Protein AF-0000000084549220 (afdb_homodimer)

Structure (mmCIF, N/CA/C/O backbone):
data_AF-0000000084549220-model_v1
#
loop_
_entity.id
_entity.type
_entity.pdbx_description
1 polymer 'Carnitine transport ATP-binding protein OpuCA'
#
loop_
_atom_site.group_PDB
_atom_site.id
_atom_site.type_symbol
_atom_site.label_atom_id
_atom_site.label_alt_id
_atom_site.label_comp_id
_atom_site.label_asym_id
_atom_site.label_entity_id
_atom_site.label_seq_id
_atom_site.pdbx_PDB_ins_code
_atom_site.Cartn_x
_atom_site.Cartn_y
_atom_site.Cartn_z
_atom_site.occupancy
_atom_site.B_iso_or_equiv
_atom_site.auth_seq_id
_atom_site.auth_comp_id
_atom_site.auth_asym_id
_atom_site.auth_atom_id
_atom_site.pdbx_PDB_model_num
ATOM 1 N N . MET A 1 1 ? -9.406 -33.281 -23.266 1 44.34 1 MET A N 1
ATOM 2 C CA . MET A 1 1 ? -9.25 -32 -22.609 1 44.34 1 MET A CA 1
ATOM 3 C C . MET A 1 1 ? -8.281 -32.125 -21.438 1 44.34 1 MET A C 1
ATOM 5 O O . MET A 1 1 ? -8.453 -32.969 -20.562 1 44.34 1 MET A O 1
ATOM 9 N N . SER A 1 2 ? -7.016 -31.719 -21.547 1 60.41 2 SER A N 1
ATOM 10 C CA . SER A 1 2 ? -5.969 -32 -20.578 1 60.41 2 SER A CA 1
ATOM 11 C C . SER A 1 2 ? -6.352 -31.531 -19.188 1 60.41 2 SER A C 1
ATOM 13 O O . SER A 1 2 ? -6.965 -30.484 -19.031 1 60.41 2 SER A O 1
ATOM 15 N N . LEU A 1 3 ? -6.43 -32.344 -18.219 1 77.19 3 LEU A N 1
ATOM 16 C CA . LEU A 1 3 ? -6.812 -32.125 -16.828 1 77.19 3 LEU A CA 1
ATOM 17 C C . LEU A 1 3 ? -5.992 -31.016 -16.203 1 77.19 3 LEU A C 1
ATOM 19 O O . LEU A 1 3 ? -4.781 -30.938 -16.422 1 77.19 3 LEU A O 1
ATOM 23 N N . PRO A 1 4 ? -6.672 -30.031 -15.555 1 90.38 4 PRO A N 1
ATOM 24 C CA . PRO A 1 4 ? -5.93 -28.969 -14.875 1 90.38 4 PRO A CA 1
ATOM 25 C C . PRO A 1 4 ? -4.977 -29.516 -13.812 1 90.38 4 PRO A C 1
ATOM 27 O O . PRO A 1 4 ? -5.188 -30.609 -13.289 1 90.38 4 PRO A O 1
ATOM 30 N N . TYR A 1 5 ? -3.906 -28.938 -13.68 1 95.62 5 TYR A N 1
ATOM 31 C CA . TYR A 1 5 ? -2.916 -29.312 -12.68 1 95.62 5 TYR A CA 1
ATOM 32 C C . TYR A 1 5 ? -3.471 -29.141 -11.273 1 95.62 5 TYR A C 1
ATOM 34 O O . TYR A 1 5 ? -3.344 -30.047 -10.438 1 95.62 5 TYR A O 1
ATOM 42 N N . LEU A 1 6 ? -4.156 -28.031 -11 1 97.31 6 LEU A N 1
ATOM 43 C CA . LEU A 1 6 ? -4.941 -27.781 -9.797 1 97.31 6 LEU A CA 1
ATOM 44 C C . LEU A 1 6 ? -6.41 -27.562 -10.141 1 97.31 6 LEU A C 1
ATOM 46 O O . LEU A 1 6 ? -6.742 -26.812 -11.055 1 97.31 6 LEU A O 1
ATOM 50 N N . HIS A 1 7 ? -7.23 -28.297 -9.438 1 97.44 7 HIS A N 1
ATOM 51 C CA . HIS A 1 7 ? -8.672 -28.141 -9.633 1 97.44 7 HIS A CA 1
ATOM 52 C C . HIS A 1 7 ? -9.391 -27.938 -8.305 1 97.44 7 HIS A C 1
ATOM 54 O O . HIS A 1 7 ? -9.422 -28.844 -7.473 1 97.44 7 HIS A O 1
ATOM 60 N N . VAL A 1 8 ? -9.867 -26.75 -8.094 1 97.44 8 VAL A N 1
ATOM 61 C CA . VAL A 1 8 ? -10.703 -26.406 -6.945 1 97.44 8 VAL A CA 1
ATOM 62 C C . VAL A 1 8 ? -12.172 -26.391 -7.363 1 97.44 8 VAL A C 1
ATOM 64 O O . VAL A 1 8 ? -12.578 -25.547 -8.18 1 97.44 8 VAL A O 1
ATOM 67 N N . LYS A 1 9 ? -12.93 -27.266 -6.742 1 96.62 9 LYS A N 1
ATOM 68 C CA . LYS A 1 9 ? -14.289 -27.484 -7.238 1 96.62 9 LYS A CA 1
ATOM 69 C C . LYS A 1 9 ? -15.32 -27.25 -6.133 1 96.62 9 LYS A C 1
ATOM 71 O O . LYS A 1 9 ? -15.406 -28.031 -5.188 1 96.62 9 LYS A O 1
ATOM 76 N N . ASN A 1 10 ? -16.141 -26.219 -6.316 1 97.12 10 ASN A N 1
ATOM 77 C CA . ASN A 1 10 ? -17.312 -25.938 -5.496 1 97.12 10 ASN A CA 1
ATOM 78 C C . ASN A 1 10 ? -16.969 -25.938 -4.008 1 97.12 10 ASN A C 1
ATOM 80 O O . ASN A 1 10 ? -17.672 -26.547 -3.205 1 97.12 10 ASN A O 1
ATOM 84 N N . VAL A 1 11 ? -15.922 -25.359 -3.689 1 97 11 VAL A N 1
ATOM 85 C CA . VAL A 1 11 ? -15.523 -25.344 -2.287 1 97 11 VAL A CA 1
ATOM 86 C C . VAL A 1 11 ? -16.297 -24.25 -1.544 1 97 11 VAL A C 1
ATOM 88 O O . VAL A 1 11 ? -16.594 -23.203 -2.109 1 97 11 VAL A O 1
ATOM 91 N N . SER A 1 12 ? -16.625 -24.531 -0.295 1 96.69 12 SER A N 1
ATOM 92 C CA . SER A 1 12 ? -17.328 -23.609 0.582 1 96.69 12 SER A CA 1
ATOM 93 C C . SER A 1 12 ? -16.734 -23.609 1.988 1 96.69 12 SER A C 1
ATOM 95 O O . SER A 1 12 ? -16.109 -24.594 2.393 1 96.69 12 SER A O 1
ATOM 97 N N . LYS A 1 13 ? -16.797 -22.531 2.639 1 95.62 13 LYS A N 1
ATOM 98 C CA . LYS A 1 13 ? -16.375 -22.406 4.031 1 95.62 13 LYS A CA 1
ATOM 99 C C . LYS A 1 13 ? -17.344 -21.531 4.824 1 95.62 13 LYS A C 1
ATOM 101 O O . LYS A 1 13 ? -17.688 -20.422 4.395 1 95.62 13 LYS A O 1
ATOM 106 N N . ALA A 1 14 ? -17.797 -22.047 5.906 1 92.44 14 ALA A N 1
ATOM 107 C CA . ALA A 1 14 ? -18.656 -21.312 6.836 1 92.44 14 ALA A CA 1
ATOM 108 C C . ALA A 1 14 ? -18.109 -21.391 8.258 1 92.44 14 ALA A C 1
ATOM 110 O O . ALA A 1 14 ? -17.453 -22.375 8.633 1 92.44 14 ALA A O 1
ATOM 111 N N . PHE A 1 15 ? -18.188 -20.281 8.945 1 86.38 15 PHE A N 1
ATOM 112 C CA . PHE A 1 15 ? -17.953 -20.266 10.383 1 86.38 15 PHE A CA 1
ATOM 113 C C . PHE A 1 15 ? -19.25 -20.109 11.148 1 86.38 15 PHE A C 1
ATOM 115 O O . PHE A 1 15 ? -19.844 -19.016 11.172 1 86.38 15 PHE A O 1
ATOM 122 N N . GLY A 1 16 ? -19.625 -21.031 11.797 1 82 16 GLY A N 1
ATOM 123 C CA . GLY A 1 16 ? -20.938 -20.984 12.398 1 82 16 GLY A CA 1
ATOM 124 C C . GLY A 1 16 ? -22.047 -20.734 11.391 1 82 16 GLY A C 1
ATOM 125 O O . GLY A 1 16 ? -22.219 -21.5 10.445 1 82 16 GLY A O 1
ATOM 126 N N . THR A 1 17 ? -22.688 -19.562 11.57 1 78.94 17 THR A N 1
ATOM 127 C CA . THR A 1 17 ? -23.797 -19.25 10.688 1 78.94 17 THR A CA 1
ATOM 128 C C . THR A 1 17 ? -23.359 -18.266 9.602 1 78.94 17 THR A C 1
ATOM 130 O O . THR A 1 17 ? -24.156 -17.922 8.719 1 78.94 17 THR A O 1
ATOM 133 N N . SER A 1 18 ? -22.141 -17.938 9.562 1 83.94 18 SER A N 1
ATOM 134 C CA . SER A 1 18 ? -21.672 -16.938 8.609 1 83.94 18 SER A CA 1
ATOM 135 C C . SER A 1 18 ? -20.828 -17.578 7.508 1 83.94 18 SER A C 1
ATOM 137 O O . SER A 1 18 ? -19.812 -18.203 7.789 1 83.94 18 SER A O 1
ATOM 139 N N . ASP A 1 19 ? -21.328 -17.438 6.289 1 88.44 19 ASP A N 1
ATOM 140 C CA . ASP A 1 19 ? -20.578 -17.938 5.148 1 88.44 19 ASP A CA 1
ATOM 141 C C . ASP A 1 19 ? -19.406 -17 4.801 1 88.44 19 ASP A C 1
ATOM 143 O O . ASP A 1 19 ? -19.609 -15.797 4.613 1 88.44 19 ASP A O 1
ATOM 147 N N . ILE A 1 20 ? -18.281 -17.594 4.762 1 90.56 20 ILE A N 1
ATOM 148 C CA . ILE A 1 20 ? -17.109 -16.828 4.301 1 90.56 20 ILE A CA 1
ATOM 149 C C . ILE A 1 20 ? -17.078 -16.812 2.775 1 90.56 20 ILE A C 1
ATOM 151 O O . ILE A 1 20 ? -17.031 -15.75 2.158 1 90.56 20 ILE A O 1
ATOM 155 N N . PHE A 1 21 ? -17.078 -17.984 2.135 1 94 21 PHE A N 1
ATOM 156 C CA . PHE A 1 21 ? -17.266 -18.125 0.693 1 94 21 PHE A CA 1
ATOM 157 C C . PHE A 1 21 ? -18.062 -19.375 0.362 1 94 21 PHE A C 1
ATOM 159 O O . PHE A 1 21 ? -18.094 -20.312 1.148 1 94 21 PHE A O 1
ATOM 166 N N . LYS A 1 22 ? -18.703 -19.266 -0.797 1 92.69 22 LYS A N 1
ATOM 167 C CA . LYS A 1 22 ? -19.641 -20.312 -1.204 1 92.69 22 LYS A CA 1
ATOM 168 C C . LYS A 1 22 ? -19.422 -20.703 -2.664 1 92.69 22 LYS A C 1
ATOM 170 O O . LYS A 1 22 ? -19.328 -19.828 -3.537 1 92.69 22 LYS A O 1
ATOM 175 N N . ASP A 1 23 ? -19.234 -22.031 -2.891 1 94.56 23 ASP A N 1
ATOM 176 C CA . ASP A 1 23 ? -19.25 -22.625 -4.223 1 94.56 23 ASP A CA 1
ATOM 177 C C . ASP A 1 23 ? -18.203 -22 -5.121 1 94.56 23 ASP A C 1
ATOM 179 O O . ASP A 1 23 ? -18.5 -21.562 -6.238 1 94.56 23 ASP A O 1
ATOM 183 N N . LEU A 1 24 ? -17.016 -21.938 -4.629 1 96.38 24 LEU A N 1
ATOM 184 C CA . LEU A 1 24 ? -15.891 -21.391 -5.395 1 96.38 24 LEU A CA 1
ATOM 185 C C . LEU A 1 24 ? -15.242 -22.469 -6.25 1 96.38 24 LEU A C 1
ATOM 187 O O . LEU A 1 24 ? -15.023 -23.594 -5.781 1 96.38 24 LEU A O 1
ATOM 191 N N . SER A 1 25 ? -15.016 -22.109 -7.516 1 97.44 25 SER A N 1
ATOM 192 C CA . SER A 1 25 ? -14.344 -23.047 -8.414 1 97.44 25 SER A CA 1
ATOM 193 C C . SER A 1 25 ? -13.32 -22.328 -9.289 1 97.44 25 SER A C 1
ATOM 195 O O . SER A 1 25 ? -13.578 -21.219 -9.758 1 97.44 25 SER A O 1
ATOM 197 N N . PHE A 1 26 ? -12.18 -22.922 -9.461 1 97.5 26 PHE A N 1
ATOM 198 C CA . PHE A 1 26 ? -11.172 -22.453 -10.414 1 97.5 26 PHE A CA 1
ATOM 199 C C . PHE A 1 26 ? -10.117 -23.531 -10.656 1 97.5 26 PHE A C 1
ATOM 201 O O . PHE A 1 26 ? -10.078 -24.531 -9.953 1 97.5 26 PHE A O 1
ATOM 208 N N . SER A 1 27 ? -9.352 -23.359 -11.695 1 97.75 27 SER A N 1
ATOM 209 C CA . SER A 1 27 ? -8.297 -24.312 -12.031 1 97.75 27 SER A CA 1
ATOM 210 C C . SER A 1 27 ? -7.023 -23.594 -12.461 1 97.75 27 SER A C 1
ATOM 212 O O . SER A 1 27 ? -7.07 -22.422 -12.852 1 97.75 27 SER A O 1
ATOM 214 N N . LEU A 1 28 ? -5.938 -24.297 -12.297 1 97.88 28 LEU A N 1
ATOM 215 C CA . LEU A 1 28 ? -4.641 -23.812 -12.75 1 97.88 28 LEU A CA 1
ATOM 216 C C . LEU A 1 28 ? -3.926 -24.859 -13.594 1 97.88 28 LEU A C 1
ATOM 218 O O . LEU A 1 28 ? -4 -26.047 -13.297 1 97.88 28 LEU A O 1
ATOM 222 N N . LYS A 1 29 ? -3.225 -24.328 -14.586 1 97.06 29 LYS A N 1
ATOM 223 C CA . LYS A 1 29 ? -2.271 -25.156 -15.305 1 97.06 29 LYS A CA 1
ATOM 224 C C . LYS A 1 29 ? -0.942 -25.25 -14.562 1 97.06 29 LYS A C 1
ATOM 226 O O . LYS A 1 29 ? -0.652 -24.406 -13.703 1 97.06 29 LYS A O 1
ATOM 231 N N . LYS A 1 30 ? -0.229 -26.312 -14.891 1 96.62 30 LYS A N 1
ATOM 232 C CA . LYS A 1 30 ? 1.101 -26.422 -14.297 1 96.62 30 LYS A CA 1
ATOM 233 C C . LYS A 1 30 ? 1.957 -25.203 -14.625 1 96.62 30 LYS A C 1
ATOM 235 O O . LYS A 1 30 ? 2.012 -24.781 -15.781 1 96.62 30 LYS A O 1
ATOM 240 N N . GLY A 1 31 ? 2.539 -24.641 -13.609 1 96.5 31 GLY A N 1
ATOM 241 C CA . GLY A 1 31 ? 3.42 -23.5 -13.805 1 96.5 31 GLY A CA 1
ATOM 242 C C . GLY A 1 31 ? 2.68 -22.172 -13.891 1 96.5 31 GLY A C 1
ATOM 243 O O . GLY A 1 31 ? 3.297 -21.109 -14.047 1 96.5 31 GLY A O 1
ATOM 244 N N . GLU A 1 32 ? 1.374 -22.219 -13.727 1 97.31 32 GLU A N 1
ATOM 245 C CA . GLU A 1 32 ? 0.564 -21 -13.82 1 97.31 32 GLU A CA 1
ATOM 246 C C . GLU A 1 32 ? 0.531 -20.266 -12.484 1 97.31 32 GLU A C 1
ATOM 248 O O . GLU A 1 32 ? 0.452 -20.891 -11.422 1 97.31 32 GLU A O 1
ATOM 253 N N . ILE A 1 33 ? 0.605 -18.969 -12.586 1 97.56 33 ILE A N 1
ATOM 254 C CA . ILE A 1 33 ? 0.471 -18.109 -11.414 1 97.56 33 ILE A CA 1
ATOM 255 C C . ILE A 1 33 ? -0.884 -17.406 -11.438 1 97.56 33 ILE A C 1
ATOM 257 O O . ILE A 1 33 ? -1.194 -16.672 -12.383 1 97.56 33 ILE A O 1
ATOM 261 N N . LEU A 1 34 ? -1.65 -17.641 -10.398 1 98.31 34 LEU A N 1
ATOM 262 C CA . LEU A 1 34 ? -2.943 -16.984 -10.258 1 98.31 34 LEU A CA 1
ATOM 263 C C . LEU A 1 34 ? -2.904 -15.93 -9.148 1 98.31 34 LEU A C 1
ATOM 265 O O . LEU A 1 34 ? -2.588 -16.25 -7.996 1 98.31 34 LEU A O 1
ATOM 269 N N . SER A 1 35 ? -3.215 -14.719 -9.508 1 97.56 35 SER A N 1
ATOM 270 C CA . SER A 1 35 ? -3.42 -13.695 -8.5 1 97.56 35 SER A CA 1
ATOM 271 C C . SER A 1 35 ? -4.875 -13.641 -8.039 1 97.56 35 SER A C 1
ATOM 273 O O . SER A 1 35 ? -5.785 -13.578 -8.867 1 97.56 35 SER A O 1
ATOM 275 N N . LEU A 1 36 ? -5.043 -13.781 -6.824 1 97.12 36 LEU A N 1
ATOM 276 C CA . LEU A 1 36 ? -6.359 -13.633 -6.215 1 97.12 36 LEU A CA 1
ATOM 277 C C . LEU A 1 36 ? -6.492 -12.266 -5.547 1 97.12 36 LEU A C 1
ATOM 279 O O . LEU A 1 36 ? -5.898 -12.023 -4.492 1 97.12 36 LEU A O 1
ATOM 283 N N . ALA A 1 37 ? -7.324 -11.414 -6.191 1 94.75 37 ALA A N 1
ATOM 284 C CA . ALA A 1 37 ? -7.492 -10.047 -5.719 1 94.75 37 ALA A CA 1
ATOM 285 C C . ALA A 1 37 ? -8.875 -9.844 -5.094 1 94.75 37 ALA A C 1
ATOM 287 O O . ALA A 1 37 ? -9.836 -10.508 -5.48 1 94.75 37 ALA A O 1
ATOM 288 N N . GLY A 1 38 ? -8.977 -8.938 -4.137 1 90.81 38 GLY A N 1
ATOM 289 C CA . GLY A 1 38 ? -10.227 -8.617 -3.469 1 90.81 38 GLY A CA 1
ATOM 290 C C . GLY A 1 38 ? -10.039 -7.832 -2.184 1 90.81 38 GLY A C 1
ATOM 291 O O . GLY A 1 38 ? -8.914 -7.703 -1.69 1 90.81 38 GLY A O 1
ATOM 292 N N . PRO A 1 39 ? -11.156 -7.32 -1.733 1 86 39 PRO A N 1
ATOM 293 C CA . PRO A 1 39 ? -11.078 -6.535 -0.5 1 86 39 PRO A CA 1
ATOM 294 C C . PRO A 1 39 ? -10.734 -7.387 0.721 1 86 39 PRO A C 1
ATOM 296 O O . PRO A 1 39 ? -10.773 -8.617 0.65 1 86 39 PRO A O 1
ATOM 299 N N . SER A 1 40 ? -10.352 -6.688 1.715 1 80 40 SER A N 1
ATOM 300 C CA . SER A 1 40 ? -10.07 -7.387 2.965 1 80 40 SER A CA 1
ATOM 301 C C . SER A 1 40 ? -11.328 -8.062 3.508 1 80 40 SER A C 1
ATOM 303 O O . SER A 1 40 ? -12.43 -7.535 3.371 1 80 40 SER A O 1
ATOM 305 N N . GLY A 1 41 ? -11.172 -9.188 4.082 1 77.81 41 GLY A N 1
ATOM 306 C CA . GLY A 1 41 ? -12.266 -9.859 4.762 1 77.81 41 GLY A CA 1
ATOM 307 C C . GLY A 1 41 ? -13.141 -10.68 3.83 1 77.81 41 GLY A C 1
ATOM 308 O O . GLY A 1 41 ? -14.242 -11.094 4.203 1 77.81 41 GLY A O 1
ATOM 309 N N . THR A 1 42 ? -12.688 -10.867 2.648 1 84.19 42 THR A N 1
ATOM 310 C CA . THR A 1 42 ? -13.531 -11.578 1.69 1 84.19 42 THR A CA 1
ATOM 311 C C . THR A 1 42 ? -13.227 -13.07 1.705 1 84.19 42 THR A C 1
ATOM 313 O O . THR A 1 42 ? -13.836 -13.836 0.956 1 84.19 42 THR A O 1
ATOM 316 N N . GLY A 1 43 ? -12.172 -13.477 2.439 1 90.19 43 GLY A N 1
ATOM 317 C CA . GLY A 1 43 ? -11.922 -14.898 2.605 1 90.19 43 GLY A CA 1
ATOM 318 C C . GLY A 1 43 ? -10.719 -15.383 1.823 1 90.19 43 GLY A C 1
ATOM 319 O O . GLY A 1 43 ? -10.469 -16.594 1.749 1 90.19 43 GLY A O 1
ATOM 320 N N . LYS A 1 44 ? -10 -14.531 1.178 1 93.88 44 LYS A N 1
ATOM 321 C CA . LYS A 1 44 ? -8.852 -14.922 0.364 1 93.88 44 LYS A CA 1
ATOM 322 C C . LYS A 1 44 ? -7.836 -15.711 1.186 1 93.88 44 LYS A C 1
ATOM 324 O O . LYS A 1 44 ? -7.41 -16.797 0.782 1 93.88 44 LYS A O 1
ATOM 329 N N . SER A 1 45 ? -7.539 -15.188 2.389 1 91.88 45 SER A N 1
ATOM 330 C CA . SER A 1 45 ? -6.59 -15.852 3.268 1 91.88 45 SER A CA 1
ATOM 331 C C . SER A 1 45 ? -7.145 -17.188 3.775 1 91.88 45 SER A C 1
ATOM 333 O O . SER A 1 45 ? -6.414 -18.172 3.879 1 91.88 45 SER A O 1
ATOM 335 N N . THR A 1 46 ? -8.398 -17.219 4.078 1 93.69 46 THR A N 1
ATOM 336 C CA . THR A 1 46 ? -9.047 -18.453 4.516 1 93.69 46 THR A CA 1
ATOM 337 C C . THR A 1 46 ? -8.984 -19.516 3.426 1 93.69 46 THR A C 1
ATOM 339 O O . THR A 1 46 ? -8.719 -20.688 3.709 1 93.69 46 THR A O 1
ATOM 342 N N . LEU A 1 47 ? -9.203 -19.062 2.227 1 96.25 47 LEU A N 1
ATOM 343 C CA . LEU A 1 47 ? -9.109 -19.984 1.097 1 96.25 47 LEU A CA 1
ATOM 344 C C . LEU A 1 47 ? -7.727 -20.609 1.018 1 96.25 47 LEU A C 1
ATOM 346 O O . LEU A 1 47 ? -7.598 -21.828 0.889 1 96.25 47 LEU A O 1
ATOM 350 N N . LEU A 1 48 ? -6.652 -19.781 1.129 1 96.75 48 LEU A N 1
ATOM 351 C CA . LEU A 1 48 ? -5.285 -20.297 1.074 1 96.75 48 LEU A CA 1
ATOM 352 C C . LEU A 1 48 ? -5.016 -21.266 2.221 1 96.75 48 LEU A C 1
ATOM 354 O O . LEU A 1 48 ? -4.406 -22.312 2.021 1 96.75 48 LEU A O 1
ATOM 358 N N . ARG A 1 49 ? -5.527 -20.969 3.377 1 95.62 49 ARG A N 1
ATOM 359 C CA . ARG A 1 49 ? -5.312 -21.797 4.551 1 95.62 49 ARG A CA 1
ATOM 360 C C . ARG A 1 49 ? -6.012 -23.141 4.398 1 95.62 49 ARG A C 1
ATOM 362 O O . ARG A 1 49 ? -5.488 -24.172 4.828 1 95.62 49 ARG A O 1
ATOM 369 N N . CYS A 1 50 ? -7.152 -23.094 3.844 1 96.44 50 CYS A N 1
ATOM 370 C CA . CYS A 1 50 ? -7.871 -24.328 3.602 1 96.44 50 CYS A CA 1
ATOM 371 C C . CYS A 1 50 ? -7.113 -25.219 2.619 1 96.44 50 CYS A C 1
ATOM 373 O O . CYS A 1 50 ? -6.98 -26.422 2.836 1 96.44 50 CYS A O 1
ATOM 375 N N . ILE A 1 51 ? -6.586 -24.625 1.569 1 96.69 51 ILE A N 1
ATOM 376 C CA . ILE A 1 51 ? -5.824 -25.375 0.577 1 96.69 51 ILE A CA 1
ATOM 377 C C . ILE A 1 51 ? -4.57 -25.953 1.222 1 96.69 51 ILE A C 1
ATOM 379 O O . ILE A 1 51 ? -4.211 -27.109 0.972 1 96.69 51 ILE A O 1
ATOM 383 N N . ALA A 1 52 ? -3.982 -25.219 2.092 1 95.31 52 ALA A N 1
ATOM 384 C CA . ALA A 1 52 ? -2.748 -25.625 2.756 1 95.31 52 ALA A CA 1
ATOM 385 C C . ALA A 1 52 ? -3.027 -26.656 3.844 1 95.31 52 ALA A C 1
ATOM 387 O O . ALA A 1 52 ? -2.107 -27.312 4.344 1 95.31 52 ALA A O 1
ATOM 388 N N . GLY A 1 53 ? -4.227 -26.766 4.301 1 94.62 53 GLY A N 1
ATOM 389 C CA . GLY A 1 53 ? -4.598 -27.703 5.344 1 94.62 53 GLY A CA 1
ATOM 390 C C . GLY A 1 53 ? -4.559 -27.094 6.734 1 94.62 53 GLY A C 1
ATOM 391 O O . GLY A 1 53 ? -4.695 -27.812 7.73 1 94.62 53 GLY A O 1
ATOM 392 N N . LEU A 1 54 ? -4.391 -25.828 6.832 1 93.5 54 LEU A N 1
ATOM 393 C CA . LEU A 1 54 ? -4.355 -25.125 8.109 1 93.5 54 LEU A CA 1
ATOM 394 C C . LEU A 1 54 ? -5.77 -24.797 8.586 1 93.5 54 LEU A C 1
ATOM 396 O O . LEU A 1 54 ? -5.965 -24.391 9.734 1 93.5 54 LEU A O 1
ATOM 400 N N . ASP A 1 55 ? -6.688 -24.891 7.727 1 93.12 55 ASP A N 1
ATOM 401 C CA . ASP A 1 55 ? -8.125 -24.828 7.965 1 93.12 55 ASP A CA 1
ATOM 402 C C . ASP A 1 55 ? -8.883 -25.812 7.074 1 93.12 55 ASP A C 1
ATOM 404 O O . ASP A 1 55 ? -8.273 -26.5 6.262 1 93.12 55 ASP A O 1
ATOM 408 N N . TYR A 1 56 ? -10.195 -25.969 7.312 1 93.31 56 TYR A N 1
ATOM 409 C CA . TYR A 1 56 ? -10.93 -26.984 6.562 1 93.31 56 TYR A CA 1
ATOM 410 C C . TYR A 1 56 ? -12.047 -26.344 5.738 1 93.31 56 TYR A C 1
ATOM 412 O O . TYR A 1 56 ? -12.641 -25.344 6.156 1 93.31 56 TYR A O 1
ATOM 420 N N . PHE A 1 57 ? -12.281 -26.984 4.625 1 95.5 57 PHE A N 1
ATOM 421 C CA . PHE A 1 57 ? -13.453 -26.625 3.828 1 95.5 57 PHE A CA 1
ATOM 422 C C . PHE A 1 57 ? -14.711 -27.25 4.41 1 95.5 57 PHE A C 1
ATOM 424 O O . PHE A 1 57 ? -14.664 -28.328 5.004 1 95.5 57 PHE A O 1
ATOM 431 N N . SER A 1 58 ? -15.82 -26.5 4.242 1 94.31 58 SER A N 1
ATOM 432 C CA . SER A 1 58 ? -17.109 -27.078 4.621 1 94.31 58 SER A CA 1
ATOM 433 C C . SER A 1 58 ? -17.609 -28.047 3.561 1 94.31 58 SER A C 1
ATOM 435 O O . SER A 1 58 ? -18.328 -29 3.875 1 94.31 58 SER A O 1
ATOM 437 N N . ASP A 1 59 ? -17.25 -27.781 2.354 1 94.56 59 ASP A N 1
ATOM 438 C CA . ASP A 1 59 ? -17.656 -28.609 1.215 1 94.56 59 ASP A CA 1
ATOM 439 C C . ASP A 1 59 ? -16.719 -28.375 0.023 1 94.56 59 ASP A C 1
ATOM 441 O O . ASP A 1 59 ? -15.906 -27.453 0.029 1 94.56 59 ASP A O 1
ATOM 445 N N . GLY A 1 60 ? -16.797 -29.375 -0.901 1 96.31 60 GLY A N 1
ATOM 446 C CA . GLY A 1 60 ? -16.062 -29.234 -2.148 1 96.31 60 GLY A CA 1
ATOM 447 C C . GLY A 1 60 ? -14.883 -30.172 -2.258 1 96.31 60 GLY A C 1
ATOM 448 O O . GLY A 1 60 ? -14.742 -31.109 -1.464 1 96.31 60 GLY A O 1
ATOM 449 N N . GLU A 1 61 ? -14.172 -29.969 -3.398 1 96.62 61 GLU A N 1
ATOM 450 C CA . GLU A 1 61 ? -13.031 -30.828 -3.688 1 96.62 61 GLU A CA 1
ATOM 451 C C . GLU A 1 61 ? -11.852 -30.016 -4.223 1 96.62 61 GLU A C 1
ATOM 453 O O . GLU A 1 61 ? -12.047 -28.984 -4.879 1 96.62 61 GLU A O 1
ATOM 458 N N . VAL A 1 62 ? -10.719 -30.5 -3.877 1 97.12 62 VAL A N 1
ATOM 459 C CA . VAL A 1 62 ? -9.492 -29.922 -4.418 1 97.12 62 VAL A CA 1
ATOM 460 C C . VAL A 1 62 ? -8.562 -31.047 -4.902 1 97.12 62 VAL A C 1
ATOM 462 O O . VAL A 1 62 ? -8.219 -31.953 -4.141 1 97.12 62 VAL A O 1
ATOM 465 N N . MET A 1 63 ? -8.234 -30.922 -6.176 1 96.75 63 MET A N 1
ATOM 466 C CA . MET A 1 63 ? -7.332 -31.906 -6.777 1 96.75 63 MET A CA 1
ATOM 467 C C . MET A 1 63 ? -6.047 -31.25 -7.258 1 96.75 63 MET A C 1
ATOM 469 O O . MET A 1 63 ? -6.082 -30.141 -7.793 1 96.75 63 MET A O 1
ATOM 473 N N . ILE A 1 64 ? -4.98 -31.922 -7.047 1 96.19 64 ILE A N 1
ATOM 474 C CA . ILE A 1 64 ? -3.697 -31.453 -7.555 1 96.19 64 ILE A CA 1
ATOM 475 C C . ILE A 1 64 ? -2.953 -32.625 -8.211 1 96.19 64 ILE A C 1
ATOM 477 O O . ILE A 1 64 ? -2.773 -33.656 -7.605 1 96.19 64 ILE A O 1
ATOM 481 N N . ASP A 1 65 ? -2.584 -32.406 -9.406 1 94.75 65 ASP A N 1
ATOM 482 C CA . ASP A 1 65 ? -1.877 -33.438 -10.164 1 94.75 65 ASP A CA 1
ATOM 483 C C . ASP A 1 65 ? -2.615 -34.781 -10.094 1 94.75 65 ASP A C 1
ATOM 485 O O . ASP A 1 65 ? -2.004 -35.812 -9.844 1 94.75 65 ASP A O 1
ATOM 489 N N . GLY A 1 66 ? -3.881 -34.688 -10.094 1 91.94 66 GLY A N 1
ATOM 490 C CA . GLY A 1 66 ? -4.723 -35.844 -10.18 1 91.94 66 GLY A CA 1
ATOM 491 C C . GLY A 1 66 ? -5.035 -36.469 -8.82 1 91.94 66 GLY A C 1
ATOM 492 O O . GLY A 1 66 ? -5.832 -37.406 -8.727 1 91.94 66 GLY A O 1
ATOM 493 N N . ALA A 1 67 ? -4.516 -36 -7.785 1 93.5 67 ALA A N 1
ATOM 494 C CA . ALA A 1 67 ? -4.719 -36.562 -6.453 1 93.5 67 ALA A CA 1
ATOM 495 C C . ALA A 1 67 ? -5.59 -35.625 -5.602 1 93.5 67 ALA A C 1
ATOM 497 O O . ALA A 1 67 ? -5.496 -34.406 -5.695 1 93.5 67 ALA A O 1
ATOM 498 N N . ASP A 1 68 ? -6.305 -36.25 -4.75 1 94.88 68 ASP A N 1
ATOM 499 C CA . ASP A 1 68 ? -7.16 -35.5 -3.838 1 94.88 68 ASP A CA 1
ATOM 500 C C . ASP A 1 68 ? -6.34 -34.875 -2.717 1 94.88 68 ASP A C 1
ATOM 502 O O . ASP A 1 68 ? -5.77 -35.594 -1.882 1 94.88 68 ASP A O 1
ATOM 506 N N . LEU A 1 69 ? -6.375 -33.594 -2.666 1 94.69 69 LEU A N 1
ATOM 507 C CA . LEU A 1 69 ? -5.555 -32.844 -1.711 1 94.69 69 LEU A CA 1
ATOM 508 C C . LEU A 1 69 ? -6.176 -32.906 -0.318 1 94.69 69 LEU A C 1
ATOM 510 O O . LEU A 1 69 ? -5.461 -32.906 0.686 1 94.69 69 LEU A O 1
ATOM 514 N N . LEU A 1 70 ? -7.492 -32.938 -0.248 1 93.31 70 LEU A N 1
ATOM 515 C CA . LEU A 1 70 ? -8.188 -32.75 1.021 1 93.31 70 LEU A CA 1
ATOM 516 C C . LEU A 1 70 ? -8.078 -33.969 1.892 1 93.31 70 LEU A C 1
ATOM 518 O O . LEU A 1 70 ? -8.297 -33.938 3.104 1 93.31 70 LEU A O 1
ATOM 522 N N . THR A 1 71 ? -7.711 -35.094 1.339 1 89.81 71 THR A N 1
ATOM 523 C CA . THR A 1 71 ? -7.578 -36.344 2.084 1 89.81 71 THR A CA 1
ATOM 524 C C . THR A 1 71 ? -6.18 -36.469 2.68 1 89.81 71 THR A C 1
ATOM 526 O O . THR A 1 71 ? -5.941 -37.312 3.543 1 89.81 71 THR A O 1
ATOM 529 N N . GLN A 1 72 ? -5.332 -35.625 2.189 1 91 72 GLN A N 1
ATOM 530 C CA . GLN A 1 72 ? -3.951 -35.719 2.658 1 91 72 GLN A CA 1
ATOM 531 C C . GLN A 1 72 ? -3.771 -34.938 3.965 1 91 72 GLN A C 1
ATOM 533 O O . GLN A 1 72 ? -4.305 -33.844 4.125 1 91 72 GLN A O 1
ATOM 538 N N . PRO A 1 73 ? -3.018 -35.562 4.875 1 89.56 73 PRO A N 1
ATOM 539 C CA . PRO A 1 73 ? -2.66 -34.812 6.066 1 89.56 73 PRO A CA 1
ATOM 540 C C . PRO A 1 73 ? -1.825 -33.562 5.738 1 89.56 73 PRO A C 1
ATOM 542 O O . PRO A 1 73 ? -1.114 -33.531 4.73 1 89.56 73 PRO A O 1
ATOM 545 N N . VAL A 1 74 ? -1.913 -32.562 6.582 1 86.5 74 VAL A N 1
ATOM 546 C CA . VAL A 1 74 ? -1.258 -31.281 6.379 1 86.5 74 VAL A CA 1
ATOM 547 C C . VAL A 1 74 ? 0.232 -31.5 6.117 1 86.5 74 VAL A C 1
ATOM 549 O O . VAL A 1 74 ? 0.787 -30.953 5.164 1 86.5 74 VAL A O 1
ATOM 552 N N . LYS A 1 75 ? 0.882 -32.375 6.82 1 83.62 75 LYS A N 1
ATOM 553 C CA . LYS A 1 75 ? 2.326 -32.594 6.758 1 83.62 75 LYS A CA 1
ATOM 554 C C . LYS A 1 75 ? 2.73 -33.219 5.434 1 83.62 75 LYS A C 1
ATOM 556 O O . LYS A 1 75 ? 3.893 -33.156 5.027 1 83.62 75 LYS A O 1
ATOM 561 N N . GLN A 1 76 ? 1.749 -33.812 4.805 1 87 76 GLN A N 1
ATOM 562 C CA . GLN A 1 76 ? 2.064 -34.562 3.584 1 87 76 GLN A CA 1
ATOM 563 C C . GLN A 1 76 ? 1.588 -33.812 2.348 1 87 76 GLN A C 1
ATOM 565 O O . GLN A 1 76 ? 1.817 -34.25 1.22 1 87 76 GLN A O 1
ATOM 570 N N . ARG A 1 77 ? 0.917 -32.688 2.568 1 91.19 77 ARG A N 1
ATOM 571 C CA . ARG A 1 77 ? 0.445 -31.922 1.424 1 91.19 77 ARG A CA 1
ATOM 572 C C . ARG A 1 77 ? 1.609 -31.281 0.681 1 91.19 77 ARG A C 1
ATOM 574 O O . ARG A 1 77 ? 2.502 -30.688 1.301 1 91.19 77 ARG A O 1
ATOM 581 N N . PRO A 1 78 ? 1.631 -31.5 -0.572 1 93.88 78 PRO A N 1
ATOM 582 C CA . PRO A 1 78 ? 2.703 -30.891 -1.363 1 93.88 78 PRO A CA 1
ATOM 583 C C . PRO A 1 78 ? 2.471 -29.406 -1.625 1 93.88 78 PRO A C 1
ATOM 585 O O . PRO A 1 78 ? 2.535 -28.969 -2.773 1 93.88 78 PRO A O 1
ATOM 588 N N . VAL A 1 79 ? 2.168 -28.703 -0.568 1 95.69 79 VAL A N 1
ATOM 589 C CA . VAL A 1 79 ? 1.83 -27.281 -0.659 1 95.69 79 VAL A CA 1
ATOM 590 C C . VAL A 1 79 ? 2.746 -26.469 0.257 1 95.69 79 VAL A C 1
ATOM 592 O O . VAL A 1 79 ? 2.967 -26.844 1.411 1 95.69 79 VAL A O 1
ATOM 595 N N . GLY A 1 80 ? 3.383 -25.5 -0.338 1 94.81 80 GLY A N 1
ATOM 596 C CA . GLY A 1 80 ? 4.113 -24.516 0.449 1 94.81 80 GLY A CA 1
ATOM 597 C C . GLY A 1 80 ? 3.348 -23.234 0.65 1 94.81 80 GLY A C 1
ATOM 598 O O . GLY A 1 80 ? 2.547 -22.828 -0.201 1 94.81 80 GLY A O 1
ATOM 599 N N . MET A 1 81 ? 3.633 -22.594 1.767 1 94.06 81 MET A N 1
ATOM 600 C CA . MET A 1 81 ? 2.924 -21.359 2.043 1 94.06 81 MET A CA 1
ATOM 601 C C . MET A 1 81 ? 3.881 -20.297 2.566 1 94.06 81 MET A C 1
ATOM 603 O O . MET A 1 81 ? 4.773 -20.594 3.365 1 94.06 81 MET A O 1
ATOM 607 N N . VAL A 1 82 ? 3.713 -19.141 1.977 1 93.31 82 VAL A N 1
ATOM 608 C CA . VAL A 1 82 ? 4.406 -17.953 2.447 1 93.31 82 VAL A CA 1
ATOM 609 C C . VAL A 1 82 ? 3.396 -16.953 3.004 1 93.31 82 VAL A C 1
ATOM 611 O O . VAL A 1 82 ? 2.461 -16.547 2.309 1 93.31 82 VAL A O 1
ATOM 614 N N . PHE A 1 83 ? 3.662 -16.547 4.281 1 90.12 83 PHE A N 1
ATOM 615 C CA . PHE A 1 83 ? 2.734 -15.68 4.988 1 90.12 83 PHE A CA 1
ATOM 616 C C . PHE A 1 83 ? 3.139 -14.219 4.832 1 90.12 83 PHE A C 1
ATOM 618 O O . PHE A 1 83 ? 4.223 -13.922 4.324 1 90.12 83 PHE A O 1
ATOM 625 N N . GLN A 1 84 ? 2.186 -13.391 5.227 1 83.12 84 GLN A N 1
ATOM 626 C CA . GLN A 1 84 ? 2.455 -11.953 5.238 1 83.12 84 GLN A CA 1
ATOM 627 C C . GLN A 1 84 ? 3.688 -11.633 6.074 1 83.12 84 GLN A C 1
ATOM 629 O O . GLN A 1 84 ? 4.543 -10.852 5.656 1 83.12 84 GLN A O 1
ATOM 634 N N . GLN A 1 85 ? 3.676 -12.195 7.176 1 85.19 85 GLN A N 1
ATOM 635 C CA . GLN A 1 85 ? 4.906 -12.164 7.961 1 85.19 85 GLN A CA 1
ATOM 636 C C . GLN A 1 85 ? 5.836 -13.312 7.57 1 85.19 85 GLN A C 1
ATOM 638 O O . GLN A 1 85 ? 5.379 -14.438 7.332 1 85.19 85 GLN A O 1
ATOM 643 N N . ALA A 1 86 ? 7.09 -13.023 7.492 1 87.38 86 ALA A N 1
ATOM 644 C CA . ALA A 1 86 ? 8.031 -14.039 7.02 1 87.38 86 ALA A CA 1
ATOM 645 C C . ALA A 1 86 ? 8.031 -15.25 7.941 1 87.38 86 ALA A C 1
ATOM 647 O O . ALA A 1 86 ? 8.289 -16.375 7.5 1 87.38 86 ALA A O 1
ATOM 648 N N . LEU A 1 87 ? 7.785 -15.07 9.219 1 89.88 87 LEU A N 1
ATOM 649 C CA . LEU A 1 87 ? 7.695 -16.109 10.242 1 89.88 87 LEU A CA 1
ATOM 650 C C . LEU A 1 87 ? 8.961 -16.953 10.273 1 89.88 87 LEU A C 1
ATOM 652 O O . LEU A 1 87 ? 8.898 -18.188 10.281 1 89.88 87 LEU A O 1
ATOM 656 N N . LEU A 1 88 ? 10.117 -16.297 10.102 1 94 88 LEU A N 1
ATOM 657 C CA . LEU A 1 88 ? 11.391 -16.984 10.25 1 94 88 LEU A CA 1
ATOM 658 C C . LEU A 1 88 ? 11.656 -17.312 11.719 1 94 88 LEU A C 1
ATOM 660 O O . LEU A 1 88 ? 11.25 -16.578 12.609 1 94 88 LEU A O 1
ATOM 664 N N . PHE A 1 89 ? 12.359 -18.438 11.922 1 94.69 89 PHE A N 1
ATOM 665 C CA . PHE A 1 89 ? 12.742 -18.797 13.281 1 94.69 89 PHE A CA 1
ATOM 666 C C . PHE A 1 89 ? 13.805 -17.844 13.812 1 94.69 89 PHE A C 1
ATOM 668 O O . PHE A 1 89 ? 14.93 -17.812 13.305 1 94.69 89 PHE A O 1
ATOM 675 N N . PRO A 1 90 ? 13.469 -17.141 14.852 1 94.12 90 PRO A N 1
ATOM 676 C CA . PRO A 1 90 ? 14.367 -16.094 15.312 1 94.12 90 PRO A CA 1
ATOM 677 C C . PRO A 1 90 ? 15.695 -16.625 15.844 1 94.12 90 PRO A C 1
ATOM 679 O O . PRO A 1 90 ? 16.703 -15.906 15.867 1 94.12 90 PRO A O 1
ATOM 682 N N . HIS A 1 91 ? 15.719 -17.891 16.234 1 95.06 91 HIS A N 1
ATOM 683 C CA . HIS A 1 91 ? 16.891 -18.453 16.891 1 95.06 91 HIS A CA 1
ATOM 684 C C . HIS A 1 91 ? 17.734 -19.25 15.898 1 95.06 91 HIS A C 1
ATOM 686 O O . HIS A 1 91 ? 18.656 -19.953 16.297 1 95.06 91 HIS A O 1
ATOM 692 N N . MET A 1 92 ? 17.422 -19.188 14.633 1 96.56 92 MET A N 1
ATOM 693 C CA . MET A 1 92 ? 18.172 -19.891 13.594 1 96.56 92 MET A CA 1
ATOM 694 C C . MET A 1 92 ? 18.781 -18.906 12.609 1 96.56 92 MET A C 1
ATOM 696 O O . MET A 1 92 ? 18.219 -17.844 12.344 1 96.56 92 MET A O 1
ATOM 700 N N . THR A 1 93 ? 19.891 -19.328 12.18 1 97 93 THR A N 1
ATOM 701 C CA . THR A 1 93 ? 20.484 -18.547 11.102 1 97 93 THR A CA 1
ATOM 702 C C . THR A 1 93 ? 19.656 -18.641 9.828 1 97 93 THR A C 1
ATOM 704 O O . THR A 1 93 ? 18.766 -19.484 9.734 1 97 93 THR A O 1
ATOM 707 N N . LEU A 1 94 ? 19.984 -17.766 8.93 1 97.38 94 LEU A N 1
ATOM 708 C CA . LEU A 1 94 ? 19.281 -17.797 7.648 1 97.38 94 LEU A CA 1
ATOM 709 C C . LEU A 1 94 ? 19.406 -19.156 6.98 1 97.38 94 LEU A C 1
ATOM 711 O O . LEU A 1 94 ? 18.406 -19.703 6.508 1 97.38 94 LEU A O 1
ATOM 715 N N . LEU A 1 95 ? 20.594 -19.672 6.973 1 96.81 95 LEU A N 1
ATOM 716 C CA . LEU A 1 95 ? 20.828 -20.969 6.363 1 96.81 95 LEU A CA 1
ATOM 717 C C . LEU A 1 95 ? 20.016 -22.047 7.066 1 96.81 95 LEU A C 1
ATOM 719 O O . LEU A 1 95 ? 19.406 -22.891 6.41 1 96.81 95 LEU A O 1
ATOM 723 N N . GLU A 1 96 ? 19.969 -22.016 8.336 1 96 96 GLU A N 1
ATOM 724 C CA . GLU A 1 96 ? 19.219 -23 9.117 1 96 96 GLU A CA 1
ATOM 725 C C . GLU A 1 96 ? 17.719 -22.875 8.859 1 96 96 GLU A C 1
ATOM 727 O O . GLU A 1 96 ? 17.016 -23.875 8.781 1 96 96 GLU A O 1
ATOM 732 N N . ASN A 1 97 ? 17.297 -21.641 8.812 1 96.94 97 ASN A N 1
ATOM 733 C CA . ASN A 1 97 ? 15.883 -21.375 8.547 1 96.94 97 ASN A CA 1
ATOM 734 C C . ASN A 1 97 ? 15.43 -22.016 7.234 1 96.94 97 ASN A C 1
ATOM 736 O O . ASN A 1 97 ? 14.43 -22.734 7.199 1 96.94 97 ASN A O 1
ATOM 740 N N . VAL A 1 98 ? 16.219 -21.75 6.223 1 96 98 VAL A N 1
ATOM 741 C CA . VAL A 1 98 ? 15.852 -22.141 4.863 1 96 98 VAL A CA 1
ATOM 742 C C . VAL A 1 98 ? 15.969 -23.656 4.711 1 96 98 VAL A C 1
ATOM 744 O O . VAL A 1 98 ? 15.156 -24.281 4.035 1 96 98 VAL A O 1
ATOM 747 N N . ALA A 1 99 ? 16.906 -24.234 5.418 1 95.94 99 ALA A N 1
ATOM 748 C CA . ALA A 1 99 ? 17.188 -25.656 5.254 1 95.94 99 ALA A CA 1
ATOM 749 C C . ALA A 1 99 ? 16.328 -26.5 6.203 1 95.94 99 ALA A C 1
ATOM 751 O O . ALA A 1 99 ? 16.328 -27.719 6.133 1 95.94 99 ALA A O 1
ATOM 752 N N . TYR A 1 100 ? 15.617 -25.891 7.02 1 93.44 100 TYR A N 1
ATOM 753 C CA . TYR A 1 100 ? 14.969 -26.547 8.148 1 93.44 100 TYR A CA 1
ATOM 754 C C . TYR A 1 100 ? 14.117 -27.734 7.676 1 93.44 100 TYR A C 1
ATOM 756 O O . TYR A 1 100 ? 14.312 -28.859 8.125 1 93.44 100 TYR A O 1
ATOM 764 N N . GLY A 1 101 ? 13.25 -27.531 6.754 1 89.25 101 GLY A N 1
ATOM 765 C CA . GLY A 1 101 ? 12.359 -28.578 6.277 1 89.25 101 GLY A CA 1
ATOM 766 C C . GLY A 1 101 ? 13.078 -29.672 5.504 1 89.25 101 GLY A C 1
ATOM 767 O O . GLY A 1 101 ? 12.797 -30.859 5.688 1 89.25 101 GLY A O 1
ATOM 768 N N . LYS A 1 102 ? 13.945 -29.25 4.691 1 90.62 102 LYS A N 1
ATOM 769 C CA . LYS A 1 102 ? 14.648 -30.188 3.826 1 90.62 102 LYS A CA 1
ATOM 770 C C . LYS A 1 102 ? 15.586 -31.078 4.633 1 90.62 102 LYS A C 1
ATOM 772 O O . LYS A 1 102 ? 15.844 -32.219 4.25 1 90.62 102 LYS A O 1
ATOM 777 N N . LYS A 1 103 ? 16.047 -30.547 5.746 1 91.25 103 LYS A N 1
ATOM 778 C CA . LYS A 1 103 ? 16.922 -31.328 6.617 1 91.25 103 LYS A CA 1
ATOM 779 C C . LYS A 1 103 ? 16.203 -32.562 7.121 1 91.25 103 LYS A C 1
ATOM 781 O O . LYS A 1 103 ? 16.828 -33.625 7.25 1 91.25 103 LYS A O 1
ATOM 786 N N . ILE A 1 104 ? 15 -32.469 7.355 1 86.44 104 ILE A N 1
ATOM 787 C CA . ILE A 1 104 ? 14.188 -33.531 7.895 1 86.44 104 ILE A CA 1
ATOM 788 C C . ILE A 1 104 ? 13.977 -34.594 6.824 1 86.44 104 ILE A C 1
ATOM 790 O O . ILE A 1 104 ? 14.008 -35.812 7.121 1 86.44 104 ILE A O 1
ATOM 794 N N . THR A 1 105 ? 13.922 -34.219 5.613 1 84.25 105 THR A N 1
ATOM 795 C CA . THR A 1 105 ? 13.57 -35.156 4.547 1 84.25 105 THR A CA 1
ATOM 796 C C . THR A 1 105 ? 14.828 -35.719 3.887 1 84.25 105 THR A C 1
ATOM 798 O O . THR A 1 105 ? 14.859 -36.875 3.494 1 84.25 105 THR A O 1
ATOM 801 N N . ASP A 1 106 ? 15.883 -34.906 3.744 1 88.88 106 ASP A N 1
ATOM 802 C CA . ASP A 1 106 ? 17 -35.312 2.893 1 88.88 106 ASP A CA 1
ATOM 803 C C . ASP A 1 106 ? 18.312 -35.281 3.676 1 88.88 106 ASP A C 1
ATOM 805 O O . ASP A 1 106 ? 19.344 -35.75 3.168 1 88.88 106 ASP A O 1
ATOM 809 N N . GLY A 1 107 ? 18.312 -34.844 4.875 1 89.88 107 GLY A N 1
ATOM 810 C CA . GLY A 1 107 ? 19.531 -34.75 5.66 1 89.88 107 GLY A CA 1
ATOM 811 C C . GLY A 1 107 ? 20.188 -33.375 5.602 1 89.88 107 GLY A C 1
ATOM 812 O O . GLY A 1 107 ? 19.922 -32.625 4.684 1 89.88 107 GLY A O 1
ATOM 813 N N . LYS A 1 108 ? 21.094 -33.188 6.473 1 91.75 108 LYS A N 1
ATOM 814 C CA . LYS A 1 108 ? 21.672 -31.859 6.703 1 91.75 108 LYS A CA 1
ATOM 815 C C . LYS A 1 108 ? 22.547 -31.438 5.527 1 91.75 108 LYS A C 1
ATOM 817 O O . LYS A 1 108 ? 22.422 -30.312 5.027 1 91.75 108 LYS A O 1
ATOM 822 N N . LYS A 1 109 ? 23.406 -32.25 5.066 1 93.25 109 LYS A N 1
ATOM 823 C CA . LYS A 1 109 ? 24.375 -31.891 4.027 1 93.25 109 LYS A CA 1
ATOM 824 C C . LYS A 1 109 ? 23.672 -31.469 2.74 1 93.25 109 LYS A C 1
ATOM 826 O O . LYS A 1 109 ? 23.922 -30.391 2.209 1 93.25 109 LYS A O 1
ATOM 831 N N . LYS A 1 110 ? 22.766 -32.312 2.32 1 93.31 110 LYS A N 1
ATOM 832 C CA . LYS A 1 110 ? 22.031 -32 1.092 1 93.31 110 LYS A CA 1
ATOM 833 C C . LYS A 1 110 ? 21.172 -30.766 1.248 1 93.31 110 LYS A C 1
ATOM 835 O O . LYS A 1 110 ? 21.094 -29.938 0.339 1 93.31 110 LYS A O 1
ATOM 840 N N . ALA A 1 111 ? 20.547 -30.625 2.383 1 94.75 111 ALA A N 1
ATOM 841 C CA . ALA A 1 111 ? 19.688 -29.469 2.662 1 94.75 111 ALA A CA 1
ATOM 842 C C . ALA A 1 111 ? 20.469 -28.172 2.609 1 94.75 111 ALA A C 1
ATOM 844 O O . ALA A 1 111 ? 20.031 -27.188 1.997 1 94.75 111 ALA A O 1
ATOM 845 N N . TYR A 1 112 ? 21.641 -28.203 3.176 1 95.56 112 TYR A N 1
ATOM 846 C CA . TYR A 1 112 ? 22.469 -27 3.219 1 95.56 112 TYR A CA 1
ATOM 847 C C . TYR A 1 112 ? 22.984 -26.656 1.832 1 95.56 112 TYR A C 1
ATOM 849 O O . TYR A 1 112 ? 23.016 -25.469 1.457 1 95.56 112 TYR A O 1
ATOM 857 N N . GLU A 1 113 ? 23.328 -27.641 1.115 1 94.75 113 GLU A N 1
ATOM 858 C CA . GLU A 1 113 ? 23.812 -27.406 -0.243 1 94.75 113 GLU A CA 1
ATOM 859 C C . GLU A 1 113 ? 22.734 -26.766 -1.11 1 94.75 113 GLU A C 1
ATOM 861 O O . GLU A 1 113 ? 22.984 -25.781 -1.805 1 94.75 113 GLU A O 1
ATOM 866 N N . MET A 1 114 ? 21.609 -27.344 -1.034 1 93.5 114 MET A N 1
ATOM 867 C CA . MET A 1 114 ? 20.5 -26.797 -1.811 1 93.5 114 MET A CA 1
ATOM 868 C C . MET A 1 114 ? 20.125 -25.406 -1.339 1 93.5 114 MET A C 1
ATOM 870 O O . MET A 1 114 ? 19.875 -24.516 -2.156 1 93.5 114 MET A O 1
ATOM 874 N N . ALA A 1 115 ? 20.094 -25.25 -0.061 1 95.62 115 ALA A N 1
ATOM 875 C CA . ALA A 1 115 ? 19.75 -23.953 0.526 1 95.62 115 ALA A CA 1
ATOM 876 C C . ALA A 1 115 ? 20.734 -22.875 0.064 1 95.62 115 ALA A C 1
ATOM 878 O O . ALA A 1 115 ? 20.312 -21.781 -0.319 1 95.62 115 ALA A O 1
ATOM 879 N N . LEU A 1 116 ? 21.984 -23.203 0.091 1 95.19 116 LEU A N 1
ATOM 880 C CA . LEU A 1 116 ? 23.016 -22.266 -0.323 1 95.19 116 LEU A CA 1
ATOM 881 C C . LEU A 1 116 ? 22.844 -21.875 -1.786 1 95.19 116 LEU A C 1
ATOM 883 O O . LEU A 1 116 ? 23.016 -20.703 -2.145 1 95.19 116 LEU A O 1
ATOM 887 N N . SER A 1 117 ? 22.5 -22.797 -2.562 1 92.56 117 SER A N 1
ATOM 888 C CA . SER A 1 117 ? 22.281 -22.547 -3.98 1 92.56 117 SER A CA 1
ATOM 889 C C . SER A 1 117 ? 21.125 -21.578 -4.188 1 92.56 117 SER A C 1
ATOM 891 O O . SER A 1 117 ? 21.25 -20.609 -4.934 1 92.56 117 SER A O 1
ATOM 893 N N . TYR A 1 118 ? 20.016 -21.844 -3.508 1 90.75 118 TYR A N 1
ATOM 894 C CA . TYR A 1 118 ? 18.844 -20.984 -3.637 1 90.75 118 TYR A CA 1
ATOM 895 C C . TYR A 1 118 ? 19.109 -19.594 -3.076 1 90.75 118 TYR A C 1
ATOM 897 O O . TYR A 1 118 ? 18.703 -18.578 -3.666 1 90.75 118 TYR A O 1
ATOM 905 N N . LEU A 1 119 ? 19.812 -19.578 -1.96 1 93.69 119 LEU A N 1
ATOM 906 C CA . LEU A 1 119 ? 20.125 -18.281 -1.34 1 93.69 119 LEU A CA 1
ATOM 907 C C . LEU A 1 119 ? 21.016 -17.438 -2.25 1 93.69 119 LEU A C 1
ATOM 909 O O . LEU A 1 119 ? 20.844 -16.219 -2.324 1 93.69 119 LEU A O 1
ATOM 913 N N . LYS A 1 120 ? 21.906 -18.094 -2.92 1 90.75 120 LYS A N 1
ATOM 914 C CA . LYS A 1 120 ? 22.734 -17.391 -3.891 1 90.75 120 LYS A CA 1
ATOM 915 C C . LYS A 1 120 ? 21.906 -16.812 -5.027 1 90.75 120 LYS A C 1
ATOM 917 O O . LYS A 1 120 ? 22.125 -15.672 -5.449 1 90.75 120 LYS A O 1
ATOM 922 N N . GLU A 1 121 ? 20.969 -17.547 -5.449 1 84.5 121 GLU A N 1
ATOM 923 C CA . GLU A 1 121 ? 20.094 -17.125 -6.551 1 84.5 121 GLU A CA 1
ATOM 924 C C . GLU A 1 121 ? 19.281 -15.891 -6.18 1 84.5 121 GLU A C 1
ATOM 926 O O . GLU A 1 121 ? 18.969 -15.062 -7.039 1 84.5 121 GLU A O 1
ATOM 931 N N . VAL A 1 122 ? 19 -15.789 -4.895 1 84.94 122 VAL A N 1
ATOM 932 C CA . VAL A 1 122 ? 18.141 -14.68 -4.492 1 84.94 122 VAL A CA 1
ATOM 933 C C . VAL A 1 122 ? 18.984 -13.57 -3.883 1 84.94 122 VAL A C 1
ATOM 935 O O . VAL A 1 122 ? 18.453 -12.641 -3.264 1 84.94 122 VAL A O 1
ATOM 938 N N . GLY A 1 123 ? 20.234 -13.664 -3.902 1 86 123 GLY A N 1
ATOM 939 C CA . GLY A 1 123 ? 21.156 -12.617 -3.479 1 86 123 GLY A CA 1
ATOM 940 C C . GLY A 1 123 ? 21.344 -12.562 -1.976 1 86 123 GLY A C 1
ATOM 941 O O . GLY A 1 123 ? 21.484 -11.484 -1.4 1 86 123 GLY A O 1
ATOM 942 N N . LEU A 1 124 ? 21.25 -13.688 -1.347 1 92.56 124 LEU A N 1
ATOM 943 C CA . LEU A 1 124 ? 21.375 -13.727 0.105 1 92.56 124 LEU A CA 1
ATOM 944 C C . LEU A 1 124 ? 22.531 -14.633 0.526 1 92.56 124 LEU A C 1
ATOM 946 O O . LEU A 1 124 ? 22.531 -15.172 1.637 1 92.56 124 LEU A O 1
ATOM 950 N N . ASP A 1 125 ? 23.469 -14.836 -0.381 1 92.25 125 ASP A N 1
ATOM 951 C CA . ASP A 1 125 ? 24.578 -15.742 -0.115 1 92.25 125 ASP A CA 1
ATOM 952 C C . ASP A 1 125 ? 25.5 -15.172 0.96 1 92.25 125 ASP A C 1
ATOM 954 O O . ASP A 1 125 ? 26.172 -15.93 1.668 1 92.25 125 ASP A O 1
ATOM 958 N N . GLN A 1 126 ? 25.469 -13.875 1.143 1 92.81 126 GLN A N 1
ATOM 959 C CA . GLN A 1 126 ? 26.344 -13.242 2.125 1 92.81 126 GLN A CA 1
ATOM 960 C C . GLN A 1 126 ? 25.672 -13.172 3.492 1 92.81 126 GLN A C 1
ATOM 962 O O . GLN A 1 126 ? 26.328 -12.836 4.488 1 92.81 126 GLN A O 1
ATOM 967 N N . GLN A 1 127 ? 24.438 -13.5 3.578 1 95.06 127 GLN A N 1
ATOM 968 C CA . GLN A 1 127 ? 23.672 -13.344 4.816 1 95.06 127 GLN A CA 1
ATOM 969 C C . GLN A 1 127 ? 23.391 -14.695 5.461 1 95.06 127 GLN A C 1
ATOM 971 O O . GLN A 1 127 ? 22.625 -14.781 6.418 1 95.06 127 GLN A O 1
ATOM 976 N N . VAL A 1 128 ? 24.047 -15.742 5.039 1 96 128 VAL A N 1
ATOM 977 C CA . VAL A 1 128 ? 23.672 -17.109 5.379 1 96 128 VAL A CA 1
ATOM 978 C C . VAL A 1 128 ? 23.812 -17.328 6.883 1 96 128 VAL A C 1
ATOM 980 O O . VAL A 1 128 ? 23.109 -18.141 7.473 1 96 128 VAL A O 1
ATOM 983 N N . ASN A 1 129 ? 24.703 -16.578 7.551 1 96.38 129 ASN A N 1
ATOM 984 C CA . ASN A 1 129 ? 24.969 -16.781 8.969 1 96.38 129 ASN A CA 1
ATOM 985 C C . ASN A 1 129 ? 24.25 -15.75 9.828 1 96.38 129 ASN A C 1
ATOM 987 O O . ASN A 1 129 ? 24.375 -15.75 11.055 1 96.38 129 ASN A O 1
ATOM 991 N N . GLN A 1 130 ? 23.5 -14.961 9.211 1 96.31 130 GLN A N 1
ATOM 992 C CA . GLN A 1 130 ? 22.781 -13.922 9.938 1 96.31 130 GLN A CA 1
ATOM 993 C C . GLN A 1 130 ? 21.453 -14.453 10.477 1 96.31 130 GLN A C 1
ATOM 995 O O . GLN A 1 130 ? 20.891 -15.414 9.945 1 96.31 130 GLN A O 1
ATOM 1000 N N . TYR A 1 131 ? 21.078 -13.805 11.539 1 95.38 131 TYR A N 1
ATOM 1001 C CA . TYR A 1 131 ? 19.781 -14.102 12.125 1 95.38 131 TYR A CA 1
ATOM 1002 C C . TYR A 1 131 ? 18.703 -13.18 11.562 1 95.38 131 TYR A C 1
ATOM 1004 O O . TYR A 1 131 ? 19 -12.109 11.039 1 95.38 131 TYR A O 1
ATOM 1012 N N . PRO A 1 132 ? 17.406 -13.562 11.656 1 93.75 132 PRO A N 1
ATOM 1013 C CA . PRO A 1 132 ? 16.312 -12.797 11.07 1 93.75 132 PRO A CA 1
ATOM 1014 C C . PRO A 1 132 ? 16.297 -11.336 11.523 1 93.75 132 PRO A C 1
ATOM 1016 O O . PRO A 1 132 ? 16.031 -10.445 10.711 1 93.75 132 PRO A O 1
ATOM 1019 N N . HIS A 1 133 ? 16.688 -11.086 12.734 1 87.94 133 HIS A N 1
ATOM 1020 C CA . HIS A 1 133 ? 16.656 -9.719 13.242 1 87.94 133 HIS A CA 1
ATOM 1021 C C . HIS A 1 133 ? 17.719 -8.852 12.578 1 87.94 133 HIS A C 1
ATOM 1023 O O . HIS A 1 133 ? 17.672 -7.625 12.656 1 87.94 133 HIS A O 1
ATOM 1029 N N . GLU A 1 134 ? 18.641 -9.477 11.914 1 90.06 134 GLU A N 1
ATOM 1030 C CA . GLU A 1 134 ? 19.734 -8.758 11.258 1 90.06 134 GLU A CA 1
ATOM 1031 C C . GLU A 1 134 ? 19.406 -8.508 9.781 1 90.06 134 GLU A C 1
ATOM 1033 O O . GLU A 1 134 ? 20.203 -7.879 9.07 1 90.06 134 GLU A O 1
ATOM 1038 N N . LEU A 1 135 ? 18.281 -9 9.32 1 89.81 135 LEU A N 1
ATOM 1039 C CA . LEU A 1 135 ? 17.906 -8.93 7.918 1 89.81 135 LEU A CA 1
ATOM 1040 C C . LEU A 1 135 ? 16.828 -7.859 7.695 1 89.81 135 LEU A C 1
ATOM 1042 O O . LEU A 1 135 ? 16.016 -7.602 8.578 1 89.81 135 LEU A O 1
ATOM 1046 N N . SER A 1 136 ? 16.891 -7.242 6.488 1 80.38 136 SER A N 1
ATOM 1047 C CA . SER A 1 136 ? 15.805 -6.344 6.109 1 80.38 136 SER A CA 1
ATOM 1048 C C . SER A 1 136 ? 14.516 -7.117 5.852 1 80.38 136 SER A C 1
ATOM 1050 O O . SER A 1 136 ? 14.539 -8.336 5.676 1 80.38 136 SER A O 1
ATOM 1052 N N . GLY A 1 137 ? 13.383 -6.418 5.844 1 80.38 137 GLY A N 1
ATOM 1053 C CA . GLY A 1 137 ? 12.102 -7.039 5.547 1 80.38 137 GLY A CA 1
ATOM 1054 C C . GLY A 1 137 ? 12.094 -7.777 4.223 1 80.38 137 GLY A C 1
ATOM 1055 O O . GLY A 1 137 ? 11.578 -8.898 4.137 1 80.38 137 GLY A O 1
ATOM 1056 N N . GLY A 1 138 ? 12.68 -7.133 3.24 1 83.19 138 GLY A N 1
ATOM 1057 C CA . GLY A 1 138 ? 12.758 -7.77 1.936 1 83.19 138 GLY A CA 1
ATOM 1058 C C . GLY A 1 138 ? 13.602 -9.031 1.938 1 83.19 138 GLY A C 1
ATOM 1059 O O . GLY A 1 138 ? 13.25 -10.016 1.286 1 83.19 138 GLY A O 1
ATOM 1060 N N . GLN A 1 139 ? 14.656 -8.961 2.693 1 88.06 139 GLN A N 1
ATOM 1061 C CA . GLN A 1 139 ? 15.516 -10.133 2.812 1 88.06 139 GLN A CA 1
ATOM 1062 C C . GLN A 1 139 ? 14.789 -11.273 3.525 1 88.06 139 GLN A C 1
ATOM 1064 O O . GLN A 1 139 ? 14.891 -12.43 3.113 1 88.06 139 GLN A O 1
ATOM 1069 N N . GLN A 1 140 ? 14.039 -10.922 4.5 1 91.44 140 GLN A N 1
ATOM 1070 C CA . GLN A 1 140 ? 13.273 -11.93 5.234 1 91.44 140 GLN A CA 1
ATOM 1071 C C . GLN A 1 140 ? 12.227 -12.586 4.336 1 91.44 140 GLN A C 1
ATOM 1073 O O . GLN A 1 140 ? 12.039 -13.805 4.387 1 91.44 140 GLN A O 1
ATOM 1078 N N . GLN A 1 141 ? 11.609 -11.789 3.562 1 88.31 141 GLN A N 1
ATOM 1079 C CA . GLN A 1 141 ? 10.578 -12.32 2.676 1 88.31 141 GLN A CA 1
ATOM 1080 C C . GLN A 1 141 ? 11.18 -13.242 1.619 1 88.31 141 GLN A C 1
ATOM 1082 O O . GLN A 1 141 ? 10.602 -14.281 1.295 1 88.31 141 GLN A O 1
ATOM 1087 N N . ARG A 1 142 ? 12.305 -12.828 1.082 1 88.62 142 ARG A N 1
ATOM 1088 C CA . ARG A 1 142 ? 12.992 -13.695 0.125 1 88.62 142 ARG A CA 1
ATOM 1089 C C . ARG A 1 142 ? 13.391 -15.016 0.77 1 88.62 142 ARG A C 1
ATOM 1091 O O . ARG A 1 142 ? 13.258 -16.078 0.156 1 88.62 142 ARG A O 1
ATOM 1098 N N . ALA A 1 143 ? 13.82 -14.891 1.966 1 93.5 143 ALA A N 1
ATOM 1099 C CA . ALA A 1 143 ? 14.195 -16.094 2.703 1 93.5 143 ALA A CA 1
ATOM 1100 C C . ALA A 1 143 ? 13 -17.016 2.902 1 93.5 143 ALA A C 1
ATOM 1102 O O . ALA A 1 143 ? 13.109 -18.234 2.732 1 93.5 143 ALA A O 1
ATOM 1103 N N . ALA A 1 144 ? 11.898 -16.422 3.252 1 93.5 144 ALA A N 1
ATOM 1104 C CA . ALA A 1 144 ? 10.68 -17.203 3.449 1 93.5 144 ALA A CA 1
ATOM 1105 C C . ALA A 1 144 ? 10.273 -17.906 2.164 1 93.5 144 ALA A C 1
ATOM 1107 O O . ALA A 1 144 ? 9.844 -19.062 2.195 1 93.5 144 ALA A O 1
ATOM 1108 N N . LEU A 1 145 ? 10.398 -17.266 1.086 1 92.44 145 LEU A N 1
ATOM 1109 C CA . LEU A 1 145 ? 10.07 -17.844 -0.213 1 92.44 145 LEU A CA 1
ATOM 1110 C C . LEU A 1 145 ? 10.977 -19.031 -0.525 1 92.44 145 LEU A C 1
ATOM 1112 O O . LEU A 1 145 ? 10.492 -20.109 -0.915 1 92.44 145 LEU A O 1
ATOM 1116 N N . VAL A 1 146 ? 12.25 -18.844 -0.292 1 92.75 146 VAL A N 1
ATOM 1117 C CA . VAL A 1 146 ? 13.227 -19.891 -0.573 1 92.75 146 VAL A CA 1
ATOM 1118 C C . VAL A 1 146 ? 12.977 -21.078 0.344 1 92.75 146 VAL A C 1
ATOM 1120 O O . VAL A 1 146 ? 13.047 -22.234 -0.093 1 92.75 146 VAL A O 1
ATOM 1123 N N . ARG A 1 147 ? 12.703 -20.797 1.536 1 94.5 147 ARG A N 1
ATOM 1124 C CA . ARG A 1 147 ? 12.398 -21.859 2.482 1 94.5 147 ARG A CA 1
ATOM 1125 C C . ARG A 1 147 ? 11.25 -22.719 1.978 1 94.5 147 ARG A C 1
ATOM 1127 O O . ARG A 1 147 ? 11.32 -23.953 2.025 1 94.5 147 ARG A O 1
ATOM 1134 N N . ALA A 1 148 ? 10.25 -22.094 1.498 1 93.38 148 ALA A N 1
ATOM 1135 C CA . ALA A 1 148 ? 9.094 -22.812 0.981 1 93.38 148 ALA A CA 1
ATOM 1136 C C . ALA A 1 148 ? 9.445 -23.578 -0.291 1 93.38 148 ALA A C 1
ATOM 1138 O O . ALA A 1 148 ? 9.008 -24.719 -0.481 1 93.38 148 ALA A O 1
ATOM 1139 N N . MET A 1 149 ? 10.297 -23.078 -1.122 1 92.25 149 MET A N 1
ATOM 1140 C CA . MET A 1 149 ? 10.625 -23.641 -2.428 1 92.25 149 MET A CA 1
ATOM 1141 C C . MET A 1 149 ? 11.57 -24.844 -2.287 1 92.25 149 MET A C 1
ATOM 1143 O O . MET A 1 149 ? 11.586 -25.734 -3.137 1 92.25 149 MET A O 1
ATOM 1147 N N . LEU A 1 150 ? 12.328 -24.781 -1.239 1 91.75 150 LEU A N 1
ATOM 1148 C CA . LEU A 1 150 ? 13.32 -25.828 -1.026 1 91.75 150 LEU A CA 1
ATOM 1149 C C . LEU A 1 150 ? 12.656 -27.188 -0.925 1 91.75 150 LEU A C 1
ATOM 1151 O O . LEU A 1 150 ? 13.258 -28.203 -1.272 1 91.75 150 LEU A O 1
ATOM 1155 N N . LEU A 1 151 ? 11.469 -27.203 -0.526 1 90.38 151 LEU A N 1
ATOM 1156 C CA . LEU A 1 151 ? 10.742 -28.453 -0.343 1 90.38 151 LEU A CA 1
ATOM 1157 C C . LEU A 1 151 ? 10.148 -28.938 -1.662 1 90.38 151 LEU A C 1
ATOM 1159 O O . LEU A 1 151 ? 9.562 -30.016 -1.724 1 90.38 151 LEU A O 1
ATOM 1163 N N . LYS A 1 152 ? 10.258 -28.109 -2.664 1 89.25 152 LYS A N 1
ATOM 1164 C CA . LYS A 1 152 ? 9.781 -28.422 -4.008 1 89.25 152 LYS A CA 1
ATOM 1165 C C . LYS A 1 152 ? 8.289 -28.75 -4.004 1 89.25 152 LYS A C 1
ATOM 1167 O O . LYS A 1 152 ? 7.875 -29.812 -4.469 1 89.25 152 LYS A O 1
ATOM 1172 N N . PRO A 1 153 ? 7.531 -27.891 -3.52 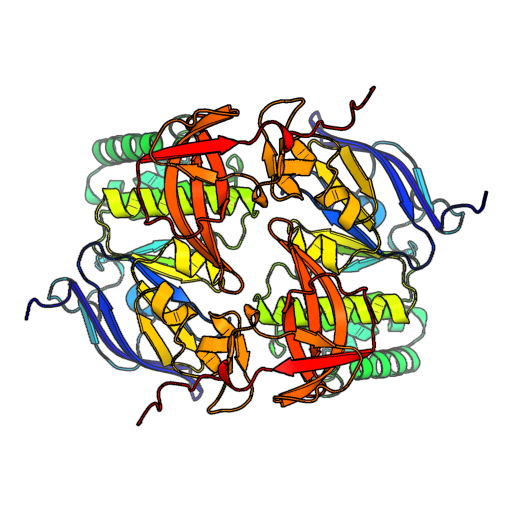1 95.19 153 PRO A N 1
ATOM 1173 C CA . PRO A 1 153 ? 6.082 -28.109 -3.498 1 95.19 153 PRO A CA 1
ATOM 1174 C C . PRO A 1 153 ? 5.469 -28.141 -4.898 1 95.19 153 PRO A C 1
ATOM 1176 O O . PRO A 1 153 ? 6.094 -27.688 -5.859 1 95.19 153 PRO A O 1
ATOM 1179 N N . LYS A 1 154 ? 4.277 -28.797 -4.965 1 96.62 154 LYS A N 1
ATOM 1180 C CA . LYS A 1 154 ? 3.525 -28.766 -6.215 1 96.62 154 LYS A CA 1
ATOM 1181 C C . LYS A 1 154 ? 2.76 -27.469 -6.371 1 96.62 154 LYS A C 1
ATOM 1183 O O . LYS A 1 154 ? 2.436 -27.062 -7.488 1 96.62 154 LYS A O 1
ATOM 1188 N N . LEU A 1 155 ? 2.486 -26.875 -5.23 1 97.88 155 LEU A N 1
ATOM 1189 C CA . LEU A 1 155 ? 1.743 -25.625 -5.195 1 97.88 155 LEU A CA 1
ATOM 1190 C C . LEU A 1 155 ? 2.311 -24.672 -4.137 1 97.88 155 LEU A C 1
ATOM 1192 O O . LEU A 1 155 ? 2.584 -25.094 -3.01 1 97.88 155 LEU A O 1
ATOM 1196 N N . LEU A 1 156 ? 2.523 -23.453 -4.562 1 97.62 156 LEU A N 1
ATOM 1197 C CA . LEU A 1 156 ? 2.992 -22.438 -3.629 1 97.62 156 LEU A CA 1
ATOM 1198 C C . LEU A 1 156 ? 1.923 -21.375 -3.402 1 97.62 156 LEU A C 1
ATOM 1200 O O . LEU A 1 156 ? 1.371 -20.828 -4.359 1 97.62 156 LEU A O 1
ATOM 1204 N N . LEU A 1 157 ? 1.606 -21.141 -2.117 1 98 157 LEU A N 1
ATOM 1205 C CA . LEU A 1 157 ? 0.619 -20.141 -1.712 1 98 157 LEU A CA 1
ATOM 1206 C C . LEU A 1 157 ? 1.294 -18.953 -1.057 1 98 157 LEU A C 1
ATOM 1208 O O . LEU A 1 157 ? 2.094 -19.109 -0.131 1 98 157 LEU A O 1
ATOM 1212 N N . LEU A 1 158 ? 0.961 -17.781 -1.579 1 96.62 158 LEU A N 1
ATOM 1213 C CA . LEU A 1 158 ? 1.519 -16.547 -1.027 1 96.62 158 LEU A CA 1
ATOM 1214 C C . LEU A 1 158 ? 0.413 -15.625 -0.52 1 96.62 158 LEU A C 1
ATOM 1216 O O . LEU A 1 158 ? -0.408 -15.148 -1.304 1 96.62 158 LEU A O 1
ATOM 1220 N N . ASP A 1 159 ? 0.421 -15.43 0.729 1 94.5 159 ASP A N 1
ATOM 1221 C CA . ASP A 1 159 ? -0.617 -14.625 1.367 1 94.5 159 ASP A CA 1
ATOM 1222 C C . ASP A 1 159 ? -0.117 -13.211 1.654 1 94.5 159 ASP A C 1
ATOM 1224 O O . ASP A 1 159 ? 0.432 -12.945 2.727 1 94.5 159 ASP A O 1
ATOM 1228 N N . GLU A 1 160 ? -0.328 -12.281 0.75 1 90 160 GLU A N 1
ATOM 1229 C CA . GLU A 1 160 ? 0.048 -10.875 0.818 1 90 160 GLU A CA 1
ATOM 1230 C C . GLU A 1 160 ? 1.51 -10.711 1.225 1 90 160 GLU A C 1
ATOM 1232 O O . GLU A 1 160 ? 1.822 -9.953 2.146 1 90 160 GLU A O 1
ATOM 1237 N N . PRO A 1 161 ? 2.396 -11.25 0.455 1 88.31 161 PRO A N 1
ATOM 1238 C CA . PRO A 1 161 ? 3.791 -11.336 0.895 1 88.31 161 PRO A CA 1
ATOM 1239 C C . PRO A 1 161 ? 4.504 -9.984 0.865 1 88.31 161 PRO A C 1
ATOM 1241 O O . PRO A 1 161 ? 5.57 -9.836 1.471 1 88.31 161 PRO A O 1
ATOM 1244 N N . PHE A 1 162 ? 3.881 -8.992 0.212 1 86.5 162 PHE A N 1
ATOM 1245 C CA . PHE A 1 162 ? 4.613 -7.746 0.029 1 86.5 162 PHE A CA 1
ATOM 1246 C C . PHE A 1 162 ? 3.93 -6.605 0.771 1 86.5 162 PHE A C 1
ATOM 1248 O O . PHE A 1 162 ? 4.352 -5.449 0.672 1 86.5 162 PHE A O 1
ATOM 1255 N N . SER A 1 163 ? 2.975 -6.855 1.549 1 78 163 SER A N 1
ATOM 1256 C CA . SER A 1 163 ? 2.104 -5.828 2.107 1 78 163 SER A CA 1
ATOM 1257 C C . SER A 1 163 ? 2.832 -4.992 3.152 1 78 163 SER A C 1
ATOM 1259 O O . SER A 1 163 ? 2.479 -3.834 3.389 1 78 163 SER A O 1
ATOM 1261 N N . SER A 1 164 ? 3.795 -5.512 3.781 1 71.12 164 SER A N 1
ATOM 1262 C CA . SER A 1 164 ? 4.453 -4.812 4.883 1 71.12 164 SER A CA 1
ATOM 1263 C C . SER A 1 164 ? 5.695 -4.07 4.402 1 71.12 164 SER A C 1
ATOM 1265 O O . SER A 1 164 ? 6.363 -3.395 5.188 1 71.12 164 SER A O 1
ATOM 1267 N N . LEU A 1 165 ? 5.961 -4.152 3.111 1 76 165 LEU A N 1
ATOM 1268 C CA . LEU A 1 165 ? 7.191 -3.586 2.576 1 76 165 LEU A CA 1
ATOM 1269 C C . LEU A 1 165 ? 6.938 -2.223 1.945 1 76 165 LEU A C 1
ATOM 1271 O O . LEU A 1 165 ? 5.805 -1.909 1.57 1 76 165 LEU A O 1
ATOM 1275 N N . ASP A 1 166 ? 7.945 -1.371 1.867 1 75.19 166 ASP A N 1
ATOM 1276 C CA . ASP A 1 166 ? 7.82 -0.082 1.193 1 75.19 166 ASP A CA 1
ATOM 1277 C C . ASP A 1 166 ? 7.66 -0.265 -0.315 1 75.19 166 ASP A C 1
ATOM 1279 O O . ASP A 1 166 ? 8.031 -1.306 -0.862 1 75.19 166 ASP A O 1
ATOM 1283 N N . PRO A 1 167 ? 7.164 0.762 -0.96 1 73.94 167 PRO A N 1
ATOM 1284 C CA . PRO A 1 167 ? 6.801 0.646 -2.375 1 73.94 167 PRO A CA 1
ATOM 1285 C C . PRO A 1 167 ? 7.992 0.284 -3.262 1 73.94 167 PRO A C 1
ATOM 1287 O O . PRO A 1 167 ? 7.863 -0.547 -4.164 1 73.94 167 PRO A O 1
ATOM 1290 N N . ASN A 1 168 ? 9.094 0.824 -3.02 1 71.94 168 ASN A N 1
ATOM 1291 C CA . ASN A 1 168 ? 10.242 0.543 -3.873 1 71.94 168 ASN A CA 1
ATOM 1292 C C . ASN A 1 168 ? 10.734 -0.891 -3.697 1 71.94 168 ASN A C 1
ATOM 1294 O O . ASN A 1 168 ? 11 -1.585 -4.68 1 71.94 168 ASN A O 1
ATOM 1298 N N . LEU A 1 169 ? 10.789 -1.279 -2.494 1 75.25 169 LEU A N 1
ATOM 1299 C CA . LEU A 1 169 ? 11.203 -2.65 -2.213 1 75.25 169 LEU A CA 1
ATOM 1300 C C . LEU A 1 169 ? 10.172 -3.646 -2.729 1 75.25 169 LEU A C 1
ATOM 1302 O O . LEU A 1 169 ? 10.531 -4.703 -3.254 1 75.25 169 LEU A O 1
ATOM 1306 N N . ARG A 1 170 ? 8.953 -3.254 -2.645 1 82.81 170 ARG A N 1
ATOM 1307 C CA . ARG A 1 170 ? 7.875 -4.109 -3.131 1 82.81 170 ARG A CA 1
ATOM 1308 C C . ARG A 1 170 ? 8.023 -4.383 -4.625 1 82.81 170 ARG A C 1
ATOM 1310 O O . ARG A 1 170 ? 7.891 -5.523 -5.066 1 82.81 170 ARG A O 1
ATOM 1317 N N . LYS A 1 171 ? 8.266 -3.316 -5.316 1 79 171 LYS A N 1
ATOM 1318 C CA . LYS A 1 171 ? 8.398 -3.451 -6.766 1 79 171 LYS A CA 1
ATOM 1319 C C . LYS A 1 171 ? 9.523 -4.414 -7.129 1 79 171 LYS A C 1
ATOM 1321 O O . LYS A 1 171 ? 9.336 -5.305 -7.961 1 79 171 LYS A O 1
ATOM 1326 N N . ASP A 1 172 ? 10.602 -4.258 -6.461 1 77.25 172 ASP A N 1
ATOM 1327 C CA . ASP A 1 172 ? 11.766 -5.098 -6.73 1 77.25 172 ASP A CA 1
ATOM 1328 C C . ASP A 1 172 ? 11.477 -6.559 -6.383 1 77.25 172 ASP A C 1
ATOM 1330 O O . ASP A 1 172 ? 11.781 -7.457 -7.168 1 77.25 172 ASP A O 1
ATOM 1334 N N . LEU A 1 173 ? 10.922 -6.711 -5.316 1 83.19 173 LEU A N 1
ATOM 1335 C CA . LEU A 1 173 ? 10.68 -8.07 -4.84 1 83.19 173 LEU A CA 1
ATOM 1336 C C . LEU A 1 173 ? 9.617 -8.766 -5.684 1 83.19 173 LEU A C 1
ATOM 1338 O O . LEU A 1 173 ? 9.742 -9.953 -5.984 1 83.19 173 LEU A O 1
ATOM 1342 N N . ARG A 1 174 ? 8.648 -8.031 -6.062 1 86.12 174 ARG A N 1
ATOM 1343 C CA . ARG A 1 174 ? 7.59 -8.602 -6.891 1 86.12 174 ARG A CA 1
ATOM 1344 C C . ARG A 1 174 ? 8.148 -9.141 -8.203 1 86.12 174 ARG A C 1
ATOM 1346 O O . ARG A 1 174 ? 7.812 -10.25 -8.617 1 86.12 174 ARG A O 1
ATOM 1353 N N . GLU A 1 175 ? 8.922 -8.391 -8.773 1 83.88 175 GLU A N 1
ATOM 1354 C CA . GLU A 1 175 ? 9.523 -8.805 -10.039 1 83.88 175 GLU A CA 1
ATOM 1355 C C . GLU A 1 175 ? 10.406 -10.031 -9.852 1 83.88 175 GLU A C 1
ATOM 1357 O O . GLU A 1 175 ? 10.375 -10.961 -10.656 1 83.88 175 GLU A O 1
ATOM 1362 N N . TRP A 1 176 ? 11.109 -9.891 -8.891 1 83.06 176 TRP A N 1
ATOM 1363 C CA . TRP A 1 176 ? 12.008 -11.008 -8.617 1 83.06 176 TRP A CA 1
ATOM 1364 C C . TRP A 1 176 ? 11.219 -12.289 -8.359 1 83.06 176 TRP A C 1
ATOM 1366 O O . TRP A 1 176 ? 11.539 -13.344 -8.906 1 83.06 176 TRP A O 1
ATOM 1376 N N . VAL A 1 177 ? 10.273 -12.227 -7.543 1 87.94 177 VAL A N 1
ATOM 1377 C CA . VAL A 1 177 ? 9.477 -13.391 -7.18 1 87.94 177 VAL A CA 1
ATOM 1378 C C . VAL A 1 177 ? 8.828 -13.992 -8.43 1 87.94 177 VAL A C 1
ATOM 1380 O O . VAL A 1 177 ? 8.883 -15.203 -8.648 1 87.94 177 VAL A O 1
ATOM 1383 N N . ARG A 1 178 ? 8.25 -13.18 -9.211 1 90.25 178 ARG A N 1
ATOM 1384 C CA . ARG A 1 178 ? 7.617 -13.68 -10.43 1 90.25 178 ARG A CA 1
ATOM 1385 C C . ARG A 1 178 ? 8.633 -14.367 -11.328 1 90.25 178 ARG A C 1
ATOM 1387 O O . ARG A 1 178 ? 8.375 -15.461 -11.836 1 90.25 178 ARG A O 1
ATOM 1394 N N . ALA A 1 179 ? 9.727 -13.711 -11.531 1 86.88 179 ALA A N 1
ATOM 1395 C CA . ALA A 1 179 ? 10.766 -14.289 -12.383 1 86.88 179 ALA A CA 1
ATOM 1396 C C . ALA A 1 179 ? 11.227 -15.641 -11.844 1 86.88 179 ALA A C 1
ATOM 1398 O O . ALA A 1 179 ? 11.422 -16.578 -12.609 1 86.88 179 ALA A O 1
ATOM 1399 N N . PHE A 1 180 ? 11.359 -15.648 -10.609 1 87.62 180 PHE A N 1
ATOM 1400 C CA . PHE A 1 180 ? 11.812 -16.875 -9.953 1 87.62 180 PHE A CA 1
ATOM 1401 C C . PHE A 1 180 ? 10.781 -17.984 -10.117 1 87.62 180 PHE A C 1
ATOM 1403 O O . PHE A 1 180 ? 11.125 -19.109 -10.477 1 87.62 180 PHE A O 1
ATOM 1410 N N . LEU A 1 181 ? 9.555 -17.719 -9.867 1 92.88 181 LEU A N 1
ATOM 1411 C CA . LEU A 1 181 ? 8.484 -18.703 -9.961 1 92.88 181 LEU A CA 1
ATOM 1412 C C . LEU A 1 181 ? 8.328 -19.203 -11.391 1 92.88 181 LEU A C 1
ATOM 1414 O O . LEU A 1 181 ? 8.094 -20.391 -11.617 1 92.88 181 LEU A O 1
ATOM 1418 N N . LYS A 1 182 ? 8.453 -18.344 -12.336 1 92.62 182 LYS A N 1
ATOM 1419 C CA . LYS A 1 182 ? 8.344 -18.719 -13.742 1 92.62 182 LYS A CA 1
ATOM 1420 C C . LYS A 1 182 ? 9.523 -19.609 -14.164 1 92.62 182 LYS A C 1
ATOM 1422 O O . LYS A 1 182 ? 9.336 -20.609 -14.859 1 92.62 182 LYS A O 1
ATOM 1427 N N . LYS A 1 183 ? 10.688 -19.188 -13.695 1 89.62 183 LYS A N 1
ATOM 1428 C CA . LYS A 1 183 ? 11.883 -19.969 -14 1 89.62 183 LYS A CA 1
ATOM 1429 C C . LYS A 1 183 ? 11.75 -21.406 -13.477 1 89.62 183 LYS A C 1
ATOM 1431 O O . LYS A 1 183 ? 12.102 -22.359 -14.164 1 89.62 183 LYS A O 1
ATOM 1436 N N . GLU A 1 184 ? 11.195 -21.516 -12.305 1 91.25 184 GLU A N 1
ATOM 1437 C CA . GLU A 1 184 ? 11.047 -22.812 -11.656 1 91.25 184 GLU A CA 1
ATOM 1438 C C . GLU A 1 184 ? 9.773 -23.516 -12.125 1 91.25 184 GLU A C 1
ATOM 1440 O O . GLU A 1 184 ? 9.477 -24.625 -11.68 1 91.25 184 GLU A O 1
ATOM 1445 N N . GLU A 1 185 ? 8.953 -22.859 -12.938 1 94.88 185 GLU A N 1
ATOM 1446 C CA . GLU A 1 185 ? 7.664 -23.391 -13.383 1 94.88 185 GLU A CA 1
ATOM 1447 C C . GLU A 1 185 ? 6.781 -23.766 -12.203 1 94.88 185 GLU A C 1
ATOM 1449 O O . GLU A 1 185 ? 6.172 -24.844 -12.195 1 94.88 185 GLU A O 1
ATOM 1454 N N . MET A 1 186 ? 6.816 -22.969 -11.258 1 95.88 186 MET A N 1
ATOM 1455 C CA . MET A 1 186 ? 6.086 -23.219 -10.016 1 95.88 186 MET A CA 1
ATOM 1456 C C . MET A 1 186 ? 4.633 -22.766 -10.141 1 95.88 186 MET A C 1
ATOM 1458 O O . MET A 1 186 ? 4.367 -21.625 -10.484 1 95.88 186 MET A O 1
ATOM 1462 N N . THR A 1 187 ? 3.74 -23.688 -9.906 1 97.94 187 THR A N 1
ATOM 1463 C CA . THR A 1 187 ? 2.332 -23.328 -9.812 1 97.94 187 THR A CA 1
ATOM 1464 C C . THR A 1 187 ? 2.057 -22.578 -8.516 1 97.94 187 THR A C 1
ATOM 1466 O O . THR A 1 187 ? 2.455 -23.016 -7.434 1 97.94 187 THR A O 1
ATOM 1469 N N . SER A 1 188 ? 1.379 -21.375 -8.641 1 98.06 188 SER A N 1
ATOM 1470 C CA . SER A 1 188 ? 1.28 -20.547 -7.453 1 98.06 188 SER A CA 1
ATOM 1471 C C . SER A 1 188 ? -0.041 -19.781 -7.418 1 98.06 188 SER A C 1
ATOM 1473 O O . SER A 1 188 ? -0.627 -19.5 -8.461 1 98.06 188 SER A O 1
ATOM 1475 N N . ILE A 1 189 ? -0.5 -19.547 -6.223 1 98.25 189 ILE A N 1
ATOM 1476 C CA . ILE A 1 189 ? -1.601 -18.625 -5.957 1 98.25 189 ILE A CA 1
ATOM 1477 C C . ILE A 1 189 ? -1.117 -17.484 -5.062 1 98.25 189 ILE A C 1
ATOM 1479 O O . ILE A 1 189 ? -0.545 -17.734 -3.998 1 98.25 189 ILE A O 1
ATOM 1483 N N . PHE A 1 190 ? -1.407 -16.375 -5.621 1 96.12 190 PHE A N 1
ATOM 1484 C CA . PHE A 1 190 ? -0.981 -15.148 -4.949 1 96.12 190 PHE A CA 1
ATOM 1485 C C . PHE A 1 190 ? -2.184 -14.32 -4.52 1 96.12 190 PHE A C 1
ATOM 1487 O O . PHE A 1 190 ? -3.031 -13.969 -5.344 1 96.12 190 PHE A O 1
ATOM 1494 N N . VAL A 1 191 ? -2.217 -14.047 -3.17 1 95.81 191 VAL A N 1
ATOM 1495 C CA . VAL A 1 191 ? -3.312 -13.227 -2.66 1 95.81 191 VAL A CA 1
ATOM 1496 C C . VAL A 1 191 ? -2.828 -11.797 -2.439 1 95.81 191 VAL A C 1
ATOM 1498 O O . VAL A 1 191 ? -1.741 -11.578 -1.9 1 95.81 191 VAL A O 1
ATOM 1501 N N . THR A 1 192 ? -3.658 -10.852 -2.842 1 91.5 192 THR A N 1
ATOM 1502 C CA . THR A 1 192 ? -3.336 -9.445 -2.641 1 91.5 192 THR A CA 1
ATOM 1503 C C . THR A 1 192 ? -4.602 -8.594 -2.656 1 91.5 192 THR A C 1
ATOM 1505 O O . THR A 1 192 ? -5.617 -8.992 -3.23 1 91.5 192 THR A O 1
ATOM 1508 N N . HIS A 1 193 ? -4.52 -7.531 -1.993 1 87.88 193 HIS A N 1
ATOM 1509 C CA . HIS A 1 193 ? -5.59 -6.547 -2.107 1 87.88 193 HIS A CA 1
ATOM 1510 C C . HIS A 1 193 ? -5.203 -5.422 -3.059 1 87.88 193 HIS A C 1
ATOM 1512 O O . HIS A 1 193 ? -6.008 -4.527 -3.332 1 87.88 193 HIS A O 1
ATOM 1518 N N . ASP A 1 194 ? -4.047 -5.523 -3.664 1 87.25 194 ASP A N 1
ATOM 1519 C CA . ASP A 1 194 ? -3.527 -4.5 -4.566 1 87.25 194 ASP A CA 1
ATOM 1520 C C . ASP A 1 194 ? -3.707 -4.91 -6.027 1 87.25 194 ASP A C 1
ATOM 1522 O O . ASP A 1 194 ? -3.148 -5.918 -6.465 1 87.25 194 ASP A O 1
ATOM 1526 N N . ARG A 1 195 ? -4.371 -4.078 -6.766 1 89.62 195 ARG A N 1
ATOM 1527 C CA . ARG A 1 195 ? -4.684 -4.426 -8.148 1 89.62 195 ARG A CA 1
ATOM 1528 C C . ARG A 1 195 ? -3.422 -4.461 -9.008 1 89.62 195 ARG A C 1
ATOM 1530 O O . ARG A 1 195 ? -3.281 -5.316 -9.875 1 89.62 195 ARG A O 1
ATOM 1537 N N . GLU A 1 196 ? -2.586 -3.449 -8.805 1 89.12 196 GLU A N 1
ATOM 1538 C CA . GLU A 1 196 ? -1.364 -3.41 -9.602 1 89.12 196 GLU A CA 1
ATOM 1539 C C . GLU A 1 196 ? -0.512 -4.656 -9.367 1 89.12 196 GLU A C 1
ATOM 1541 O O . GLU A 1 196 ? 0.02 -5.234 -10.312 1 89.12 196 GLU A O 1
ATOM 1546 N N . GLU A 1 197 ? -0.415 -5.012 -8.156 1 91.12 197 GLU A N 1
ATOM 1547 C CA . GLU A 1 197 ? 0.316 -6.227 -7.816 1 91.12 197 GLU A CA 1
ATOM 1548 C C . GLU A 1 197 ? -0.304 -7.449 -8.484 1 91.12 197 GLU A C 1
ATOM 1550 O O . GLU A 1 197 ? 0.41 -8.305 -9.008 1 91.12 197 GLU A O 1
ATOM 1555 N N . ALA A 1 198 ? -1.604 -7.457 -8.414 1 94 198 ALA A N 1
ATOM 1556 C CA . ALA A 1 198 ? -2.314 -8.578 -9.031 1 94 198 ALA A CA 1
ATOM 1557 C C . ALA A 1 198 ? -2.023 -8.648 -10.531 1 94 198 ALA A C 1
ATOM 1559 O O . ALA A 1 198 ? -1.793 -9.734 -11.07 1 94 198 ALA A O 1
ATOM 1560 N N . MET A 1 199 ? -1.943 -7.527 -11.164 1 92.94 199 MET A N 1
ATOM 1561 C CA . MET A 1 199 ? -1.717 -7.457 -12.602 1 92.94 199 MET A CA 1
ATOM 1562 C C . MET A 1 199 ? -0.304 -7.914 -12.953 1 92.94 199 MET A C 1
ATOM 1564 O O . MET A 1 199 ? -0.096 -8.578 -13.977 1 92.94 199 MET A O 1
ATOM 1568 N N . LEU A 1 200 ? 0.594 -7.605 -12.109 1 91.5 200 LEU A N 1
ATOM 1569 C CA . LEU A 1 200 ? 2.004 -7.797 -12.43 1 91.5 200 LEU A CA 1
ATOM 1570 C C . LEU A 1 200 ? 2.443 -9.227 -12.125 1 91.5 200 LEU A C 1
ATOM 1572 O O . LEU A 1 200 ? 3.338 -9.758 -12.781 1 91.5 200 LEU A O 1
ATOM 1576 N N . LEU A 1 201 ? 1.811 -9.859 -11.203 1 93.44 201 LEU A N 1
ATOM 1577 C CA . LEU A 1 201 ? 2.324 -11.148 -10.734 1 93.44 201 LEU A CA 1
ATOM 1578 C C . LEU A 1 201 ? 1.636 -12.305 -11.453 1 93.44 201 LEU A C 1
ATOM 1580 O O . LEU A 1 201 ? 2.281 -13.289 -11.805 1 93.44 201 LEU A O 1
ATOM 1584 N N . GLY A 1 202 ? 0.406 -12.141 -11.672 1 94.69 202 GLY A N 1
ATOM 1585 C CA . GLY A 1 202 ? -0.37 -13.281 -12.141 1 94.69 202 GLY A CA 1
ATOM 1586 C C . GLY A 1 202 ? -0.376 -13.414 -13.656 1 94.69 202 GLY A C 1
ATOM 1587 O O . GLY A 1 202 ? -0.378 -12.414 -14.367 1 94.69 202 GLY A O 1
ATOM 1588 N N . ASP A 1 203 ? -0.396 -14.727 -14.078 1 95.94 203 ASP A N 1
ATOM 1589 C CA . ASP A 1 203 ? -0.792 -14.992 -15.461 1 95.94 203 ASP A CA 1
ATOM 1590 C C . ASP A 1 203 ? -2.275 -14.703 -15.672 1 95.94 203 ASP A C 1
ATOM 1592 O O . ASP A 1 203 ? -2.666 -14.148 -16.703 1 95.94 203 ASP A O 1
ATOM 1596 N N . ARG A 1 204 ? -2.953 -15.109 -14.727 1 97.38 204 ARG A N 1
ATOM 1597 C CA . ARG A 1 204 ? -4.371 -14.781 -14.609 1 97.38 204 ARG A CA 1
ATOM 1598 C C . ARG A 1 204 ? -4.68 -14.164 -13.258 1 97.38 204 ARG A C 1
ATOM 1600 O O . ARG A 1 204 ? -3.896 -14.289 -12.312 1 97.38 204 ARG A O 1
ATOM 1607 N N . THR A 1 205 ? -5.824 -13.438 -13.305 1 97.44 205 THR A N 1
ATOM 1608 C CA . THR A 1 205 ? -6.293 -12.812 -12.07 1 97.44 205 THR A CA 1
ATOM 1609 C C . THR A 1 205 ? -7.738 -13.211 -11.781 1 97.44 205 THR A C 1
ATOM 1611 O O . THR A 1 205 ? -8.57 -13.258 -12.688 1 97.44 205 THR A O 1
ATOM 1614 N N . ALA A 1 206 ? -7.961 -13.531 -10.523 1 97.88 206 ALA A N 1
ATOM 1615 C CA . ALA A 1 206 ? -9.32 -13.727 -10.016 1 97.88 206 ALA A CA 1
ATOM 1616 C C . ALA A 1 206 ? -9.695 -12.633 -9.016 1 97.88 206 ALA A C 1
ATOM 1618 O O . ALA A 1 206 ? -8.922 -12.32 -8.109 1 97.88 206 ALA A O 1
ATOM 1619 N N . VAL A 1 207 ? -10.852 -12.055 -9.234 1 96.75 207 VAL A N 1
ATOM 1620 C CA . VAL A 1 207 ? -11.375 -11.07 -8.289 1 96.75 207 VAL A CA 1
ATOM 1621 C C . VAL A 1 207 ? -12.438 -11.719 -7.398 1 96.75 207 VAL A C 1
ATOM 1623 O O . VAL A 1 207 ? -13.445 -12.227 -7.895 1 96.75 207 VAL A O 1
ATOM 1626 N N . MET A 1 208 ? -12.125 -11.719 -6.129 1 95.31 208 MET A N 1
ATOM 1627 C CA . MET A 1 208 ? -13.031 -12.305 -5.145 1 95.31 208 MET A CA 1
ATOM 1628 C C . MET A 1 208 ? -13.727 -11.219 -4.332 1 95.31 208 MET A C 1
ATOM 1630 O O . MET A 1 208 ? -13.078 -10.305 -3.828 1 95.31 208 MET A O 1
ATOM 1634 N N . ALA A 1 209 ? -15.047 -11.297 -4.309 1 92.12 209 ALA A N 1
ATOM 1635 C CA . ALA A 1 209 ? -15.875 -10.391 -3.52 1 92.12 209 ALA A CA 1
ATOM 1636 C C . ALA A 1 209 ? -17.188 -11.062 -3.119 1 92.12 209 ALA A C 1
ATOM 1638 O O . ALA A 1 209 ? -17.75 -11.852 -3.883 1 92.12 209 ALA A O 1
ATOM 1639 N N . GLU A 1 210 ? -17.609 -10.711 -1.922 1 90.75 210 GLU A N 1
ATOM 1640 C CA . GLU A 1 210 ? -18.875 -11.227 -1.399 1 90.75 210 GLU A CA 1
ATOM 1641 C C . GLU A 1 210 ? -18.891 -12.75 -1.377 1 90.75 210 GLU A C 1
ATOM 1643 O O . GLU A 1 210 ? -19.891 -13.375 -1.748 1 90.75 210 GLU A O 1
ATOM 1648 N N . GLY A 1 211 ? -17.766 -13.297 -1.153 1 91.62 211 GLY A N 1
ATOM 1649 C CA . GLY A 1 211 ? -17.656 -14.727 -0.923 1 91.62 211 GLY A CA 1
ATOM 1650 C C . GLY A 1 211 ? -17.641 -15.539 -2.203 1 91.62 211 GLY A C 1
ATOM 1651 O O . GLY A 1 211 ? -17.875 -16.75 -2.178 1 91.62 211 GLY A O 1
ATOM 1652 N N . ARG A 1 212 ? -17.484 -14.859 -3.303 1 94.38 212 ARG A N 1
ATOM 1653 C CA . ARG A 1 212 ? -17.453 -15.531 -4.594 1 94.38 212 ARG A CA 1
ATOM 1654 C C . ARG A 1 212 ? -16.359 -14.969 -5.488 1 94.38 212 ARG A C 1
ATOM 1656 O O . ARG A 1 212 ? -15.875 -13.852 -5.262 1 94.38 212 ARG A O 1
ATOM 1663 N N . ILE A 1 213 ? -15.977 -15.805 -6.418 1 96.12 213 ILE A N 1
ATOM 1664 C CA . ILE A 1 213 ? -15.148 -15.273 -7.496 1 96.12 213 ILE A CA 1
ATOM 1665 C C . ILE A 1 213 ? -16.031 -14.547 -8.508 1 96.12 213 ILE A C 1
ATOM 1667 O O . ILE A 1 213 ? -16.859 -15.172 -9.172 1 96.12 213 ILE A O 1
ATOM 1671 N N . GLN A 1 214 ? -15.844 -13.281 -8.672 1 95.88 214 GLN A N 1
ATOM 1672 C CA . GLN A 1 214 ? -16.688 -12.445 -9.523 1 95.88 214 GLN A CA 1
ATOM 1673 C C . GLN A 1 214 ? -16.25 -12.539 -10.984 1 95.88 214 GLN A C 1
ATOM 1675 O O . GLN A 1 214 ? -17.062 -12.406 -11.891 1 95.88 214 GLN A O 1
ATOM 1680 N N . GLN A 1 215 ? -15.016 -12.672 -11.18 1 96.88 215 GLN A N 1
ATOM 1681 C CA . GLN A 1 215 ? -14.422 -12.758 -12.516 1 96.88 215 GLN A CA 1
ATOM 1682 C C . GLN A 1 215 ? -13.008 -13.32 -12.461 1 96.88 215 GLN A C 1
ATOM 1684 O O . GLN A 1 215 ? -12.258 -13.031 -11.531 1 96.88 215 GLN A O 1
ATOM 1689 N N . ILE A 1 216 ? -12.68 -14.172 -13.367 1 97.62 216 ILE A N 1
ATOM 1690 C CA . ILE A 1 216 ? -11.336 -14.727 -13.508 1 97.62 216 ILE A CA 1
ATOM 1691 C C . ILE A 1 216 ? -10.914 -14.695 -14.977 1 97.62 216 ILE A C 1
ATOM 1693 O O . ILE A 1 216 ? -11.703 -15.016 -15.867 1 97.62 216 ILE A O 1
ATOM 1697 N N . GLY A 1 217 ? -9.734 -14.195 -15.258 1 96.94 217 GLY A N 1
ATOM 1698 C CA . GLY A 1 217 ? -9.219 -14.086 -16.609 1 96.94 217 GLY A CA 1
ATOM 1699 C C . GLY A 1 217 ? -7.891 -13.352 -16.688 1 96.94 217 GLY A C 1
ATOM 1700 O O . GLY A 1 217 ? -7.184 -13.234 -15.68 1 96.94 217 GLY A O 1
ATOM 1701 N N . GLN A 1 218 ? -7.535 -13.039 -17.844 1 96.06 218 GLN A N 1
ATOM 1702 C CA . GLN A 1 218 ? -6.312 -12.266 -18.031 1 96.06 218 GLN A CA 1
ATOM 1703 C C . GLN A 1 218 ? -6.445 -10.875 -17.422 1 96.06 218 GLN A C 1
ATOM 1705 O O . GLN A 1 218 ? -7.508 -10.258 -17.484 1 96.06 218 GLN A O 1
ATOM 1710 N N . PRO A 1 219 ? -5.359 -10.383 -16.844 1 94.5 219 PRO A N 1
ATOM 1711 C CA . PRO A 1 219 ? -5.402 -9.07 -16.203 1 94.5 219 PRO A CA 1
ATOM 1712 C C . PRO A 1 219 ? -5.965 -7.984 -17.125 1 94.5 219 PRO A C 1
ATOM 1714 O O . PRO A 1 219 ? -6.812 -7.191 -16.688 1 94.5 219 PRO A O 1
ATOM 1717 N N . GLU A 1 220 ? -5.582 -7.984 -18.344 1 92.75 220 GLU A N 1
ATOM 1718 C CA . GLU A 1 220 ? -6.031 -6.977 -19.297 1 92.75 220 GLU A CA 1
ATOM 1719 C C . GLU A 1 220 ? -7.535 -7.062 -19.531 1 92.75 220 GLU A C 1
ATOM 1721 O O . GLU A 1 220 ? -8.219 -6.039 -19.609 1 92.75 220 GLU A O 1
ATOM 1726 N N . GLU A 1 221 ? -7.949 -8.234 -19.562 1 94.25 221 GLU A N 1
ATOM 1727 C CA . GLU A 1 221 ? -9.375 -8.461 -19.797 1 94.25 221 GLU A CA 1
ATOM 1728 C C . GLU A 1 221 ? -10.211 -7.945 -18.641 1 94.25 221 GLU A C 1
ATOM 1730 O O . GLU A 1 221 ? -11.211 -7.254 -18.844 1 94.25 221 GLU A O 1
ATOM 1735 N N . LEU A 1 222 ? -9.805 -8.305 -17.438 1 95.25 222 LEU A N 1
ATOM 1736 C CA . LEU A 1 222 ? -10.539 -7.855 -16.266 1 95.25 222 LEU A CA 1
ATOM 1737 C C . LEU A 1 222 ? -10.531 -6.336 -16.172 1 95.25 222 LEU A C 1
ATOM 1739 O O . LEU A 1 222 ? -11.523 -5.73 -15.758 1 95.25 222 LEU A O 1
ATOM 1743 N N . TYR A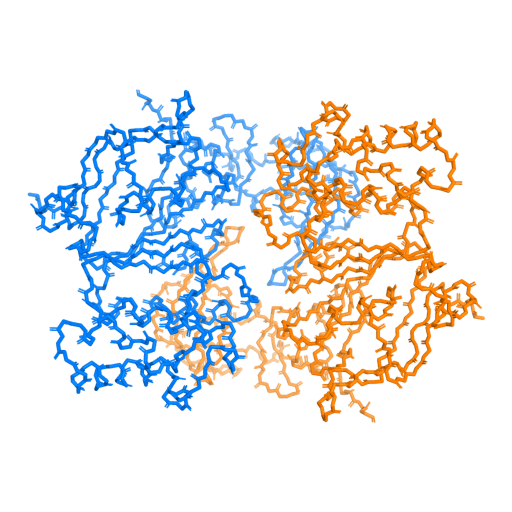 1 223 ? -9.492 -5.711 -16.531 1 94.94 223 TYR A N 1
ATOM 1744 C CA . TYR A 1 223 ? -9.336 -4.266 -16.406 1 94.94 223 TYR A CA 1
ATOM 1745 C C . TYR A 1 223 ? -10.25 -3.537 -17.391 1 94.94 223 TYR A C 1
ATOM 1747 O O . TYR A 1 223 ? -10.922 -2.57 -17.016 1 94.94 223 TYR A O 1
ATOM 1755 N N . HIS A 1 224 ? -10.344 -4.055 -18.594 1 93.5 224 HIS A N 1
ATOM 1756 C CA . HIS A 1 224 ? -11.055 -3.338 -19.656 1 93.5 224 HIS A CA 1
ATOM 1757 C C . HIS A 1 224 ? -12.508 -3.791 -19.75 1 93.5 224 HIS A C 1
ATOM 1759 O O . HIS A 1 224 ? -13.359 -3.055 -20.25 1 93.5 224 HIS A O 1
ATOM 1765 N N . SER A 1 225 ? -12.688 -5.043 -19.297 1 94.38 225 SER A N 1
ATOM 1766 C CA . SER A 1 225 ? -14.023 -5.621 -19.453 1 94.38 225 SER A CA 1
ATOM 1767 C C . SER A 1 225 ? -14.484 -6.285 -18.156 1 94.38 225 SER A C 1
ATOM 1769 O O . SER A 1 225 ? -14.719 -7.496 -18.125 1 94.38 225 SER A O 1
ATOM 1771 N N . PRO A 1 226 ? -14.695 -5.449 -17.172 1 96.31 226 PRO A N 1
ATOM 1772 C CA . PRO A 1 226 ? -15.211 -6.023 -15.93 1 96.31 226 PRO A CA 1
ATOM 1773 C C . PRO A 1 226 ? -16.609 -6.613 -16.094 1 96.31 226 PRO A C 1
ATOM 1775 O O . PRO A 1 226 ? -17.453 -6.039 -16.781 1 96.31 226 PRO A O 1
ATOM 1778 N N . HIS A 1 227 ? -16.828 -7.727 -15.422 1 96.31 227 HIS A N 1
ATOM 1779 C CA . HIS A 1 227 ? -18.078 -8.453 -15.578 1 96.31 227 HIS A CA 1
ATOM 1780 C C . HIS A 1 227 ? -19.219 -7.758 -14.828 1 96.31 227 HIS A C 1
ATOM 1782 O O . HIS A 1 227 ? -20.391 -7.914 -15.18 1 96.31 227 HIS A O 1
ATOM 1788 N N . ASN A 1 228 ? -18.891 -7.031 -13.758 1 95.12 228 ASN A N 1
ATOM 1789 C CA . ASN A 1 228 ? -19.891 -6.355 -12.922 1 95.12 228 ASN A CA 1
ATOM 1790 C C . ASN A 1 228 ? -19.281 -5.176 -12.172 1 95.12 228 ASN A C 1
ATOM 1792 O O . ASN A 1 228 ? -18.078 -4.902 -12.297 1 95.12 228 ASN A O 1
ATOM 1796 N N . ALA A 1 229 ? -20.141 -4.488 -11.406 1 92.62 229 ALA A N 1
ATOM 1797 C CA . ALA A 1 229 ? -19.734 -3.266 -10.719 1 92.62 229 ALA A CA 1
ATOM 1798 C C . ALA A 1 229 ? -18.672 -3.557 -9.656 1 92.62 229 ALA A C 1
ATOM 1800 O O . ALA A 1 229 ? -17.781 -2.734 -9.422 1 92.62 229 ALA A O 1
ATOM 1801 N N . LEU A 1 230 ? -18.734 -4.68 -9.109 1 91.25 230 LEU A N 1
ATOM 1802 C CA . LEU A 1 230 ? -17.766 -5.047 -8.078 1 91.25 230 LEU A CA 1
ATOM 1803 C C . LEU A 1 230 ? -16.375 -5.203 -8.664 1 91.25 230 LEU A C 1
ATOM 1805 O O . LEU A 1 230 ? -15.406 -4.633 -8.148 1 91.25 230 LEU A O 1
ATOM 1809 N N . VAL A 1 231 ? -16.266 -5.91 -9.766 1 94.88 231 VAL A N 1
ATOM 1810 C CA . VAL A 1 231 ? -14.977 -6.09 -10.43 1 94.88 231 VAL A CA 1
ATOM 1811 C C . VAL A 1 231 ? -14.453 -4.742 -10.922 1 94.88 231 VAL A C 1
ATOM 1813 O O . VAL A 1 231 ? -13.273 -4.434 -10.75 1 94.88 231 VAL A O 1
ATOM 1816 N N . ALA A 1 232 ? -15.375 -3.982 -11.43 1 93.5 232 ALA A N 1
ATOM 1817 C CA . ALA A 1 232 ? -15 -2.672 -11.945 1 93.5 232 ALA A CA 1
ATOM 1818 C C . ALA A 1 232 ? -14.406 -1.795 -10.844 1 93.5 232 ALA A C 1
ATOM 1820 O O . ALA A 1 232 ? -13.375 -1.156 -11.039 1 93.5 232 ALA A O 1
ATOM 1821 N N . SER A 1 233 ? -14.984 -1.816 -9.719 1 88.94 233 SER A N 1
ATOM 1822 C CA . SER A 1 233 ? -14.562 -0.968 -8.609 1 88.94 233 SER A CA 1
ATOM 1823 C C . SER A 1 233 ? -13.242 -1.447 -8.016 1 88.94 233 SER A C 1
ATOM 1825 O O . SER A 1 233 ? -12.445 -0.642 -7.531 1 88.94 233 SER A O 1
ATOM 1827 N N . LEU A 1 234 ? -12.953 -2.688 -8.164 1 89.62 234 LEU A N 1
ATOM 1828 C CA . LEU A 1 234 ? -11.789 -3.266 -7.5 1 89.62 234 LEU A CA 1
ATOM 1829 C C . LEU A 1 234 ? -10.602 -3.344 -8.453 1 89.62 234 LEU A C 1
ATOM 1831 O O . LEU A 1 234 ? -9.453 -3.277 -8.023 1 89.62 234 LEU A O 1
ATOM 1835 N N . TYR A 1 235 ? -10.875 -3.391 -9.742 1 93 235 TYR A N 1
ATOM 1836 C CA . TYR A 1 235 ? -9.797 -3.811 -10.633 1 93 235 TYR A CA 1
ATOM 1837 C C . TYR A 1 235 ? -9.703 -2.893 -11.844 1 93 235 TYR A C 1
ATOM 1839 O O . TYR A 1 235 ? -8.766 -2.996 -12.641 1 93 235 TYR A O 1
ATOM 1847 N N . SER A 1 236 ? -10.633 -1.975 -12.039 1 93.12 236 SER A N 1
ATOM 1848 C CA . SER A 1 236 ? -10.656 -1.131 -13.227 1 93.12 236 SER A CA 1
ATOM 1849 C C . SER A 1 236 ? -10.625 0.348 -12.859 1 93.12 236 SER A C 1
ATOM 1851 O O . SER A 1 236 ? -10.797 0.705 -11.688 1 93.12 236 SER A O 1
ATOM 1853 N N . ASP A 1 237 ? -10.25 1.15 -13.812 1 93.62 237 ASP A N 1
ATOM 1854 C CA . ASP A 1 237 ? -10.398 2.6 -13.703 1 93.62 237 ASP A CA 1
ATOM 1855 C C . ASP A 1 237 ? -11.609 3.088 -14.492 1 93.62 237 ASP A C 1
ATOM 1857 O O . ASP A 1 237 ? -11.484 3.551 -15.625 1 93.62 237 ASP A O 1
ATOM 1861 N N . VAL A 1 238 ? -12.75 2.938 -13.844 1 93.5 238 VAL A N 1
ATOM 1862 C CA . VAL A 1 238 ? -13.992 3.264 -14.539 1 93.5 238 VAL A CA 1
ATOM 1863 C C . VAL A 1 238 ? -14.922 4.035 -13.609 1 93.5 238 VAL A C 1
ATOM 1865 O O . VAL A 1 238 ? -14.695 4.086 -12.391 1 93.5 238 VAL A O 1
ATOM 1868 N N . ILE A 1 239 ? -15.852 4.668 -14.203 1 93 239 ILE A N 1
ATOM 1869 C CA . ILE A 1 239 ? -16.984 5.254 -13.492 1 93 239 ILE A CA 1
ATOM 1870 C C . ILE A 1 239 ? -18.203 4.352 -13.625 1 93 239 ILE A C 1
ATOM 1872 O O . ILE A 1 239 ? -18.734 4.168 -14.727 1 93 239 ILE A O 1
ATOM 1876 N N . VAL A 1 240 ? -18.578 3.795 -12.477 1 93.12 240 VAL A N 1
ATOM 1877 C CA . VAL A 1 240 ? -19.781 2.982 -12.484 1 93.12 240 VAL A CA 1
ATOM 1878 C C . VAL A 1 240 ? -21.016 3.889 -12.477 1 93.12 240 VAL A C 1
ATOM 1880 O O . VAL A 1 240 ? -21.219 4.652 -11.531 1 93.12 240 VAL A O 1
ATOM 1883 N N . LEU A 1 241 ? -21.75 3.83 -13.492 1 91.75 241 LEU A N 1
ATOM 1884 C CA . LEU A 1 241 ? -22.906 4.699 -13.641 1 91.75 241 LEU A CA 1
ATOM 1885 C C . LEU A 1 241 ? -24.141 4.09 -12.977 1 91.75 241 LEU A C 1
ATOM 1887 O O . LEU A 1 241 ? -24.938 4.801 -12.359 1 91.75 241 LEU A O 1
ATOM 1891 N N . ASP A 1 242 ? -24.297 2.869 -13.125 1 90.56 242 ASP A N 1
ATOM 1892 C CA . ASP A 1 242 ? -25.328 2.061 -12.484 1 90.56 242 ASP A CA 1
ATOM 1893 C C . ASP A 1 242 ? -24.984 0.574 -12.57 1 90.56 242 ASP A C 1
ATOM 1895 O O . ASP A 1 242 ? -23.844 0.205 -12.836 1 90.56 242 ASP A O 1
ATOM 1899 N N . GLU A 1 243 ? -25.984 -0.249 -12.312 1 90.19 243 GLU A N 1
ATOM 1900 C CA . GLU A 1 243 ? -25.734 -1.685 -12.219 1 90.19 243 GLU A CA 1
ATOM 1901 C C . GLU A 1 243 ? -25.375 -2.268 -13.586 1 90.19 243 GLU A C 1
ATOM 1903 O O . GLU A 1 243 ? -24.734 -3.322 -13.664 1 90.19 243 GLU A O 1
ATOM 1908 N N . ALA A 1 244 ? -25.75 -1.542 -14.609 1 93.25 244 ALA A N 1
ATOM 1909 C CA . ALA A 1 244 ? -25.578 -2.111 -15.945 1 93.25 244 ALA A CA 1
ATOM 1910 C C . ALA A 1 244 ? -24.5 -1.373 -16.719 1 93.25 244 ALA A C 1
ATOM 1912 O O . ALA A 1 244 ? -23.953 -1.901 -17.688 1 93.25 244 ALA A O 1
ATOM 1913 N N . ARG A 1 245 ? -24.281 -0.166 -16.328 1 94.5 245 ARG A N 1
ATOM 1914 C CA . ARG A 1 245 ? -23.469 0.685 -17.203 1 94.5 245 ARG A CA 1
ATOM 1915 C C . ARG A 1 245 ? -22.25 1.22 -16.469 1 94.5 245 ARG A C 1
ATOM 1917 O O . ARG A 1 245 ? -22.312 1.531 -15.273 1 94.5 245 ARG A O 1
ATOM 1924 N N . TYR A 1 246 ? -21.125 1.369 -17.172 1 95.75 246 TYR A N 1
ATOM 1925 C CA . TYR A 1 246 ? -19.922 2.035 -16.688 1 95.75 246 TYR A CA 1
ATOM 1926 C C . TYR A 1 246 ? -19.234 2.803 -17.812 1 95.75 246 TYR A C 1
ATOM 1928 O O . TYR A 1 246 ? -19.578 2.635 -18.984 1 95.75 246 TYR A O 1
ATOM 1936 N N . CYS A 1 247 ? -18.422 3.707 -17.484 1 95.69 247 CYS A N 1
ATOM 1937 C CA . CYS A 1 247 ? -17.625 4.477 -18.438 1 95.69 247 CYS A CA 1
ATOM 1938 C C . CYS A 1 247 ? -16.156 4.5 -18.016 1 95.69 247 CYS A C 1
ATOM 1940 O O . CYS A 1 247 ? -15.844 4.805 -16.859 1 95.69 247 CYS A O 1
ATOM 1942 N N . PRO A 1 248 ? -15.242 4.078 -18.969 1 95.44 248 PRO A N 1
ATOM 1943 C CA . PRO A 1 248 ? -13.828 4.266 -18.641 1 95.44 248 PRO A CA 1
ATOM 1944 C C . PRO A 1 248 ? -13.508 5.691 -18.203 1 95.44 248 PRO A C 1
ATOM 1946 O O . PRO A 1 248 ? -13.914 6.652 -18.859 1 95.44 248 PRO A O 1
ATOM 1949 N N . ALA A 1 249 ? -12.781 5.789 -17.062 1 93.88 249 ALA A N 1
ATOM 1950 C CA . ALA A 1 249 ? -12.547 7.09 -16.422 1 93.88 249 ALA A CA 1
ATOM 1951 C C . ALA A 1 249 ? -11.758 8.008 -17.359 1 93.88 249 ALA A C 1
ATOM 1953 O O . ALA A 1 249 ? -11.906 9.234 -17.297 1 93.88 249 ALA A O 1
ATOM 1954 N N . GLU A 1 250 ? -11 7.414 -18.25 1 92.94 250 GLU A N 1
ATOM 1955 C CA . GLU A 1 250 ? -10.156 8.195 -19.156 1 92.94 250 GLU A CA 1
ATOM 1956 C C . GLU A 1 250 ? -11.008 9.023 -20.125 1 92.94 250 GLU A C 1
ATOM 1958 O O . GLU A 1 250 ? -10.523 10 -20.703 1 92.94 250 GLU A O 1
ATOM 1963 N N . HIS A 1 251 ? -12.227 8.656 -20.297 1 93.62 251 HIS A N 1
ATOM 1964 C CA . HIS A 1 251 ? -13.07 9.328 -21.281 1 93.62 251 HIS A CA 1
ATOM 1965 C C . HIS A 1 251 ? -13.992 10.344 -20.609 1 93.62 251 HIS A C 1
ATOM 1967 O O . HIS A 1 251 ? -14.688 11.102 -21.297 1 93.62 251 HIS A O 1
ATOM 1973 N N . ALA A 1 252 ? -13.977 10.344 -19.266 1 93.06 252 ALA A N 1
ATOM 1974 C CA . ALA A 1 252 ? -14.766 11.336 -18.547 1 93.06 252 ALA A CA 1
ATOM 1975 C C . ALA A 1 252 ? -14.047 12.688 -18.5 1 93.06 252 ALA A C 1
ATOM 1977 O O . ALA A 1 252 ? -12.812 12.734 -18.531 1 93.06 252 ALA A O 1
ATOM 1978 N N . GLU A 1 253 ? -14.906 13.742 -18.438 1 91.62 253 GLU A N 1
ATOM 1979 C CA . GLU A 1 253 ? -14.328 15.086 -18.438 1 91.62 253 GLU A CA 1
ATOM 1980 C C . GLU A 1 253 ? -14.914 15.938 -17.328 1 91.62 253 GLU A C 1
ATOM 1982 O O . GLU A 1 253 ? -16.078 15.789 -16.969 1 91.62 253 GLU A O 1
ATOM 1987 N N . TRP A 1 254 ? -14.008 16.781 -16.781 1 93.06 254 TRP A N 1
ATOM 1988 C CA . TRP A 1 254 ? -14.469 17.781 -15.812 1 93.06 254 TRP A CA 1
ATOM 1989 C C . TRP A 1 254 ? -14.984 19.031 -16.516 1 93.06 254 TRP A C 1
ATOM 1991 O O . TRP A 1 254 ? -14.406 19.469 -17.516 1 93.06 254 TRP A O 1
ATOM 2001 N N . SER A 1 255 ? -16.109 19.594 -16 1 91.75 255 SER A N 1
ATOM 2002 C CA . SER A 1 255 ? -16.656 20.828 -16.562 1 91.75 255 SER A CA 1
ATOM 2003 C C . SER A 1 255 ? -17.328 21.688 -15.492 1 91.75 255 SER A C 1
ATOM 2005 O O . SER A 1 255 ? -17.906 21.156 -14.539 1 91.75 255 SER A O 1
ATOM 2007 N N . ILE A 1 256 ? -17.188 22.953 -15.641 1 90.38 256 ILE A N 1
ATOM 2008 C CA . ILE A 1 256 ? -17.844 23.859 -14.719 1 90.38 256 ILE A CA 1
ATOM 2009 C C . ILE A 1 256 ? -19.266 24.156 -15.211 1 90.38 256 ILE A C 1
ATOM 2011 O O . ILE A 1 256 ? -20.078 24.734 -14.484 1 90.38 256 ILE A O 1
ATOM 2015 N N . GLU A 1 257 ? -19.469 23.766 -16.422 1 87.25 257 GLU A N 1
ATOM 2016 C CA . GLU A 1 257 ? -20.797 23.953 -17.016 1 87.25 257 GLU A CA 1
ATOM 2017 C C . GLU A 1 257 ? -21.438 22.609 -17.344 1 87.25 257 GLU A C 1
ATOM 2019 O O . GLU A 1 257 ? -20.75 21.625 -17.609 1 87.25 257 GLU A O 1
ATOM 2024 N N . LYS A 1 258 ? -22.766 22.641 -17.141 1 82.25 258 LYS A N 1
ATOM 2025 C CA . LYS A 1 258 ? -23.5 21.438 -17.531 1 82.25 258 LYS A CA 1
ATOM 2026 C C . LYS A 1 258 ? -23.312 21.125 -19.016 1 82.25 258 LYS A C 1
ATOM 2028 O O . LYS A 1 258 ? -23.281 22.047 -19.844 1 82.25 258 LYS A O 1
ATOM 2033 N N . GLY A 1 259 ? -22.812 20 -19.328 1 67.69 259 GLY A N 1
ATOM 2034 C CA . GLY A 1 259 ? -22.594 19.625 -20.719 1 67.69 259 GLY A CA 1
ATOM 2035 C C . GLY A 1 259 ? -23.875 19.594 -21.531 1 67.69 259 GLY A C 1
ATOM 2036 O O . GLY A 1 259 ? -24.969 19.625 -20.969 1 67.69 259 GLY A O 1
ATOM 2037 N N . THR A 1 260 ? -23.656 19.828 -22.844 1 68.12 260 THR A N 1
ATOM 2038 C CA . THR A 1 260 ? -24.781 19.781 -23.766 1 68.12 260 THR A CA 1
ATOM 2039 C C . THR A 1 260 ? -25.047 18.359 -24.234 1 68.12 260 THR A C 1
ATOM 2041 O O . THR A 1 260 ? -26.125 18.047 -24.734 1 68.12 260 THR A O 1
ATOM 2044 N N . ALA A 1 261 ? -24.062 17.547 -24.109 1 73.25 261 ALA A N 1
ATOM 2045 C CA . ALA A 1 261 ? -24.188 16.188 -24.594 1 73.25 261 ALA A CA 1
ATOM 2046 C C . ALA A 1 261 ? -23.641 15.188 -23.578 1 73.25 261 ALA A C 1
ATOM 2048 O O . ALA A 1 261 ? -22.719 15.508 -22.828 1 73.25 261 ALA A O 1
ATOM 2049 N N . GLY A 1 262 ? -24.391 14.062 -23.438 1 81.62 262 GLY A N 1
ATOM 2050 C CA . GLY A 1 262 ? -23.984 12.984 -22.562 1 81.62 262 GLY A CA 1
ATOM 2051 C C . GLY A 1 262 ? -24.578 13.094 -21.172 1 81.62 262 GLY A C 1
ATOM 2052 O O . GLY A 1 262 ? -25.531 13.844 -20.953 1 81.62 262 GLY A O 1
ATOM 2053 N N . GLU A 1 263 ? -24.125 12.281 -20.359 1 90.12 263 GLU A N 1
ATOM 2054 C CA . GLU A 1 263 ? -24.562 12.32 -18.969 1 90.12 263 GLU A CA 1
ATOM 2055 C C . GLU A 1 263 ? -23.641 13.203 -18.125 1 90.12 263 GLU A C 1
ATOM 2057 O O . GLU A 1 263 ? -22.438 13.227 -18.328 1 90.12 263 GLU A O 1
ATOM 2062 N N . TRP A 1 264 ? -24.297 14.062 -17.391 1 91.56 264 TRP A N 1
ATOM 2063 C CA . TRP A 1 264 ? -23.516 14.906 -16.484 1 91.56 264 TRP A CA 1
ATOM 2064 C C . TRP A 1 264 ? -23.891 14.633 -15.039 1 91.56 264 TRP A C 1
ATOM 2066 O O . TRP A 1 264 ? -25.062 14.492 -14.703 1 91.56 264 TRP A O 1
ATOM 2076 N N . ILE A 1 265 ? -22.906 14.555 -14.219 1 92.5 265 ILE A N 1
ATOM 2077 C CA . ILE A 1 265 ? -23.078 14.266 -12.797 1 92.5 265 ILE A CA 1
ATOM 2078 C C . ILE A 1 265 ? -22.5 15.398 -11.961 1 92.5 265 ILE A C 1
ATOM 2080 O O . ILE A 1 265 ? -21.297 15.695 -12.055 1 92.5 265 ILE A O 1
ATOM 2084 N N . PRO A 1 266 ? -23.344 16.125 -11.203 1 93.88 266 PRO A N 1
ATOM 2085 C CA . PRO A 1 266 ? -22.766 17.125 -10.297 1 93.88 266 PRO A CA 1
ATOM 2086 C C . PRO A 1 266 ? -21.719 16.531 -9.352 1 93.88 266 PRO A C 1
ATOM 2088 O O . PRO A 1 266 ? -21.891 15.422 -8.852 1 93.88 266 PRO A O 1
ATOM 2091 N N . ALA A 1 267 ? -20.609 17.312 -9.227 1 94.12 267 ALA A N 1
ATOM 2092 C CA . ALA A 1 267 ? -19.5 16.75 -8.461 1 94.12 267 ALA A CA 1
ATOM 2093 C C . ALA A 1 267 ? -18.641 17.859 -7.855 1 94.12 267 ALA A C 1
ATOM 2095 O O . ALA A 1 267 ? -18.812 19.031 -8.18 1 94.12 267 ALA A O 1
ATOM 2096 N N . GLU A 1 268 ? -17.844 17.406 -6.887 1 92.75 268 GLU A N 1
ATOM 2097 C CA . GLU A 1 268 ? -16.875 18.281 -6.227 1 92.75 268 GLU A CA 1
ATOM 2098 C C . GLU A 1 268 ? -15.453 17.781 -6.441 1 92.75 268 GLU A C 1
ATOM 2100 O O . GLU A 1 268 ? -15.141 16.625 -6.168 1 92.75 268 GLU A O 1
ATOM 2105 N N . TRP A 1 269 ? -14.641 18.656 -7.027 1 92.38 269 TRP A N 1
ATOM 2106 C CA . TRP A 1 269 ? -13.211 18.375 -7.113 1 92.38 269 TRP A CA 1
ATOM 2107 C C . TRP A 1 269 ? -12.531 18.609 -5.77 1 92.38 269 TRP A C 1
ATOM 2109 O O . TRP A 1 269 ? -12.383 19.75 -5.328 1 92.38 269 TRP A O 1
ATOM 2119 N N . VAL A 1 270 ? -12.047 17.516 -5.207 1 87 270 VAL A N 1
ATOM 2120 C CA . VAL A 1 270 ? -11.594 17.547 -3.82 1 87 270 VAL A CA 1
ATOM 2121 C C . VAL A 1 270 ? -10.078 17.703 -3.777 1 87 270 VAL A C 1
ATOM 2123 O O . VAL A 1 270 ? -9.555 18.453 -2.941 1 87 270 VAL A O 1
ATOM 2126 N N . ASN A 1 271 ? -9.406 17.016 -4.602 1 87.94 271 ASN A N 1
ATOM 2127 C CA . ASN A 1 271 ? -7.945 16.984 -4.621 1 87.94 271 ASN A CA 1
ATOM 2128 C C . ASN A 1 271 ? -7.41 16.562 -5.984 1 87.94 271 ASN A C 1
ATOM 2130 O O . ASN A 1 271 ? -8.188 16.312 -6.91 1 87.94 271 ASN A O 1
ATOM 2134 N N . GLU A 1 272 ? -6.09 16.625 -6.027 1 89 272 GLU A N 1
ATOM 2135 C CA . GLU A 1 272 ? -5.477 16.203 -7.285 1 89 272 GLU A CA 1
ATOM 2136 C C . GLU A 1 272 ? -4.133 15.516 -7.039 1 89 272 GLU A C 1
ATOM 2138 O O . GLU A 1 272 ? -3.508 15.719 -6 1 89 272 GLU A O 1
ATOM 2143 N N . THR A 1 273 ? -3.799 14.68 -7.949 1 91 273 THR A N 1
ATOM 2144 C CA . THR A 1 273 ? -2.51 14 -7.961 1 91 273 THR A CA 1
ATOM 2145 C C . THR A 1 273 ? -1.894 14.031 -9.359 1 91 273 THR A C 1
ATOM 2147 O O . THR A 1 273 ? -2.488 14.578 -10.289 1 91 273 THR A O 1
ATOM 2150 N N . TYR A 1 274 ? -0.653 13.523 -9.375 1 90.38 274 TYR A N 1
ATOM 2151 C CA . TYR A 1 274 ? 0.077 13.477 -10.633 1 90.38 274 TYR A CA 1
ATOM 2152 C C . TYR A 1 274 ? 0.612 12.07 -10.898 1 90.38 274 TYR A C 1
ATOM 2154 O O . TYR A 1 274 ? 1.122 11.414 -9.984 1 90.38 274 TYR A O 1
ATOM 2162 N N . HIS A 1 275 ? 0.347 11.648 -12.141 1 89.88 275 HIS A N 1
ATOM 2163 C CA . HIS A 1 275 ? 0.874 10.367 -12.594 1 89.88 275 HIS A CA 1
ATOM 2164 C C . HIS A 1 275 ? 1.453 10.469 -14 1 89.88 275 HIS A C 1
ATOM 2166 O O . HIS A 1 275 ? 0.73 10.758 -14.953 1 89.88 275 HIS A O 1
ATOM 2172 N N . PHE A 1 276 ? 2.68 10.172 -14.102 1 90 276 PHE A N 1
ATOM 2173 C CA . PHE A 1 276 ? 3.408 10.211 -15.359 1 90 276 PHE A CA 1
ATOM 2174 C C . PHE A 1 276 ? 3.111 11.5 -16.125 1 90 276 PHE A C 1
ATOM 2176 O O . PHE A 1 276 ? 2.748 11.461 -17.297 1 90 276 PHE A O 1
ATOM 2183 N N . GLY A 1 277 ? 3.213 12.578 -15.414 1 87.06 277 GLY A N 1
ATOM 2184 C CA . GLY A 1 277 ? 3.107 13.906 -15.992 1 87.06 277 GLY A CA 1
ATOM 2185 C C . GLY A 1 277 ? 1.674 14.352 -16.203 1 87.06 277 GLY A C 1
ATOM 2186 O O . GLY A 1 277 ? 1.426 15.477 -16.641 1 87.06 277 GLY A O 1
ATOM 2187 N N . ARG A 1 278 ? 0.815 13.492 -15.914 1 89.12 278 ARG A N 1
ATOM 2188 C CA . ARG A 1 278 ? -0.596 13.828 -16.078 1 89.12 278 ARG A CA 1
ATOM 2189 C C . ARG A 1 278 ? -1.235 14.172 -14.734 1 89.12 278 ARG A C 1
ATOM 2191 O O . ARG A 1 278 ? -0.958 13.523 -13.727 1 89.12 278 ARG A O 1
ATOM 2198 N N . ARG A 1 279 ? -2.057 15.18 -14.828 1 93.06 279 ARG A N 1
ATOM 2199 C CA . ARG A 1 279 ? -2.801 15.633 -13.664 1 93.06 279 ARG A CA 1
ATOM 2200 C C . ARG A 1 279 ? -4.141 14.914 -13.555 1 93.06 279 ARG A C 1
ATOM 2202 O O . ARG A 1 279 ? -4.848 14.75 -14.547 1 93.06 279 ARG A O 1
ATOM 2209 N N . PHE A 1 280 ? -4.434 14.43 -12.32 1 93.12 280 PHE A N 1
ATOM 2210 C CA . PHE A 1 280 ? -5.676 13.703 -12.078 1 93.12 280 PHE A CA 1
ATOM 2211 C C . PHE A 1 280 ? -6.488 14.367 -10.977 1 93.12 280 PHE A C 1
ATOM 2213 O O . PHE A 1 280 ? -5.934 14.781 -9.953 1 93.12 280 PHE A O 1
ATOM 2220 N N . ALA A 1 281 ? -7.777 14.477 -11.25 1 93.25 281 ALA A N 1
ATOM 2221 C CA . ALA A 1 281 ? -8.695 15.078 -10.281 1 93.25 281 ALA A CA 1
ATOM 2222 C C . ALA A 1 281 ? -9.383 14 -9.438 1 93.25 281 ALA A C 1
ATOM 2224 O O . ALA A 1 281 ? -9.906 13.023 -9.977 1 93.25 281 ALA A O 1
ATOM 2225 N N . HIS A 1 282 ? -9.273 14.133 -8.195 1 90.94 282 HIS A N 1
ATOM 2226 C CA . HIS A 1 282 ? -10.086 13.344 -7.277 1 90.94 282 HIS A CA 1
ATOM 2227 C C . HIS A 1 282 ? -11.422 14.023 -7 1 90.94 282 HIS A C 1
ATOM 2229 O O . HIS A 1 282 ? -11.453 15.133 -6.453 1 90.94 282 HIS A O 1
ATOM 2235 N N . ILE A 1 283 ? -12.461 13.289 -7.398 1 91.69 283 ILE A N 1
ATOM 2236 C CA . ILE A 1 283 ? -13.773 13.93 -7.48 1 91.69 283 ILE A CA 1
ATOM 2237 C C . ILE A 1 283 ? -14.766 13.18 -6.598 1 91.69 283 ILE A C 1
ATOM 2239 O O . ILE A 1 283 ? -14.766 11.945 -6.566 1 91.69 283 ILE A O 1
ATOM 2243 N N . ARG A 1 284 ? -15.484 13.906 -5.887 1 90.31 284 ARG A N 1
ATOM 2244 C CA . ARG A 1 284 ? -16.625 13.359 -5.168 1 90.31 284 ARG A CA 1
ATOM 2245 C C . ARG A 1 284 ? -17.922 13.625 -5.926 1 90.31 284 ARG A C 1
ATOM 2247 O O . ARG A 1 284 ? -18.312 14.773 -6.125 1 90.31 284 ARG A O 1
ATOM 2254 N N . LEU A 1 285 ? -18.531 12.547 -6.305 1 90.75 285 LEU A N 1
ATOM 2255 C CA . LEU A 1 285 ? -19.812 12.68 -7.004 1 90.75 285 LEU A CA 1
ATOM 2256 C C . LEU A 1 285 ? -20.938 12.984 -6.023 1 90.75 285 LEU A C 1
ATOM 2258 O O . LEU A 1 285 ? -20.844 12.656 -4.84 1 90.75 285 LEU A O 1
ATOM 2262 N N . ASP A 1 286 ? -21.938 13.547 -6.512 1 87.12 286 ASP A N 1
ATOM 2263 C CA . ASP A 1 286 ? -23.094 13.836 -5.66 1 87.12 286 ASP A CA 1
ATOM 2264 C C . ASP A 1 286 ? -23.688 12.555 -5.094 1 87.12 286 ASP A C 1
ATOM 2266 O O . ASP A 1 286 ? -24.328 12.578 -4.043 1 87.12 286 ASP A O 1
ATOM 2270 N N . THR A 1 287 ? -23.453 11.461 -5.805 1 78.75 287 THR A N 1
ATOM 2271 C CA . THR A 1 287 ? -23.922 10.164 -5.328 1 78.75 287 THR A CA 1
ATOM 2272 C C . THR A 1 287 ? -23.109 9.695 -4.133 1 7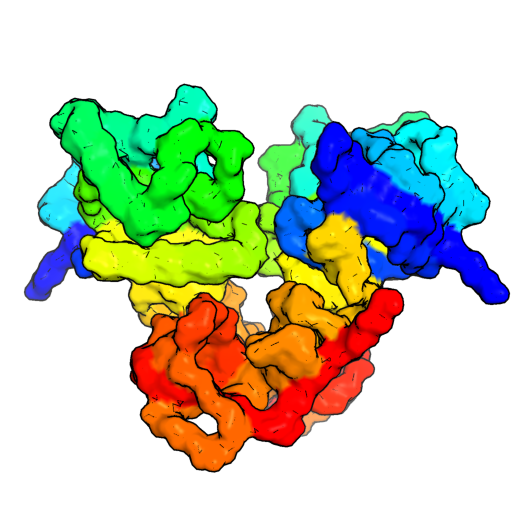8.75 287 THR A C 1
ATOM 2274 O O . THR A 1 287 ? -23.484 8.742 -3.447 1 78.75 287 THR A O 1
ATOM 2277 N N . GLY A 1 288 ? -22.047 10.375 -3.857 1 77.56 288 GLY A N 1
ATOM 2278 C CA . GLY A 1 288 ? -21.203 9.992 -2.742 1 77.56 288 GLY A CA 1
ATOM 2279 C C . GLY A 1 288 ? -19.984 9.188 -3.164 1 77.56 288 GLY A C 1
ATOM 2280 O O . GLY A 1 288 ? -19.016 9.07 -2.41 1 77.56 288 GLY A O 1
ATOM 2281 N N . ASN A 1 289 ? -20.031 8.742 -4.379 1 81.5 289 ASN A N 1
ATOM 2282 C CA . ASN A 1 289 ? -18.922 7.93 -4.871 1 81.5 289 ASN A CA 1
ATOM 2283 C C . ASN A 1 289 ? -17.719 8.797 -5.23 1 81.5 289 ASN A C 1
ATOM 2285 O O . ASN A 1 289 ? -17.875 9.922 -5.703 1 81.5 289 ASN A O 1
ATOM 2289 N N . ARG A 1 290 ? -16.625 8.242 -4.977 1 86.06 290 ARG A N 1
ATOM 2290 C CA . ARG A 1 290 ? -15.398 8.938 -5.332 1 86.06 290 ARG A CA 1
ATOM 2291 C C . ARG A 1 290 ? -14.766 8.336 -6.578 1 86.06 290 ARG A C 1
ATOM 2293 O O . ARG A 1 290 ? -14.727 7.109 -6.727 1 86.06 290 ARG A O 1
ATOM 2300 N N . ILE A 1 291 ? -14.43 9.273 -7.426 1 89.5 291 ILE A N 1
ATOM 2301 C CA . ILE A 1 291 ? -13.797 8.805 -8.656 1 89.5 291 ILE A CA 1
ATOM 2302 C C . ILE A 1 291 ? -12.562 9.656 -8.953 1 89.5 291 ILE A C 1
ATOM 2304 O O . ILE A 1 291 ? -12.375 10.719 -8.352 1 89.5 291 ILE A O 1
ATOM 2308 N N . THR A 1 292 ? -11.727 9.125 -9.727 1 91.94 292 THR A N 1
ATOM 2309 C CA . THR A 1 292 ? -10.555 9.836 -10.234 1 91.94 292 THR A CA 1
ATOM 2310 C C . THR A 1 292 ? -10.586 9.914 -11.758 1 91.94 292 THR A C 1
ATOM 2312 O O . THR A 1 292 ? -10.805 8.914 -12.438 1 91.94 292 THR A O 1
ATOM 2315 N N . ILE A 1 293 ? -10.477 11.156 -12.289 1 94 293 ILE A N 1
ATOM 2316 C CA . ILE A 1 293 ? -10.461 11.336 -13.742 1 94 293 ILE A CA 1
ATOM 2317 C C . ILE A 1 293 ? -9.297 12.242 -14.133 1 94 293 ILE A C 1
ATOM 2319 O O . ILE A 1 293 ? -8.758 12.977 -13.305 1 94 293 ILE A O 1
ATOM 2323 N N . PRO A 1 294 ? -8.922 12.141 -15.391 1 92.19 294 PRO A N 1
ATOM 2324 C CA . PRO A 1 294 ? -7.941 13.125 -15.852 1 92.19 294 PRO A CA 1
ATOM 2325 C C . PRO A 1 294 ? -8.453 14.562 -15.734 1 92.19 294 PRO A C 1
ATOM 2327 O O . PRO A 1 294 ? -9.586 14.852 -16.109 1 92.19 294 PRO A O 1
ATOM 2330 N N . ALA A 1 295 ? -7.617 15.375 -15.148 1 91.88 295 ALA A N 1
ATOM 2331 C CA . ALA A 1 295 ? -8 16.766 -14.914 1 91.88 295 ALA A CA 1
ATOM 2332 C C . ALA A 1 295 ? -7.816 17.594 -16.172 1 91.88 295 ALA A C 1
ATOM 2334 O O . ALA A 1 295 ? -8.414 18.672 -16.312 1 91.88 295 ALA A O 1
ATOM 2335 N N . GLY A 1 296 ? -7 17.125 -17.078 1 85.62 296 GLY A N 1
ATOM 2336 C CA . GLY A 1 296 ? -6.645 17.953 -18.203 1 85.62 296 GLY A CA 1
ATOM 2337 C C . GLY A 1 296 ? -6.059 19.297 -17.812 1 85.62 296 GLY A C 1
ATOM 2338 O O . GLY A 1 296 ? -5.281 19.391 -16.859 1 85.62 296 GLY A O 1
ATOM 2339 N N . ASP A 1 297 ? -6.41 20.344 -18.547 1 83.81 297 ASP A N 1
ATOM 2340 C CA . ASP A 1 297 ? -5.852 21.672 -18.281 1 83.81 297 ASP A CA 1
ATOM 2341 C C . ASP A 1 297 ? -6.793 22.516 -17.422 1 83.81 297 ASP A C 1
ATOM 2343 O O . ASP A 1 297 ? -6.586 23.719 -17.266 1 83.81 297 ASP A O 1
ATOM 2347 N N . HIS A 1 298 ? -7.719 21.875 -16.906 1 85.06 298 HIS A N 1
ATOM 2348 C CA . HIS A 1 298 ? -8.695 22.609 -16.109 1 85.06 298 HIS A CA 1
ATOM 2349 C C . HIS A 1 298 ? -8.094 23.031 -14.773 1 85.06 298 HIS A C 1
ATOM 2351 O O . HIS A 1 298 ? -7.453 22.234 -14.094 1 85.06 298 HIS A O 1
ATOM 2357 N N . PRO A 1 299 ? -8.328 24.25 -14.531 1 84.19 299 PRO A N 1
ATOM 2358 C CA . PRO A 1 299 ? -7.898 24.656 -13.188 1 84.19 299 PRO A CA 1
ATOM 2359 C C . PRO A 1 299 ? -8.734 24 -12.086 1 84.19 299 PRO A C 1
ATOM 2361 O O . PRO A 1 299 ? -9.875 23.609 -12.32 1 84.19 299 PRO A O 1
ATOM 2364 N N . PHE A 1 300 ? -8.133 23.906 -10.992 1 83.25 300 PHE A N 1
ATOM 2365 C CA . PHE A 1 300 ? -8.859 23.359 -9.859 1 83.25 300 PHE A CA 1
ATOM 2366 C C . PHE A 1 300 ? -10.062 24.219 -9.516 1 83.25 300 PHE A C 1
ATOM 2368 O O . PHE A 1 300 ? -9.93 25.422 -9.305 1 83.25 300 PHE A O 1
ATOM 2375 N N . THR A 1 301 ? -11.219 23.594 -9.656 1 81.38 301 THR A N 1
ATOM 2376 C CA . THR A 1 301 ? -12.469 24.203 -9.195 1 81.38 301 THR A CA 1
ATOM 2377 C C . THR A 1 301 ? -13.219 23.25 -8.273 1 81.38 301 THR A C 1
ATOM 2379 O O . THR A 1 301 ? -13.398 22.062 -8.602 1 81.38 301 THR A O 1
ATOM 2382 N N . SER A 1 302 ? -13.688 23.75 -7.242 1 82.19 302 SER A N 1
ATOM 2383 C CA . SER A 1 302 ? -14.289 22.875 -6.23 1 82.19 302 SER A CA 1
ATOM 2384 C C . SER A 1 302 ? -15.609 22.297 -6.715 1 82.19 302 SER A C 1
ATOM 2386 O O . SER A 1 302 ? -15.852 21.094 -6.559 1 82.19 302 SER A O 1
ATOM 2388 N N . GLU A 1 303 ? -16.422 23.188 -7.379 1 91.94 303 GLU A N 1
ATOM 2389 C CA . GLU A 1 303 ? -17.734 22.672 -7.793 1 91.94 303 GLU A CA 1
ATOM 2390 C C . GLU A 1 303 ? -17.844 22.625 -9.312 1 91.94 303 GLU A C 1
ATOM 2392 O O . GLU A 1 303 ? -17.391 23.547 -10.008 1 91.94 303 GLU A O 1
ATOM 2397 N N . GLY A 1 304 ? -18.422 21.484 -9.852 1 93.81 304 GLY A N 1
ATOM 2398 C CA . GLY A 1 304 ? -18.625 21.297 -11.273 1 93.81 304 GLY A CA 1
ATOM 2399 C C . GLY A 1 304 ? -19.375 20.016 -11.609 1 93.81 304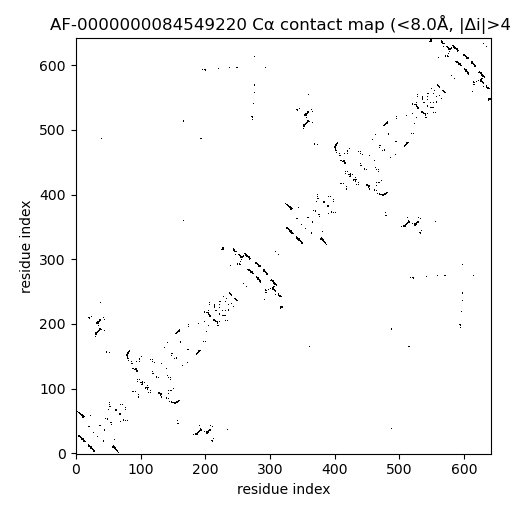 GLY A C 1
ATOM 2400 O O . GLY A 1 304 ? -20.281 19.609 -10.875 1 93.81 304 GLY A O 1
ATOM 2401 N N . TYR A 1 305 ? -19.078 19.594 -12.891 1 94 305 TYR A N 1
ATOM 2402 C CA . TYR A 1 305 ? -19.75 18.406 -13.406 1 94 305 TYR A CA 1
ATOM 2403 C C . TYR A 1 305 ? -18.75 17.438 -14.039 1 94 305 TYR A C 1
ATOM 2405 O O . TYR A 1 305 ? -17.734 17.875 -14.602 1 94 305 TYR A O 1
ATOM 2413 N N . VAL A 1 306 ? -19.047 16.203 -13.828 1 94.12 306 VAL A N 1
ATOM 2414 C CA . VAL A 1 306 ? -18.375 15.188 -14.617 1 94.12 306 VAL A CA 1
ATOM 2415 C C . VAL A 1 306 ? -19.203 14.844 -15.852 1 94.12 306 VAL A C 1
ATOM 2417 O O . VAL A 1 306 ? -20.375 14.461 -15.727 1 94.12 306 VAL A O 1
ATOM 2420 N N . ILE A 1 307 ? -18.609 15.023 -16.984 1 93.44 307 ILE A N 1
ATOM 2421 C CA . ILE A 1 307 ? -19.297 14.75 -18.234 1 93.44 307 ILE A CA 1
ATOM 2422 C C . ILE A 1 307 ? -18.922 13.367 -18.75 1 93.44 307 ILE A C 1
ATOM 2424 O O . ILE A 1 307 ? -17.734 13.039 -18.844 1 93.44 307 ILE A O 1
ATOM 2428 N N . ILE A 1 308 ? -19.953 12.609 -19.031 1 94.31 308 ILE A N 1
ATOM 2429 C CA . ILE A 1 308 ? -19.766 11.273 -19.578 1 94.31 308 ILE A CA 1
ATOM 2430 C C . ILE A 1 308 ? -20.266 11.242 -21.016 1 94.31 308 ILE A C 1
ATOM 2432 O O . ILE A 1 308 ? -21.484 11.273 -21.266 1 94.31 308 ILE A O 1
ATOM 2436 N N . PRO A 1 309 ? -19.344 11.078 -21.938 1 93.12 309 PRO A N 1
ATOM 2437 C CA . PRO A 1 309 ? -19.812 10.977 -23.328 1 93.12 309 PRO A CA 1
ATOM 2438 C C . PRO A 1 309 ? -20.609 9.703 -23.578 1 93.12 309 PRO A C 1
ATOM 2440 O O . PRO A 1 309 ? -20.172 8.609 -23.219 1 93.12 309 PRO A O 1
ATOM 2443 N N . GLU A 1 310 ? -21.688 9.797 -24.297 1 92.75 310 GLU A N 1
ATOM 2444 C CA . GLU A 1 310 ? -22.594 8.68 -24.547 1 92.75 310 GLU A CA 1
ATOM 2445 C C . GLU A 1 310 ? -21.906 7.555 -25.297 1 92.75 310 GLU A C 1
ATOM 2447 O O . GLU A 1 310 ? -22.125 6.375 -25.016 1 92.75 310 GLU A O 1
ATOM 2452 N N . LYS A 1 311 ? -21.031 7.895 -26.125 1 94.12 311 LYS A N 1
ATOM 2453 C CA . LYS A 1 311 ? -20.375 6.918 -26.984 1 94.12 311 LYS A CA 1
ATOM 2454 C C . LYS A 1 311 ? -19.391 6.059 -26.203 1 94.12 311 LYS A C 1
ATOM 2456 O O . LYS A 1 311 ? -18.953 5.008 -26.672 1 94.12 311 LYS A O 1
ATOM 2461 N N . GLU A 1 312 ? -19.109 6.57 -25 1 94.44 312 GLU A N 1
ATOM 2462 C CA . GLU A 1 312 ? -18.094 5.879 -24.219 1 94.44 312 GLU A CA 1
ATOM 2463 C C . GLU A 1 312 ? -18.719 5.02 -23.125 1 94.44 312 GLU A C 1
ATOM 2465 O O . GLU A 1 312 ? -18 4.379 -22.344 1 94.44 312 GLU A O 1
ATOM 2470 N N . ILE A 1 313 ? -20.016 5.004 -23.109 1 94.69 313 ILE A N 1
ATOM 2471 C CA . ILE A 1 313 ? -20.703 4.195 -22.109 1 94.69 313 ILE A CA 1
ATOM 2472 C C . ILE A 1 313 ? -20.672 2.725 -22.516 1 94.69 313 ILE A C 1
ATOM 2474 O O . ILE A 1 313 ? -20.922 2.391 -23.688 1 94.69 313 ILE A O 1
ATOM 2478 N N . ARG A 1 314 ? -20.25 1.87 -21.609 1 95.56 314 ARG A N 1
ATOM 2479 C CA . ARG A 1 314 ? -20.172 0.427 -21.812 1 95.56 314 ARG A CA 1
ATOM 2480 C C . ARG A 1 314 ? -21.109 -0.312 -20.859 1 95.56 314 ARG A C 1
ATOM 2482 O O . ARG A 1 314 ? -21.625 0.278 -19.906 1 95.56 314 ARG A O 1
ATOM 2489 N N . TYR A 1 315 ? -21.297 -1.639 -21.156 1 95.31 315 TYR A N 1
ATOM 2490 C CA . TYR A 1 315 ? -22.234 -2.432 -20.375 1 95.31 315 TYR A CA 1
ATOM 2491 C C . TYR A 1 315 ? -21.547 -3.652 -19.766 1 95.31 315 TYR A C 1
ATOM 2493 O O . TYR A 1 315 ? -20.719 -4.289 -20.422 1 95.31 315 TYR A O 1
ATOM 2501 N N . PHE A 1 316 ? -21.891 -3.865 -18.484 1 94.81 316 PHE A N 1
ATOM 2502 C CA . PHE A 1 316 ? -21.359 -5.062 -17.844 1 94.81 316 PHE A CA 1
ATOM 2503 C C . PHE A 1 316 ? -21.906 -6.32 -18.5 1 94.81 316 PHE A C 1
ATOM 2505 O O . PHE A 1 316 ? -23.016 -6.312 -19.047 1 94.81 316 PHE A O 1
ATOM 2512 N N . LYS A 1 317 ? -20.969 -7.367 -18.625 1 82.94 317 LYS A N 1
ATOM 2513 C CA . LYS A 1 317 ? -21.422 -8.641 -19.188 1 82.94 317 LYS A CA 1
ATOM 2514 C C . LYS A 1 317 ? -22.516 -9.258 -18.328 1 82.94 317 LYS A C 1
ATOM 2516 O O . LYS A 1 317 ? -22.484 -9.172 -17.094 1 82.94 317 LYS A O 1
ATOM 2521 N N . GLN A 1 318 ? -23.859 -9.227 -18.641 1 61.5 318 GLN A N 1
ATOM 2522 C CA . GLN A 1 318 ? -25.016 -9.773 -17.953 1 61.5 318 GLN A CA 1
ATOM 2523 C C . GLN A 1 318 ? -24.703 -11.133 -17.344 1 61.5 318 GLN A C 1
ATOM 2525 O O . GLN A 1 318 ? -24.109 -12 -18 1 61.5 318 GLN A O 1
ATOM 2530 N N . HIS A 1 319 ? -24.188 -11.211 -16.172 1 49.09 319 HIS A N 1
ATOM 2531 C CA . HIS A 1 319 ? -24.172 -12.508 -15.508 1 49.09 319 HIS A CA 1
ATOM 2532 C C . HIS A 1 319 ? -25.531 -13.18 -15.578 1 49.09 319 HIS A C 1
ATOM 2534 O O . HIS A 1 319 ? -26.547 -12.602 -15.172 1 49.09 319 HIS A O 1
ATOM 2540 N N . HIS A 1 320 ? -25.906 -13.688 -16.672 1 37.22 320 HIS A N 1
ATOM 2541 C CA . HIS A 1 320 ? -26.953 -14.68 -16.406 1 37.22 320 HIS A CA 1
ATOM 2542 C C . HIS A 1 320 ? -26.531 -15.633 -15.297 1 37.22 320 HIS A C 1
ATOM 2544 O O . HIS A 1 320 ? -25.453 -16.234 -15.344 1 37.22 320 HIS A O 1
ATOM 2550 N N . ALA A 1 321 ? -26.984 -15.266 -14.125 1 31.75 321 ALA A N 1
ATOM 2551 C CA . ALA A 1 321 ? -27.078 -16.406 -13.211 1 31.75 321 ALA A CA 1
ATOM 2552 C C . ALA A 1 321 ? -27.656 -17.625 -13.922 1 31.75 321 ALA A C 1
ATOM 2554 O O . ALA A 1 321 ? -28.594 -17.516 -14.711 1 31.75 321 ALA A O 1
ATOM 2555 N N . MET B 1 1 ? 8.336 39.219 10.742 1 44.84 1 MET B N 1
ATOM 2556 C CA . MET B 1 1 ? 8.172 37.906 10.117 1 44.84 1 MET B CA 1
ATOM 2557 C C . MET B 1 1 ? 7.426 36.938 11.047 1 44.84 1 MET B C 1
ATOM 2559 O O . MET B 1 1 ? 7.805 36.781 12.203 1 44.84 1 MET B O 1
ATOM 2563 N N . SER B 1 2 ? 6.133 36.688 10.859 1 60.62 2 SER B N 1
ATOM 2564 C CA . SER B 1 2 ? 5.289 36 11.836 1 60.62 2 SER B CA 1
ATOM 2565 C C . SER B 1 2 ? 5.859 34.656 12.211 1 60.62 2 SER B C 1
ATOM 2567 O O . SER B 1 2 ? 6.395 33.938 11.359 1 60.62 2 SER B O 1
ATOM 2569 N N . LEU B 1 3 ? 6.164 34.375 13.398 1 77.38 3 LEU B N 1
ATOM 2570 C CA . LEU B 1 3 ? 6.754 33.156 13.984 1 77.38 3 LEU B CA 1
ATOM 2571 C C . LEU B 1 3 ? 5.945 31.938 13.609 1 77.38 3 LEU B C 1
ATOM 2573 O O . LEU B 1 3 ? 4.715 31.969 13.602 1 77.38 3 LEU B O 1
ATOM 2577 N N . PRO B 1 4 ? 6.637 30.891 13.109 1 90.44 4 PRO B N 1
ATOM 2578 C CA . PRO B 1 4 ? 5.918 29.641 12.789 1 90.44 4 PRO B CA 1
ATOM 2579 C C . PRO B 1 4 ? 5.203 29.047 14 1 90.44 4 PRO B C 1
ATOM 2581 O O . PRO B 1 4 ? 5.59 29.328 15.141 1 90.44 4 PRO B O 1
ATOM 2584 N N . TYR B 1 5 ? 4.141 28.516 13.812 1 95.62 5 TYR B N 1
ATOM 2585 C CA . TYR B 1 5 ? 3.363 27.875 14.867 1 95.62 5 TYR B CA 1
ATOM 2586 C C . TYR B 1 5 ? 4.133 26.703 15.477 1 95.62 5 TYR B C 1
ATOM 2588 O O . TYR B 1 5 ? 4.223 26.578 16.703 1 95.62 5 TYR B O 1
ATOM 2596 N N . LEU B 1 6 ? 4.746 25.859 14.633 1 97.31 6 LEU B N 1
ATOM 2597 C CA . LEU B 1 6 ? 5.695 24.828 15.016 1 97.31 6 LEU B CA 1
ATOM 2598 C C . LEU B 1 6 ? 7.066 25.094 14.406 1 97.31 6 LEU B C 1
ATOM 2600 O O . LEU B 1 6 ? 7.172 25.375 13.211 1 97.31 6 LEU B O 1
ATOM 2604 N N . HIS B 1 7 ? 8.055 25.047 15.25 1 97.44 7 HIS B N 1
ATOM 2605 C CA . HIS B 1 7 ? 9.422 25.234 14.773 1 97.44 7 HIS B CA 1
ATOM 2606 C C . HIS B 1 7 ? 10.328 24.125 15.281 1 97.44 7 HIS B C 1
ATOM 2608 O O . HIS B 1 7 ? 10.594 24.031 16.484 1 97.44 7 HIS B O 1
ATOM 2614 N N . VAL B 1 8 ? 10.742 23.266 14.383 1 97.38 8 VAL B N 1
ATOM 2615 C CA . VAL B 1 8 ? 11.727 22.219 14.656 1 97.38 8 VAL B CA 1
ATOM 2616 C C . VAL B 1 8 ? 13.094 22.656 14.133 1 97.38 8 VAL B C 1
ATOM 2618 O O . VAL B 1 8 ? 13.281 22.812 12.93 1 97.38 8 VAL B O 1
ATOM 2621 N N . LYS B 1 9 ? 14.016 22.766 15.078 1 96.62 9 LYS B N 1
ATOM 2622 C CA . LYS B 1 9 ? 15.281 23.406 14.711 1 96.62 9 LYS B CA 1
ATOM 2623 C C . LYS B 1 9 ? 16.453 22.469 15.008 1 96.62 9 LYS B C 1
ATOM 2625 O O . LYS B 1 9 ? 16.766 22.203 16.172 1 96.62 9 LYS B O 1
ATOM 2630 N N . ASN B 1 10 ? 17.156 22.062 13.945 1 97.06 10 ASN B N 1
ATOM 2631 C CA . ASN B 1 10 ? 18.422 21.328 14.008 1 97.06 10 ASN B CA 1
ATOM 2632 C C . ASN B 1 10 ? 18.328 20.141 14.953 1 97.06 10 ASN B C 1
ATOM 2634 O O . ASN B 1 10 ? 19.219 19.938 15.781 1 97.06 10 ASN B O 1
ATOM 2638 N N . VAL B 1 11 ? 17.312 19.453 14.867 1 97 11 VAL B N 1
ATOM 2639 C CA . VAL B 1 11 ? 17.156 18.297 15.758 1 97 11 VAL B CA 1
ATOM 2640 C C . VAL B 1 11 ? 17.953 17.109 15.203 1 97 11 VAL B C 1
ATOM 2642 O O . VAL B 1 11 ? 18.047 16.938 13.992 1 97 11 VAL B O 1
ATOM 2645 N N . SER B 1 12 ? 18.516 16.344 16.109 1 96.56 12 SER B N 1
ATOM 2646 C CA . SER B 1 12 ? 19.266 15.133 15.781 1 96.56 12 SER B CA 1
ATOM 2647 C C . SER B 1 12 ? 18.938 13.984 16.734 1 96.56 12 SER B C 1
ATOM 2649 O O . SER B 1 12 ? 18.469 14.211 17.844 1 96.56 12 SER B O 1
ATOM 2651 N N . LYS B 1 13 ? 19.016 12.805 16.234 1 95.44 13 LYS B N 1
ATOM 2652 C CA . LYS B 1 13 ? 18.828 11.602 17.031 1 95.44 13 LYS B CA 1
ATOM 2653 C C . LYS B 1 13 ? 19.844 10.523 16.656 1 95.44 13 LYS B C 1
ATOM 2655 O O . LYS B 1 13 ? 20 10.219 15.469 1 95.44 13 LYS B O 1
ATOM 2660 N N . ALA B 1 14 ? 20.516 10.031 17.625 1 92.31 14 ALA B N 1
ATOM 2661 C CA . ALA B 1 14 ? 21.453 8.93 17.453 1 92.31 14 ALA B CA 1
ATOM 2662 C C . ALA B 1 14 ? 21.156 7.805 18.453 1 92.31 14 ALA B C 1
ATOM 2664 O O . ALA B 1 14 ? 20.656 8.047 19.547 1 92.31 14 ALA B O 1
ATOM 2665 N N . PHE B 1 15 ? 21.281 6.582 17.969 1 85.75 15 PHE B N 1
ATOM 2666 C CA . PHE B 1 15 ? 21.281 5.422 18.844 1 85.75 15 PHE B CA 1
ATOM 2667 C C . PHE B 1 15 ? 22.688 4.832 18.953 1 85.75 15 PHE B C 1
ATOM 2669 O O . PHE B 1 15 ? 23.188 4.207 18 1 85.75 15 PHE B O 1
ATOM 2676 N N . GLY B 1 16 ? 23.219 4.922 20 1 81.75 16 GLY B N 1
ATOM 2677 C CA . GLY B 1 16 ? 24.609 4.527 20.094 1 81.75 16 GLY B CA 1
ATOM 2678 C C . GLY B 1 16 ? 25.516 5.258 19.109 1 81.75 16 GLY B C 1
ATOM 2679 O O . GLY B 1 16 ? 25.578 6.492 19.125 1 81.75 16 GLY B O 1
ATOM 2680 N N . THR B 1 17 ? 26.062 4.461 18.203 1 78.44 17 THR B N 1
ATOM 2681 C CA . THR B 1 17 ? 26.984 5.055 17.234 1 78.44 17 THR B CA 1
ATOM 2682 C C . THR B 1 17 ? 26.297 5.273 15.891 1 78.44 17 THR B C 1
ATOM 2684 O O . THR B 1 17 ? 26.891 5.82 14.961 1 78.44 17 THR B O 1
ATOM 2687 N N . SER B 1 18 ? 25.062 5.016 15.82 1 83.56 18 SER B N 1
ATOM 2688 C CA . SER B 1 18 ? 24.359 5.121 14.539 1 83.56 18 SER B CA 1
ATOM 2689 C C . SER B 1 18 ? 23.391 6.301 14.539 1 83.56 18 SER B C 1
ATOM 2691 O O . SER B 1 18 ? 22.5 6.379 15.375 1 83.56 18 SER B O 1
ATOM 2693 N N . ASP B 1 19 ? 23.656 7.215 13.617 1 88.06 19 ASP B N 1
ATOM 2694 C CA . ASP B 1 19 ? 22.766 8.352 13.469 1 88.06 19 ASP B CA 1
ATOM 2695 C C . ASP B 1 19 ? 21.484 7.953 12.727 1 88.06 19 ASP B C 1
ATOM 2697 O O . ASP B 1 19 ? 21.547 7.379 11.641 1 88.06 19 ASP B O 1
ATOM 2701 N N . ILE B 1 20 ? 20.406 8.25 13.359 1 90.31 20 ILE B N 1
ATOM 2702 C CA . ILE B 1 20 ? 19.125 8.047 12.688 1 90.31 20 ILE B CA 1
ATOM 2703 C C . ILE B 1 20 ? 18.828 9.242 11.781 1 90.31 20 ILE B C 1
ATOM 2705 O O . ILE B 1 20 ? 18.594 9.07 10.578 1 90.31 20 ILE B O 1
ATOM 2709 N N . PHE B 1 21 ? 18.812 10.469 12.328 1 93.81 21 PHE B N 1
ATOM 2710 C CA . PHE B 1 21 ? 18.766 11.695 11.547 1 93.81 21 PHE B CA 1
ATOM 2711 C C . PHE B 1 21 ? 19.594 12.789 12.203 1 93.81 21 PHE B C 1
ATOM 2713 O O . PHE B 1 21 ? 19.844 12.75 13.406 1 93.81 21 PHE B O 1
ATOM 2720 N N . LYS B 1 22 ? 20.031 13.695 11.312 1 92.44 22 LYS B N 1
ATOM 2721 C CA . LYS B 1 22 ? 20.953 14.734 11.75 1 92.44 22 LYS B CA 1
ATOM 2722 C C . LYS B 1 22 ? 20.531 16.109 11.227 1 92.44 22 LYS B C 1
ATOM 2724 O O . LYS B 1 22 ? 20.219 16.25 10.039 1 92.44 22 LYS B O 1
ATOM 2729 N N . ASP B 1 23 ? 20.422 17.062 12.164 1 94.5 23 ASP B N 1
ATOM 2730 C CA . ASP B 1 23 ? 20.266 18.484 11.844 1 94.5 23 ASP B CA 1
ATOM 2731 C C . ASP B 1 23 ? 19.016 18.719 11 1 94.5 23 ASP B C 1
ATOM 2733 O O . ASP B 1 23 ? 19.094 19.359 9.945 1 94.5 23 ASP B O 1
ATOM 2737 N N . LEU B 1 24 ? 17.938 18.188 11.438 1 96.38 24 LEU B N 1
ATOM 2738 C CA . LEU B 1 24 ? 16.656 18.359 10.742 1 96.38 24 LEU B CA 1
ATOM 2739 C C . LEU B 1 24 ? 15.961 19.641 11.195 1 96.38 24 LEU B C 1
ATOM 2741 O O . LEU B 1 24 ? 15.93 19.938 12.391 1 96.38 24 LEU B O 1
ATOM 2745 N N . SER B 1 25 ? 15.5 20.406 10.203 1 97.44 25 SER B N 1
ATOM 2746 C CA . SER B 1 25 ? 14.758 21.625 10.516 1 97.44 25 SER B CA 1
ATOM 2747 C C . SER B 1 25 ? 13.555 21.781 9.602 1 97.44 25 SER B C 1
ATOM 2749 O O . SER B 1 25 ? 13.625 21.5 8.406 1 97.44 25 SER B O 1
ATOM 2751 N N . PHE B 1 26 ? 12.445 22.188 10.164 1 97.44 26 PHE B N 1
ATOM 2752 C CA . PHE B 1 26 ? 11.258 22.562 9.406 1 97.44 26 PHE B CA 1
ATOM 2753 C C . PHE B 1 26 ? 10.273 23.328 10.281 1 97.44 26 PHE B C 1
ATOM 2755 O O . PHE B 1 26 ? 10.438 23.375 11.508 1 97.44 26 PHE B O 1
ATOM 2762 N N . SER B 1 27 ? 9.336 23.984 9.68 1 97.75 27 SER B N 1
ATOM 2763 C CA . SER B 1 27 ? 8.32 24.734 10.398 1 97.75 27 SER B CA 1
ATOM 2764 C C . SER B 1 27 ? 6.934 24.531 9.797 1 97.75 27 SER B C 1
ATOM 2766 O O . SER B 1 27 ? 6.812 24.125 8.641 1 97.75 27 SER B O 1
ATOM 2768 N N . LEU B 1 28 ? 5.957 24.75 10.641 1 97.88 28 LEU B N 1
ATOM 2769 C CA . LEU B 1 28 ? 4.566 24.703 10.203 1 97.88 28 LEU B CA 1
ATOM 2770 C C . LEU B 1 28 ? 3.809 25.938 10.648 1 97.88 28 LEU B C 1
ATOM 2772 O O . LEU B 1 28 ? 4.027 26.453 11.758 1 97.88 28 LEU B O 1
ATOM 2776 N N . LYS B 1 29 ? 2.912 26.328 9.75 1 97.06 29 LYS B N 1
ATOM 2777 C CA . LYS B 1 29 ? 1.926 27.344 10.148 1 97.06 29 LYS B CA 1
ATOM 2778 C C . LYS B 1 29 ? 0.753 26.688 10.883 1 97.06 29 LYS B C 1
ATOM 2780 O O . LYS B 1 29 ? 0.543 25.484 10.789 1 97.06 29 LYS B O 1
ATOM 2785 N N . LYS B 1 30 ? 0.089 27.547 11.648 1 96.62 30 LYS B N 1
ATOM 2786 C CA . LYS B 1 30 ? -1.106 27.047 12.312 1 96.62 30 LYS B CA 1
ATOM 2787 C C . LYS B 1 30 ? -2.105 26.484 11.305 1 96.62 30 LYS B C 1
ATOM 2789 O O . LYS B 1 30 ? -2.395 27.125 10.289 1 96.62 30 LYS B O 1
ATOM 2794 N N . GLY B 1 31 ? -2.561 25.281 11.555 1 96.5 31 GLY B N 1
ATOM 2795 C CA . GLY B 1 31 ? -3.555 24.656 10.688 1 96.5 31 GLY B CA 1
ATOM 2796 C C . GLY B 1 31 ? -2.951 23.984 9.477 1 96.5 31 GLY B C 1
ATOM 2797 O O . GLY B 1 31 ? -3.672 23.406 8.656 1 96.5 31 GLY B O 1
ATOM 2798 N N . GLU B 1 32 ? -1.642 23.984 9.391 1 97.25 32 GLU B N 1
ATOM 2799 C CA . GLU B 1 32 ? -0.963 23.375 8.242 1 97.25 32 GLU B CA 1
ATOM 2800 C C . GLU B 1 32 ? -0.77 21.875 8.445 1 97.25 32 GLU B C 1
ATOM 2802 O O . GLU B 1 32 ? -0.459 21.438 9.555 1 97.25 32 GLU B O 1
ATOM 2807 N N . ILE B 1 33 ? -0.962 21.156 7.371 1 97.5 33 ILE B N 1
ATOM 2808 C CA . ILE B 1 33 ? -0.703 19.719 7.375 1 97.5 33 ILE B CA 1
ATOM 2809 C C . ILE B 1 33 ? 0.565 19.422 6.578 1 97.5 33 ILE B C 1
ATOM 2811 O O . ILE B 1 33 ? 0.65 19.75 5.395 1 97.5 33 ILE B O 1
ATOM 2815 N N . LEU B 1 34 ? 1.511 18.812 7.254 1 98.31 34 LEU B N 1
ATOM 2816 C CA . LEU B 1 34 ? 2.75 18.406 6.602 1 98.31 34 LEU B CA 1
ATOM 2817 C C . LEU B 1 34 ? 2.811 16.891 6.449 1 98.31 34 LEU B C 1
ATOM 2819 O O . LEU B 1 34 ? 2.721 16.156 7.438 1 98.31 34 LEU B O 1
ATOM 2823 N N . SER B 1 35 ? 2.953 16.469 5.223 1 97.5 35 SER B N 1
ATOM 2824 C CA . SER B 1 35 ? 3.24 15.055 4.977 1 97.5 35 SER B CA 1
ATOM 2825 C C . SER B 1 35 ? 4.742 14.797 4.965 1 97.5 35 SER B C 1
ATOM 2827 O O . SER B 1 35 ? 5.492 15.484 4.27 1 97.5 35 SER B O 1
ATOM 2829 N N . LEU B 1 36 ? 5.129 13.93 5.77 1 97.06 36 LEU B N 1
ATOM 2830 C CA . LEU B 1 36 ? 6.512 13.461 5.789 1 97.06 36 LEU B CA 1
ATOM 2831 C C . LEU B 1 36 ? 6.637 12.117 5.086 1 97.06 36 LEU B C 1
ATOM 2833 O O . LEU B 1 36 ? 6.215 11.086 5.621 1 97.06 36 LEU B O 1
ATOM 2837 N N . ALA B 1 37 ? 7.27 12.188 3.883 1 94.75 37 ALA B N 1
ATOM 2838 C CA . ALA B 1 37 ? 7.398 10.992 3.051 1 94.75 37 ALA B CA 1
ATOM 2839 C C . ALA B 1 37 ? 8.836 10.492 3.027 1 94.75 37 ALA B C 1
ATOM 2841 O O . ALA B 1 37 ? 9.781 11.281 3.154 1 94.75 37 ALA B O 1
ATOM 2842 N N . GLY B 1 38 ? 9.031 9.188 2.871 1 90.88 38 GLY B N 1
ATOM 2843 C CA . GLY B 1 38 ? 10.344 8.57 2.799 1 90.88 38 GLY B CA 1
ATOM 2844 C C . GLY B 1 38 ? 10.305 7.066 2.979 1 90.88 38 GLY B C 1
ATOM 2845 O O . GLY B 1 38 ? 9.281 6.508 3.369 1 90.88 38 GLY B O 1
ATOM 2846 N N . PRO B 1 39 ? 11.438 6.488 2.648 1 86 39 PRO B N 1
ATOM 2847 C CA . PRO B 1 39 ? 11.508 5.031 2.777 1 86 39 PRO B CA 1
ATOM 2848 C C . PRO B 1 39 ? 11.445 4.562 4.23 1 86 39 PRO B C 1
ATOM 2850 O O . PRO B 1 39 ? 11.578 5.375 5.148 1 86 39 PRO B O 1
ATOM 2853 N N . SER B 1 40 ? 11.172 3.316 4.34 1 79.88 40 SER B N 1
ATOM 2854 C CA . SER B 1 40 ? 11.18 2.736 5.68 1 79.88 40 SER B CA 1
ATOM 2855 C C . SER B 1 40 ? 12.562 2.828 6.32 1 79.88 40 SER B C 1
ATOM 2857 O O . SER B 1 40 ? 13.578 2.695 5.637 1 79.88 40 SER B O 1
ATOM 2859 N N . GLY B 1 41 ? 12.602 3.051 7.574 1 77.62 41 GLY B N 1
ATOM 2860 C CA . GLY B 1 41 ? 13.852 3.018 8.32 1 77.62 41 GLY B CA 1
ATOM 2861 C C . GLY B 1 41 ? 14.609 4.328 8.258 1 77.62 41 GLY B C 1
ATOM 2862 O O . GLY B 1 41 ? 15.789 4.383 8.625 1 77.62 41 GLY B O 1
ATOM 2863 N N . THR B 1 42 ? 13.984 5.332 7.781 1 84 42 THR B N 1
ATOM 2864 C CA . THR B 1 42 ? 14.703 6.59 7.625 1 84 42 THR B CA 1
ATOM 2865 C C . THR B 1 42 ? 14.539 7.469 8.859 1 84 42 THR B C 1
ATOM 2867 O O . THR B 1 42 ? 15.062 8.578 8.914 1 84 42 THR B O 1
ATOM 2870 N N . GLY B 1 43 ? 13.672 7.047 9.789 1 90 43 GLY B N 1
ATOM 2871 C CA . GLY B 1 43 ? 13.57 7.762 11.055 1 90 43 GLY B CA 1
ATOM 2872 C C . GLY B 1 43 ? 12.297 8.578 11.18 1 90 43 GLY B C 1
ATOM 2873 O O . GLY B 1 43 ? 12.141 9.352 12.125 1 90 43 GLY B O 1
ATOM 2874 N N . LYS B 1 44 ? 11.406 8.508 10.25 1 93.75 44 LYS B N 1
ATOM 2875 C CA . LYS B 1 44 ? 10.172 9.297 10.266 1 93.75 44 LYS B CA 1
ATOM 2876 C C . LYS B 1 44 ? 9.375 9.039 11.539 1 93.75 44 LYS B C 1
ATOM 2878 O O . LYS B 1 44 ? 8.977 9.984 12.227 1 93.75 44 LYS B O 1
ATOM 2883 N N . SER B 1 45 ? 9.25 7.758 11.898 1 91.81 45 SER B N 1
ATOM 2884 C CA . SER B 1 45 ? 8.523 7.398 13.109 1 91.81 45 SER B CA 1
ATOM 2885 C C . SER B 1 45 ? 9.266 7.855 14.359 1 91.81 45 SER B C 1
ATOM 2887 O O . SER B 1 45 ? 8.648 8.312 15.32 1 91.81 45 SER B O 1
ATOM 2889 N N . THR B 1 46 ? 10.547 7.734 14.359 1 93.56 46 THR B N 1
ATOM 2890 C CA . THR B 1 46 ? 11.359 8.195 15.477 1 93.56 46 THR B CA 1
ATOM 2891 C C . THR B 1 46 ? 11.203 9.703 15.68 1 93.56 46 THR B C 1
ATOM 2893 O O . THR B 1 46 ? 11.094 10.172 16.812 1 93.56 46 THR B O 1
ATOM 2896 N N . LEU B 1 47 ? 11.18 10.383 14.578 1 96.19 47 LEU B N 1
ATOM 2897 C CA . LEU B 1 47 ? 10.977 11.828 14.648 1 96.19 47 LEU B CA 1
ATOM 2898 C C . LEU B 1 47 ? 9.656 12.164 15.328 1 96.19 47 LEU B C 1
ATOM 2900 O O . LEU B 1 47 ? 9.609 13 16.234 1 96.19 47 LEU B O 1
ATOM 2904 N N . LEU B 1 48 ? 8.555 11.484 14.938 1 96.69 48 LEU B N 1
ATOM 2905 C CA . LEU B 1 48 ? 7.242 11.719 15.531 1 96.69 48 LEU B CA 1
ATOM 2906 C C . LEU B 1 48 ? 7.254 11.383 17.016 1 96.69 48 LEU B C 1
ATOM 2908 O O . LEU B 1 48 ? 6.711 12.133 17.828 1 96.69 48 LEU B O 1
ATOM 2912 N N . ARG B 1 49 ? 7.93 10.344 17.391 1 95.44 49 ARG B N 1
ATOM 2913 C CA . ARG B 1 49 ? 7.988 9.914 18.781 1 95.44 49 ARG B CA 1
ATOM 2914 C C . ARG B 1 49 ? 8.766 10.906 19.625 1 95.44 49 ARG B C 1
ATOM 2916 O O . ARG B 1 49 ? 8.414 11.156 20.781 1 95.44 49 ARG B O 1
ATOM 2923 N N . CYS B 1 50 ? 9.781 11.406 19.062 1 96.38 50 CYS B N 1
ATOM 2924 C CA . CYS B 1 50 ? 10.555 12.422 19.766 1 96.38 50 CYS B CA 1
ATOM 2925 C C . CYS B 1 50 ? 9.719 13.672 20.016 1 96.38 50 CYS B C 1
ATOM 2927 O O . CYS B 1 50 ? 9.727 14.227 21.109 1 96.38 50 CYS B O 1
ATOM 2929 N N . ILE B 1 51 ? 8.969 14.086 19 1 96.69 51 ILE B N 1
ATOM 2930 C CA . ILE B 1 51 ? 8.117 15.266 19.141 1 96.69 51 ILE B CA 1
ATOM 2931 C C . ILE B 1 51 ? 7.043 15.008 20.188 1 96.69 51 ILE B C 1
ATOM 2933 O O . ILE B 1 51 ? 6.75 15.875 21.016 1 96.69 51 ILE B O 1
ATOM 2937 N N . ALA B 1 52 ? 6.547 13.828 20.219 1 95.25 52 ALA B N 1
ATOM 2938 C CA . ALA B 1 52 ? 5.484 13.445 21.141 1 95.25 52 ALA B CA 1
ATOM 2939 C C . ALA B 1 52 ? 6.031 13.25 22.562 1 95.25 52 ALA B C 1
ATOM 2941 O O . ALA B 1 52 ? 5.266 13.18 23.531 1 95.25 52 ALA B O 1
ATOM 2942 N N . GLY B 1 53 ? 7.285 13.055 22.703 1 94.62 53 GLY B N 1
ATOM 2943 C CA . GLY B 1 53 ? 7.906 12.844 24 1 94.62 53 GLY B CA 1
ATOM 2944 C C . GLY B 1 53 ? 8.062 11.375 24.359 1 94.62 53 GLY B C 1
ATOM 2945 O O . GLY B 1 53 ? 8.422 11.039 25.5 1 94.62 53 GLY B O 1
ATOM 2946 N N . LEU B 1 54 ? 7.824 10.5 23.453 1 93.44 54 LEU B N 1
ATOM 2947 C CA . LEU B 1 54 ? 7.953 9.062 23.656 1 93.44 54 LEU B CA 1
ATOM 2948 C C . LEU B 1 54 ? 9.391 8.609 23.438 1 93.44 54 LEU B C 1
ATOM 2950 O O . LEU B 1 54 ? 9.742 7.473 23.766 1 93.44 54 LEU B O 1
ATOM 2954 N N . ASP B 1 55 ? 10.148 9.414 22.859 1 93 55 ASP B N 1
ATOM 2955 C CA . ASP B 1 55 ? 11.594 9.305 22.703 1 93 55 ASP B CA 1
ATOM 2956 C C . ASP B 1 55 ? 12.266 10.672 22.812 1 93 55 ASP B C 1
ATOM 2958 O O . ASP B 1 55 ? 11.594 11.688 22.984 1 93 55 ASP B O 1
ATOM 2962 N N . TYR B 1 56 ? 13.617 10.688 22.859 1 93.19 56 TYR B N 1
ATOM 2963 C CA . TYR B 1 56 ? 14.305 11.961 23.078 1 93.19 56 TYR B CA 1
ATOM 2964 C C . TYR B 1 56 ? 15.195 12.312 21.891 1 93.19 56 TYR B C 1
ATOM 2966 O O . TYR B 1 56 ? 15.758 11.422 21.25 1 93.19 56 TYR B O 1
ATOM 2974 N N . PHE B 1 57 ? 15.305 13.609 21.703 1 95.5 57 PHE B N 1
ATOM 2975 C CA . PHE B 1 57 ? 16.281 14.109 20.75 1 95.5 57 PHE B CA 1
ATOM 2976 C C . PHE B 1 57 ? 17.672 14.141 21.359 1 95.5 57 PHE B C 1
ATOM 2978 O O . PHE B 1 57 ? 17.828 14.328 22.562 1 95.5 57 PHE B O 1
ATOM 2985 N N . SER B 1 58 ? 18.672 13.898 20.484 1 94.38 58 SER B N 1
ATOM 2986 C CA . SER B 1 58 ? 20.047 14.062 20.938 1 94.38 58 SER B CA 1
ATOM 2987 C C . SER B 1 58 ? 20.438 15.539 20.984 1 94.38 58 SER B C 1
ATOM 2989 O O . SER B 1 58 ? 21.281 15.938 21.797 1 94.38 58 SER B O 1
ATOM 2991 N N . ASP B 1 59 ? 19.844 16.297 20.125 1 94.5 59 ASP B N 1
ATOM 2992 C CA . ASP B 1 59 ? 20.125 17.719 20.031 1 94.5 59 ASP B CA 1
ATOM 2993 C C . ASP B 1 59 ? 18.984 18.453 19.312 1 94.5 59 ASP B C 1
ATOM 2995 O O . ASP B 1 59 ? 18.094 17.812 18.734 1 94.5 59 ASP B O 1
ATOM 2999 N N . GLY B 1 60 ? 18.984 19.781 19.531 1 96.25 60 GLY B N 1
ATOM 3000 C CA . GLY B 1 60 ? 18.047 20.625 18.797 1 96.25 60 GLY B CA 1
ATOM 3001 C C . GLY B 1 60 ? 16.938 21.188 19.672 1 96.25 60 GLY B C 1
ATOM 3002 O O . GLY B 1 60 ? 17.031 21.109 20.906 1 96.25 60 GLY B O 1
ATOM 3003 N N . GLU B 1 61 ? 16.047 21.891 18.953 1 96.62 61 GLU B N 1
ATOM 3004 C CA . GLU B 1 61 ? 14.945 22.547 19.656 1 96.62 61 GLU B CA 1
ATOM 3005 C C . GLU B 1 61 ? 13.625 22.375 18.906 1 96.62 61 GLU B C 1
ATOM 3007 O O . GLU B 1 61 ? 13.617 22.281 17.672 1 96.62 61 GLU B O 1
ATOM 3012 N N . VAL B 1 62 ? 12.609 22.312 19.703 1 97.12 62 VAL B N 1
ATOM 3013 C CA . VAL B 1 62 ? 11.266 22.281 19.125 1 97.12 62 VAL B CA 1
ATOM 3014 C C . VAL B 1 62 ? 10.367 23.266 19.875 1 97.12 62 VAL B C 1
ATOM 3016 O O . VAL B 1 62 ? 10.234 23.203 21.094 1 97.12 62 VAL B O 1
ATOM 3019 N N . MET B 1 63 ? 9.812 24.172 19.094 1 96.75 63 MET B N 1
ATOM 3020 C CA . MET B 1 63 ? 8.914 25.172 19.656 1 96.75 63 MET B CA 1
ATOM 3021 C C . MET B 1 63 ? 7.512 25.031 19.062 1 96.75 63 MET B C 1
ATOM 3023 O O . MET B 1 63 ? 7.359 24.781 17.859 1 96.75 63 MET B O 1
ATOM 3027 N N . ILE B 1 64 ? 6.559 25.188 19.906 1 96.25 64 ILE B N 1
ATOM 3028 C CA . ILE B 1 64 ? 5.172 25.203 19.453 1 96.25 64 ILE B CA 1
ATOM 3029 C C . ILE B 1 64 ? 4.426 26.375 20.094 1 96.25 64 ILE B C 1
ATOM 3031 O O . ILE B 1 64 ? 4.441 26.516 21.328 1 96.25 64 ILE B O 1
ATOM 3035 N N . ASP B 1 65 ? 3.854 27.156 19.281 1 94.75 65 ASP B N 1
ATOM 3036 C CA . ASP B 1 65 ? 3.117 28.312 19.766 1 94.75 65 ASP B CA 1
ATOM 3037 C C . ASP B 1 65 ? 3.965 29.141 20.734 1 94.75 65 ASP B C 1
ATOM 3039 O O . ASP B 1 65 ? 3.496 29.531 21.797 1 94.75 65 ASP B O 1
ATOM 3043 N N . GLY B 1 66 ? 5.199 29.188 20.438 1 91.94 66 GLY B N 1
ATOM 3044 C CA . GLY B 1 66 ? 6.109 30.047 21.172 1 91.94 66 GLY B CA 1
ATOM 3045 C C . GLY B 1 66 ? 6.699 29.375 22.406 1 91.94 66 GLY B C 1
ATOM 3046 O O . GLY B 1 66 ? 7.57 29.953 23.062 1 91.94 66 GLY B O 1
ATOM 3047 N N . ALA B 1 67 ? 6.328 28.219 22.734 1 93.56 67 ALA B N 1
ATOM 3048 C CA . ALA B 1 67 ? 6.801 27.531 23.938 1 93.56 67 ALA B CA 1
ATOM 3049 C C . ALA B 1 67 ? 7.723 26.375 23.562 1 93.56 67 ALA B C 1
ATOM 3051 O O . ALA B 1 67 ? 7.5 25.688 22.562 1 93.56 67 ALA B O 1
ATOM 3052 N N . ASP B 1 68 ? 8.633 26.156 24.438 1 94.94 68 ASP B N 1
ATOM 3053 C CA . ASP B 1 68 ? 9.562 25.047 24.25 1 94.94 68 ASP B CA 1
ATOM 3054 C C . ASP B 1 68 ? 8.898 23.719 24.547 1 94.94 68 ASP B C 1
ATOM 3056 O O . ASP B 1 68 ? 8.547 23.438 25.703 1 94.94 68 ASP B O 1
ATOM 3060 N N . LEU B 1 69 ? 8.828 22.891 23.578 1 94.75 69 LEU B N 1
ATOM 3061 C CA . LEU B 1 69 ? 8.125 21.609 23.703 1 94.75 69 LEU B CA 1
ATOM 3062 C C . LEU B 1 69 ? 8.977 20.594 24.453 1 94.75 69 LEU B C 1
ATOM 3064 O O . LEU B 1 69 ? 8.445 19.766 25.188 1 94.75 69 LEU B O 1
ATOM 3068 N N . LEU B 1 70 ? 10.273 20.672 24.297 1 93.31 70 LEU B N 1
ATOM 3069 C CA . LEU B 1 70 ? 11.148 19.625 24.797 1 93.31 70 LEU B CA 1
ATOM 3070 C C . LEU B 1 70 ? 11.305 19.688 26.312 1 93.31 70 LEU B C 1
ATOM 3072 O O . LEU B 1 70 ? 11.727 18.719 26.938 1 93.31 70 LEU B O 1
ATOM 3076 N N . THR B 1 71 ? 10.953 20.766 26.906 1 89.69 71 THR B N 1
ATOM 3077 C CA . THR B 1 71 ? 11.055 20.938 28.344 1 89.69 71 THR B CA 1
ATOM 3078 C C . THR B 1 71 ? 9.789 20.422 29.047 1 89.69 71 THR B C 1
ATOM 3080 O O . THR B 1 71 ? 9.781 20.25 30.266 1 89.69 71 THR B O 1
ATOM 3083 N N . GLN B 1 72 ? 8.805 20.234 28.266 1 90.88 72 GLN B N 1
ATOM 3084 C CA . GLN B 1 72 ? 7.531 19.797 28.828 1 90.88 72 GLN B CA 1
ATOM 3085 C C . GLN B 1 72 ? 7.512 18.281 29.031 1 90.88 72 GLN B C 1
ATOM 3087 O O . GLN B 1 72 ? 7.969 17.531 28.172 1 90.88 72 GLN B O 1
ATOM 3092 N N . PRO B 1 73 ? 6.977 17.906 30.188 1 89.69 73 PRO B N 1
ATOM 3093 C CA . PRO B 1 73 ? 6.758 16.469 30.359 1 89.69 73 PRO B CA 1
ATOM 3094 C C . PRO B 1 73 ? 5.773 15.898 29.328 1 89.69 73 PRO B C 1
ATOM 3096 O O . PRO B 1 73 ? 4.906 16.625 28.828 1 89.69 73 PRO B O 1
ATOM 3099 N N . VAL B 1 74 ? 5.922 14.641 29.031 1 86.69 74 VAL B N 1
ATOM 3100 C CA . VAL B 1 74 ? 5.137 13.961 28.016 1 86.69 74 VAL B CA 1
ATOM 3101 C C . VAL B 1 74 ? 3.648 14.172 28.281 1 86.69 74 VAL B C 1
ATOM 3103 O O . VAL B 1 74 ? 2.895 14.539 27.375 1 86.69 74 VAL B O 1
ATOM 3106 N N . LYS B 1 75 ? 3.209 14.094 29.5 1 83.69 75 LYS B N 1
ATOM 3107 C CA . LYS B 1 75 ? 1.799 14.148 29.875 1 83.69 75 LYS B CA 1
ATOM 3108 C C . LYS B 1 75 ? 1.229 15.547 29.656 1 83.69 75 LYS B C 1
ATOM 3110 O O . LYS B 1 75 ? 0.013 15.719 29.547 1 83.69 75 LYS B O 1
ATOM 3115 N N . GLN B 1 76 ? 2.135 16.484 29.578 1 87.12 76 GLN B N 1
ATOM 3116 C CA . GLN B 1 76 ? 1.681 17.875 29.484 1 87.12 76 GLN B CA 1
ATOM 3117 C C . GLN B 1 76 ? 1.871 18.422 28.062 1 87.12 76 GLN B C 1
ATOM 3119 O O . GLN B 1 76 ? 1.489 19.562 27.781 1 87.12 76 GLN B O 1
ATOM 3124 N N . ARG B 1 77 ? 2.471 17.625 27.219 1 91.25 77 ARG B N 1
ATOM 3125 C CA . ARG B 1 77 ? 2.67 18.094 25.844 1 91.25 77 ARG B CA 1
ATOM 3126 C C . ARG B 1 77 ? 1.344 18.188 25.094 1 91.25 77 ARG B C 1
ATOM 3128 O O . ARG B 1 77 ? 0.521 17.266 25.172 1 91.25 77 ARG B O 1
ATOM 3135 N N . PRO B 1 78 ? 1.141 19.312 24.547 1 93.88 78 PRO B N 1
ATOM 3136 C CA . PRO B 1 78 ? -0.097 19.469 23.781 1 93.88 78 PRO B CA 1
ATOM 3137 C C . PRO B 1 78 ? -0.04 18.781 22.406 1 93.88 78 PRO B C 1
ATOM 3139 O O . PRO B 1 78 ? -0.333 19.406 21.391 1 93.88 78 PRO B O 1
ATOM 3142 N N . VAL B 1 79 ? 0.364 17.547 22.422 1 95.69 79 VAL B N 1
ATOM 3143 C CA . VAL B 1 79 ? 0.56 16.781 21.203 1 95.69 79 VAL B CA 1
ATOM 3144 C C . VAL B 1 79 ? -0.254 15.484 21.266 1 95.69 79 VAL B C 1
ATOM 3146 O O . VAL B 1 79 ? -0.253 14.797 22.297 1 95.69 79 VAL B O 1
ATOM 3149 N N . GLY B 1 80 ? -1.059 15.305 20.266 1 94.94 80 GLY B N 1
ATOM 3150 C CA . GLY B 1 80 ? -1.725 14.023 20.078 1 94.94 80 GLY B CA 1
ATOM 3151 C C . GLY B 1 80 ? -1.048 13.133 19.062 1 94.94 80 GLY B C 1
ATOM 3152 O O . GLY B 1 80 ? -0.433 13.633 18.109 1 94.94 80 GLY B O 1
ATOM 3153 N N . MET B 1 81 ? -1.198 11.852 19.281 1 94.12 81 MET B N 1
ATOM 3154 C CA . MET B 1 81 ? -0.563 10.93 18.344 1 94.12 81 MET B CA 1
ATOM 3155 C C . MET B 1 81 ? -1.508 9.789 17.969 1 94.12 81 MET B C 1
ATOM 3157 O O . MET B 1 81 ? -2.225 9.273 18.828 1 94.12 81 MET B O 1
ATOM 3161 N N . VAL B 1 82 ? -1.542 9.562 16.688 1 93.38 82 VAL B N 1
ATOM 3162 C CA . VAL B 1 82 ? -2.248 8.406 16.141 1 93.38 82 VAL B CA 1
ATOM 3163 C C . VAL B 1 82 ? -1.25 7.438 15.523 1 93.38 82 VAL B C 1
ATOM 3165 O O . VAL B 1 82 ? -0.482 7.816 14.633 1 93.38 82 VAL B O 1
ATOM 3168 N N . PHE B 1 83 ? -1.334 6.172 16 1 90.12 83 PHE B N 1
ATOM 3169 C CA . PHE B 1 83 ? -0.379 5.152 15.586 1 90.12 83 PHE B CA 1
ATOM 3170 C C . PHE B 1 83 ? -0.926 4.352 14.406 1 90.12 83 PHE B C 1
ATOM 3172 O O . PHE B 1 83 ? -2.102 4.477 14.062 1 90.12 83 PHE B O 1
ATOM 3179 N N . GLN B 1 84 ? 0.006 3.617 13.82 1 83.06 84 GLN B N 1
ATOM 3180 C CA . GLN B 1 84 ? -0.379 2.707 12.75 1 83.06 84 GLN B CA 1
ATOM 3181 C C . GLN B 1 84 ? -1.474 1.748 13.203 1 83.06 84 GLN B C 1
ATOM 3183 O O . GLN B 1 84 ? -2.459 1.538 12.492 1 83.06 84 GLN B O 1
ATOM 3188 N N . GLN B 1 85 ? -1.218 1.226 14.297 1 85.25 85 GLN B N 1
ATOM 3189 C CA . GLN B 1 85 ? -2.293 0.487 14.953 1 85.25 85 GLN B CA 1
ATOM 3190 C C . GLN B 1 85 ? -3.172 1.416 15.781 1 85.25 85 GLN B C 1
ATOM 3192 O O . GLN B 1 85 ? -2.67 2.326 16.438 1 85.25 85 GLN B O 1
ATOM 3197 N N . ALA B 1 86 ? -4.441 1.2 15.719 1 87.69 86 ALA B N 1
ATOM 3198 C CA . ALA B 1 86 ? -5.359 2.115 16.391 1 87.69 86 ALA B CA 1
ATOM 3199 C C . ALA B 1 86 ? -5.102 2.133 17.906 1 87.69 86 ALA B C 1
ATOM 3201 O O . ALA B 1 86 ? -5.336 3.145 18.562 1 87.69 86 ALA B O 1
ATOM 3202 N N . LEU B 1 87 ? -4.672 1.044 18.484 1 90 87 LEU B N 1
ATOM 3203 C CA . LEU B 1 87 ? -4.324 0.879 19.891 1 90 87 LEU B CA 1
ATOM 3204 C C . LEU B 1 87 ? -5.492 1.267 20.781 1 90 87 LEU B C 1
ATOM 3206 O O . LEU B 1 87 ? -5.316 2.012 21.75 1 90 87 LEU B O 1
ATOM 3210 N N . LEU B 1 88 ? -6.711 0.908 20.359 1 94 88 LEU B N 1
ATOM 3211 C CA . LEU B 1 88 ? -7.879 1.104 21.219 1 94 88 LEU B CA 1
ATOM 3212 C C . LEU B 1 88 ? -7.863 0.135 22.391 1 94 88 LEU B C 1
ATOM 3214 O O . LEU B 1 88 ? -7.371 -0.99 22.266 1 94 88 LEU B O 1
ATOM 3218 N N . PHE B 1 89 ? -8.422 0.613 23.516 1 94.69 89 PHE B N 1
ATOM 3219 C CA . PHE B 1 89 ? -8.539 -0.268 24.672 1 94.69 89 PHE B CA 1
ATOM 3220 C C . PHE B 1 89 ? -9.578 -1.358 24.406 1 94.69 89 PHE B C 1
ATOM 3222 O O . PHE B 1 89 ? -10.766 -1.071 24.266 1 94.69 89 PHE B O 1
ATOM 3229 N N . PRO B 1 90 ? -9.133 -2.586 24.422 1 94.12 90 PRO B N 1
ATOM 3230 C CA . PRO B 1 90 ? -10.031 -3.668 24.016 1 94.12 90 PRO B CA 1
ATOM 3231 C C . PRO B 1 90 ? -11.188 -3.865 24.984 1 94.12 90 PRO B C 1
ATOM 3233 O O . PRO B 1 90 ? -12.234 -4.402 24.609 1 94.12 90 PRO B O 1
ATOM 3236 N N . HIS B 1 91 ? -11.031 -3.408 26.203 1 95.06 91 HIS B N 1
ATOM 3237 C CA . HIS B 1 91 ? -12.023 -3.672 27.25 1 95.06 91 HIS B CA 1
ATOM 3238 C C . HIS B 1 91 ? -12.953 -2.477 27.438 1 95.06 91 HIS B C 1
ATOM 3240 O O . HIS B 1 91 ? -13.734 -2.438 28.391 1 95.06 91 HIS B O 1
ATOM 3246 N N . MET B 1 92 ? -12.859 -1.492 26.578 1 96.56 92 MET B N 1
ATOM 3247 C CA . MET B 1 92 ? -13.711 -0.309 26.641 1 96.56 92 MET B CA 1
ATOM 3248 C C . MET B 1 92 ? -14.57 -0.182 25.391 1 96.56 92 MET B C 1
ATOM 3250 O O . MET B 1 92 ? -14.156 -0.583 24.312 1 96.56 92 MET B O 1
ATOM 3254 N N . THR B 1 93 ? -15.688 0.321 25.656 1 97.06 93 THR B N 1
ATOM 3255 C CA . THR B 1 93 ? -16.531 0.638 24.516 1 97.06 93 THR B CA 1
ATOM 3256 C C . THR B 1 93 ? -15.922 1.774 23.688 1 97.06 93 THR B C 1
ATOM 3258 O O . THR B 1 93 ? -14.977 2.436 24.141 1 97.06 93 THR B O 1
ATOM 3261 N N . LEU B 1 94 ? -16.469 1.926 22.516 1 97.44 94 LEU B N 1
ATOM 3262 C CA . LEU B 1 94 ? -15.984 2.998 21.656 1 97.44 94 LEU B CA 1
ATOM 3263 C C . LEU B 1 94 ? -16.109 4.352 22.344 1 97.44 94 LEU B C 1
ATOM 3265 O O . LEU B 1 94 ? -15.164 5.145 22.328 1 97.44 94 LEU B O 1
ATOM 3269 N N . LEU B 1 95 ? -17.234 4.574 22.953 1 96.88 95 LEU B N 1
ATOM 3270 C CA . LEU B 1 95 ? -17.453 5.832 23.656 1 96.88 95 LEU B CA 1
ATOM 3271 C C . LEU B 1 95 ? -16.453 6.008 24.781 1 96.88 95 LEU B C 1
ATOM 3273 O O . LEU B 1 95 ? -15.883 7.086 24.953 1 96.88 95 LEU B O 1
ATOM 3277 N N . GLU B 1 96 ? -16.188 4.988 25.5 1 96 96 GLU B N 1
ATOM 3278 C CA . GLU B 1 96 ? -15.234 5.031 26.609 1 96 96 GLU B CA 1
ATOM 3279 C C . GLU B 1 96 ? -13.812 5.277 26.094 1 96 96 GLU B C 1
ATOM 3281 O O . GLU B 1 96 ? -13.047 6.016 26.719 1 96 96 GLU B O 1
ATOM 3286 N N . ASN B 1 97 ? -13.508 4.602 25.031 1 97 97 ASN B N 1
ATOM 3287 C CA . ASN B 1 97 ? -12.188 4.766 24.422 1 97 97 ASN B CA 1
ATOM 3288 C C . ASN B 1 97 ? -11.914 6.223 24.062 1 97 97 ASN B C 1
ATOM 3290 O O . ASN B 1 97 ? -10.883 6.777 24.453 1 97 97 ASN B O 1
ATOM 3294 N N . VAL B 1 98 ? -12.883 6.793 23.391 1 96.06 98 VAL B N 1
ATOM 3295 C CA . VAL B 1 98 ? -12.727 8.133 22.828 1 96.06 98 VAL B CA 1
ATOM 3296 C C . VAL B 1 98 ? -12.734 9.164 23.953 1 96.06 98 VAL B C 1
ATOM 3298 O O . VAL B 1 98 ? -11.992 10.148 23.906 1 96.06 98 VAL B O 1
ATOM 3301 N N . ALA B 1 99 ? -13.477 8.883 24.984 1 95.94 99 ALA B N 1
ATOM 3302 C CA . ALA B 1 99 ? -13.656 9.859 26.062 1 95.94 99 ALA B CA 1
ATOM 3303 C C . ALA B 1 99 ? -12.578 9.688 27.141 1 95.94 99 ALA B C 1
ATOM 3305 O O . ALA B 1 99 ? -12.484 10.5 28.062 1 95.94 99 ALA B O 1
ATOM 3306 N N . TYR B 1 100 ? -11.789 8.734 27.016 1 93.44 100 TYR B N 1
ATOM 3307 C CA . TYR B 1 100 ? -10.906 8.305 28.109 1 93.44 100 TYR B CA 1
ATOM 3308 C C . TYR B 1 100 ? -10.055 9.461 28.609 1 93.44 100 TYR B C 1
ATOM 3310 O O . TYR B 1 100 ? -10.062 9.773 29.797 1 93.44 100 TYR B O 1
ATOM 3318 N N . GLY B 1 101 ? -9.367 10.141 27.75 1 89.19 101 GLY B N 1
ATOM 3319 C CA . GLY B 1 101 ? -8.484 11.227 28.141 1 89.19 101 GLY B CA 1
ATOM 3320 C C . GLY B 1 101 ? -9.227 12.445 28.656 1 89.19 101 GLY B C 1
ATOM 3321 O O . GLY B 1 101 ? -8.82 13.047 29.656 1 89.19 101 GLY B O 1
ATOM 3322 N N . LYS B 1 102 ? -10.258 12.75 28 1 90.62 102 LYS B N 1
ATOM 3323 C CA . LYS B 1 102 ? -11.008 13.953 28.344 1 90.62 102 LYS B CA 1
ATOM 3324 C C . LYS B 1 102 ? -11.719 13.789 29.688 1 90.62 102 LYS B C 1
ATOM 3326 O O . LYS B 1 102 ? -11.938 14.766 30.406 1 90.62 102 LYS B O 1
ATOM 3331 N N . LYS B 1 103 ? -12.031 12.539 30 1 91.25 103 LYS B N 1
ATOM 3332 C CA . LYS B 1 103 ? -12.672 12.258 31.281 1 91.25 103 LYS B CA 1
ATOM 3333 C C . LYS B 1 103 ? -11.773 12.688 32.438 1 91.25 103 LYS B C 1
ATOM 3335 O O . LYS B 1 103 ? -12.266 13.18 33.469 1 91.25 103 LYS B O 1
ATOM 3340 N N . ILE B 1 104 ? -10.562 12.523 32.281 1 86.31 104 ILE B N 1
ATOM 3341 C CA . ILE B 1 104 ? -9.578 12.828 33.312 1 86.31 104 ILE B CA 1
ATOM 3342 C C . ILE B 1 104 ? -9.453 14.336 33.469 1 86.31 104 ILE B C 1
ATOM 3344 O O . ILE B 1 104 ? -9.336 14.836 34.594 1 86.31 104 ILE B O 1
ATOM 3348 N N . THR B 1 105 ? -9.641 15.062 32.438 1 84.19 105 THR B N 1
ATOM 3349 C CA . THR B 1 105 ? -9.398 16.5 32.5 1 84.19 105 THR B CA 1
ATOM 3350 C C . THR B 1 105 ? -10.695 17.266 32.75 1 84.19 105 THR B C 1
ATOM 3352 O O . THR B 1 105 ? -10.695 18.281 33.438 1 84.19 105 THR B O 1
ATOM 3355 N N . ASP B 1 106 ? -11.82 16.797 32.219 1 88.75 106 ASP B N 1
ATOM 3356 C CA . ASP B 1 106 ? -13.031 17.609 32.219 1 88.75 106 ASP B CA 1
ATOM 3357 C C . ASP B 1 106 ? -14.188 16.891 32.906 1 88.75 106 ASP B C 1
ATOM 3359 O O . ASP B 1 106 ? -15.25 17.469 33.125 1 88.75 106 ASP B O 1
ATOM 3363 N N . GLY B 1 107 ? -14.023 15.68 33.25 1 89.81 107 GLY B N 1
ATOM 3364 C CA . GLY B 1 107 ? -15.094 14.906 33.875 1 89.81 107 GLY B CA 1
ATOM 3365 C C . GLY B 1 107 ? -15.867 14.07 32.875 1 89.81 107 GLY B C 1
ATOM 3366 O O . GLY B 1 107 ? -15.836 14.336 31.656 1 89.81 107 GLY B O 1
ATOM 3367 N N . LYS B 1 108 ? -16.609 13.172 33.375 1 91.56 108 LYS B N 1
ATOM 3368 C CA . LYS B 1 108 ? -17.266 12.141 32.562 1 91.56 108 LYS B CA 1
ATOM 3369 C C . LYS B 1 108 ? -18.359 12.734 31.703 1 91.56 108 LYS B C 1
ATOM 3371 O O . LYS B 1 108 ? -18.422 12.453 30.5 1 91.56 108 LYS B O 1
ATOM 3376 N N . LYS B 1 109 ? -19.219 13.516 32.219 1 93.19 109 LYS B N 1
ATOM 3377 C CA . LYS B 1 109 ? -20.359 14.039 31.484 1 93.19 109 LYS B CA 1
ATOM 3378 C C . LYS B 1 109 ? -19.922 14.859 30.281 1 93.19 109 LYS B C 1
ATOM 3380 O O . LYS B 1 109 ? -20.359 14.594 29.156 1 93.19 109 LYS B O 1
ATOM 3385 N N . LYS B 1 110 ? -19.047 15.758 30.516 1 93.25 110 LYS B N 1
ATOM 3386 C CA . LYS B 1 110 ? -18.562 16.609 29.438 1 93.25 110 LYS B CA 1
ATOM 3387 C C . LYS B 1 110 ? -17.797 15.797 28.391 1 93.25 110 LYS B C 1
ATOM 3389 O O . LYS B 1 110 ? -17.953 16.016 27.188 1 93.25 110 LYS B O 1
ATOM 3394 N N . ALA B 1 111 ? -17.016 14.875 28.859 1 94.75 111 ALA B N 1
ATOM 3395 C CA . ALA B 1 111 ? -16.219 14.023 27.969 1 94.75 111 ALA B CA 1
ATOM 3396 C C . ALA B 1 111 ? -17.109 13.203 27.047 1 94.75 111 ALA B C 1
ATOM 3398 O O . ALA B 1 111 ? -16.859 13.125 25.844 1 94.75 111 ALA B O 1
ATOM 3399 N N . TYR B 1 112 ? -18.156 12.688 27.609 1 95.56 112 TYR B N 1
ATOM 3400 C CA . TYR B 1 112 ? -19.062 11.852 26.828 1 95.56 112 TYR B CA 1
ATOM 3401 C C . TYR B 1 112 ? -19.844 12.688 25.812 1 95.56 112 TYR B C 1
ATOM 3403 O O . TYR B 1 112 ? -20.047 12.258 24.688 1 95.56 112 TYR B O 1
ATOM 3411 N N . GLU B 1 113 ? -20.219 13.82 26.234 1 94.75 113 GLU B N 1
ATOM 3412 C CA . GLU B 1 113 ? -20.938 14.703 25.328 1 94.75 113 GLU B CA 1
ATOM 3413 C C . GLU B 1 113 ? -20.078 15.086 24.125 1 94.75 113 GLU B C 1
ATOM 3415 O O . GLU B 1 113 ? -20.531 15.016 22.984 1 94.75 113 GLU B O 1
ATOM 3420 N N . MET B 1 114 ? -18.922 15.469 24.422 1 93.62 114 MET B N 1
ATOM 3421 C CA . MET B 1 114 ? -18 15.844 23.344 1 93.62 114 MET B CA 1
ATOM 3422 C C . MET B 1 114 ? -17.688 14.648 22.469 1 93.62 114 MET B C 1
ATOM 3424 O O . MET B 1 114 ? -17.641 14.773 21.234 1 93.62 114 MET B O 1
ATOM 3428 N N . ALA B 1 115 ? -17.438 13.562 23.094 1 95.62 115 ALA B N 1
ATOM 3429 C CA . ALA B 1 115 ? -17.125 12.336 22.375 1 95.62 115 ALA B CA 1
ATOM 3430 C C . ALA B 1 115 ? -18.25 11.961 21.422 1 95.62 115 ALA B C 1
ATOM 3432 O O . ALA B 1 115 ? -18.016 11.625 20.25 1 95.62 115 ALA B O 1
ATOM 3433 N N . LEU B 1 116 ? -19.469 12.031 21.922 1 95.25 116 LEU B N 1
ATOM 3434 C CA . LEU B 1 116 ? -20.625 11.695 21.109 1 95.25 116 LEU B CA 1
ATOM 3435 C C . LEU B 1 116 ? -20.734 12.617 19.891 1 95.25 116 LEU B C 1
ATOM 3437 O O . LEU B 1 116 ? -21.062 12.172 18.797 1 95.25 116 LEU B O 1
ATOM 3441 N N . SER B 1 117 ? -20.453 13.828 20.109 1 92.69 117 SER B N 1
ATOM 3442 C CA . SER B 1 117 ? -20.5 14.805 19.031 1 92.69 117 SER B CA 1
ATOM 3443 C C . SER B 1 117 ? -19.484 14.477 17.938 1 92.69 117 SER B C 1
ATOM 3445 O O . SER B 1 117 ? -19.812 14.453 16.766 1 92.69 117 SER B O 1
ATOM 3447 N N . TYR B 1 118 ? -18.25 14.188 18.359 1 91.06 118 TYR B N 1
ATOM 3448 C CA . TYR B 1 118 ? -17.203 13.867 17.406 1 91.06 118 TYR B CA 1
ATOM 3449 C C . TYR B 1 118 ? -17.5 12.555 16.688 1 91.06 118 TYR B C 1
ATOM 3451 O O . TYR B 1 118 ? -17.297 12.438 15.477 1 91.06 118 TYR B O 1
ATOM 3459 N N . LEU B 1 119 ? -17.984 11.617 17.453 1 93.88 119 LEU B N 1
ATOM 3460 C CA . LEU B 1 119 ? -18.297 10.32 16.859 1 93.88 119 LEU B CA 1
ATOM 3461 C C . LEU B 1 119 ? -19.406 10.453 15.82 1 93.88 119 LEU B C 1
ATOM 3463 O O . LEU B 1 119 ? -19.359 9.773 14.781 1 93.88 119 LEU B O 1
ATOM 3467 N N . LYS B 1 120 ? -20.344 11.289 16.094 1 90.94 120 LYS B N 1
ATOM 3468 C CA . LYS B 1 120 ? -21.391 11.562 15.117 1 90.94 120 LYS B CA 1
ATOM 3469 C C . LYS B 1 120 ? -20.812 12.172 13.844 1 90.94 120 LYS B C 1
ATOM 3471 O O . LYS B 1 120 ? -21.203 11.797 12.742 1 90.94 120 LYS B O 1
ATOM 3476 N N . GLU B 1 121 ? -19.906 13.039 14 1 84.94 121 GLU B N 1
ATOM 3477 C CA . GLU B 1 121 ? -19.281 13.727 12.875 1 84.94 121 GLU B CA 1
ATOM 3478 C C . GLU B 1 121 ? -18.516 12.75 11.977 1 84.94 121 GLU B C 1
ATOM 3480 O O . GLU B 1 121 ? -18.438 12.953 10.766 1 84.94 121 GLU B O 1
ATOM 3485 N N . VAL B 1 122 ? -18.031 11.695 12.609 1 85.38 122 VAL B N 1
ATOM 3486 C CA . VAL B 1 122 ? -17.203 10.773 11.82 1 85.38 122 VAL B CA 1
ATOM 3487 C C . VAL B 1 122 ? -18.031 9.539 11.445 1 85.38 122 VAL B C 1
ATOM 3489 O O . VAL B 1 122 ? -17.469 8.531 11 1 85.38 122 VAL B O 1
ATOM 3492 N N . GLY B 1 123 ? -19.25 9.516 11.734 1 86.31 123 GLY B N 1
ATOM 3493 C CA . GLY B 1 123 ? -20.172 8.461 11.32 1 86.31 123 GLY B CA 1
ATOM 3494 C C . GLY B 1 123 ? -20.109 7.23 12.203 1 86.31 123 GLY B C 1
ATOM 3495 O O . GLY B 1 123 ? -20.25 6.105 11.719 1 86.31 123 GLY B O 1
ATOM 3496 N N . LEU B 1 124 ? -19.812 7.426 13.438 1 92.75 124 LEU B N 1
ATOM 3497 C CA . LEU B 1 124 ? -19.688 6.297 14.352 1 92.75 124 LEU B CA 1
ATOM 3498 C C . LEU B 1 124 ? -20.656 6.426 15.516 1 92.75 124 LEU B C 1
ATOM 3500 O O . LEU B 1 124 ? -20.422 5.875 16.594 1 92.75 124 LEU B O 1
ATOM 3504 N N . ASP B 1 125 ? -21.703 7.18 15.297 1 92.38 125 ASP B N 1
ATOM 3505 C CA . ASP B 1 125 ? -22.672 7.434 16.359 1 92.38 125 ASP B CA 1
ATOM 3506 C C . ASP B 1 125 ? -23.453 6.168 16.719 1 92.38 125 ASP B C 1
ATOM 3508 O O . ASP B 1 125 ? -23.922 6.012 17.844 1 92.38 125 ASP B O 1
ATOM 3512 N N . GLN B 1 126 ? -23.516 5.234 15.789 1 92.94 126 GLN B N 1
ATOM 3513 C CA . GLN B 1 126 ? -24.266 4.004 16.031 1 92.94 126 GLN B CA 1
ATOM 3514 C C . GLN B 1 126 ? -23.375 2.936 16.656 1 92.94 126 GLN B C 1
ATOM 3516 O O . GLN B 1 126 ? -23.875 1.894 17.094 1 92.94 126 GLN B O 1
ATOM 3521 N N . GLN B 1 127 ? -22.109 3.17 16.75 1 95.25 127 GLN B N 1
ATOM 3522 C CA . GLN B 1 127 ? -21.172 2.162 17.234 1 95.25 127 GLN B CA 1
ATOM 3523 C C . GLN B 1 127 ? -20.672 2.504 18.625 1 95.25 127 GLN B C 1
ATOM 3525 O O . GLN B 1 127 ? -19.734 1.865 19.125 1 95.25 127 GLN B O 1
ATOM 3530 N N . VAL B 1 128 ? -21.281 3.416 19.312 1 96.06 128 VAL B N 1
ATOM 3531 C CA . VAL B 1 128 ? -20.75 4.016 20.531 1 96.06 128 VAL B CA 1
ATOM 3532 C C . VAL B 1 128 ? -20.609 2.955 21.609 1 96.06 128 VAL B C 1
ATOM 3534 O O . VAL B 1 128 ? -19.734 3.045 22.484 1 96.06 128 VAL B O 1
ATOM 3537 N N . ASN B 1 129 ? -21.438 1.905 21.578 1 96.38 129 ASN B N 1
ATOM 3538 C CA . ASN B 1 129 ? -21.438 0.888 22.625 1 96.38 129 ASN B CA 1
ATOM 3539 C C . ASN B 1 129 ? -20.672 -0.36 22.188 1 96.38 129 ASN B C 1
ATOM 3541 O O . ASN B 1 129 ? -20.578 -1.331 22.938 1 96.38 129 ASN B O 1
ATOM 3545 N N . GLN B 1 130 ? -20.125 -0.288 21.078 1 96.44 130 GLN B N 1
ATOM 3546 C CA . GLN B 1 130 ? -19.375 -1.433 20.562 1 96.44 130 GLN B CA 1
ATOM 3547 C C . GLN B 1 130 ? -17.938 -1.432 21.078 1 96.44 130 GLN B C 1
ATOM 3549 O O . GLN B 1 130 ? -17.391 -0.378 21.422 1 96.44 130 GLN B O 1
ATOM 3554 N N . TYR B 1 131 ? -17.453 -2.635 21.141 1 95.44 131 TYR B N 1
ATOM 3555 C CA . TYR B 1 131 ? -16.047 -2.805 21.5 1 95.44 131 TYR B CA 1
ATOM 3556 C C . TYR B 1 131 ? -15.172 -2.838 20.25 1 95.44 131 TYR B C 1
ATOM 3558 O O . TYR B 1 131 ? -15.648 -3.104 19.156 1 95.44 131 TYR B O 1
ATOM 3566 N N . PRO B 1 132 ? -13.852 -2.586 20.391 1 93.94 132 PRO B N 1
ATOM 3567 C CA . PRO B 1 132 ? -12.938 -2.504 19.25 1 93.94 132 PRO B CA 1
ATOM 3568 C C . PRO B 1 132 ? -12.984 -3.746 18.359 1 93.94 132 PRO B C 1
ATOM 3570 O O . PRO B 1 132 ? -12.938 -3.637 17.125 1 93.94 132 PRO B O 1
ATOM 3573 N N . HIS B 1 133 ? -13.188 -4.879 18.953 1 88.19 133 HIS B N 1
ATOM 3574 C CA . HIS B 1 133 ? -13.188 -6.113 18.172 1 88.19 133 HIS B CA 1
ATOM 3575 C C . HIS B 1 133 ? -14.422 -6.203 17.281 1 88.19 133 HIS B C 1
ATOM 3577 O O . HIS B 1 133 ? -14.461 -7.012 16.344 1 88.19 133 HIS B O 1
ATOM 3583 N N . GLU B 1 134 ? -15.367 -5.387 17.531 1 90.25 134 GLU B N 1
ATOM 3584 C CA . GLU B 1 134 ? -16.609 -5.387 16.766 1 90.25 134 GLU B CA 1
ATOM 3585 C C . GLU B 1 134 ? -16.562 -4.355 15.648 1 90.25 134 GLU B C 1
ATOM 3587 O O . GLU B 1 134 ? -17.516 -4.238 14.867 1 90.25 134 GLU B O 1
ATOM 3592 N N . LEU B 1 135 ? -15.492 -3.602 15.562 1 90.25 135 LEU B N 1
ATOM 3593 C CA . LEU B 1 135 ? -15.359 -2.508 14.602 1 90.25 135 LEU B CA 1
ATOM 3594 C C . LEU B 1 135 ? -14.445 -2.902 13.453 1 90.25 135 LEU B C 1
ATOM 3596 O O . LEU B 1 135 ? -13.508 -3.689 13.633 1 90.25 135 LEU B O 1
ATOM 3600 N N . SER B 1 136 ? -14.75 -2.326 12.258 1 81.06 136 SER B N 1
ATOM 3601 C CA . SER B 1 136 ? -13.828 -2.486 11.141 1 81.06 136 SER B CA 1
ATOM 3602 C C . SER B 1 136 ? -12.539 -1.707 11.375 1 81.06 136 SER B C 1
ATOM 3604 O O . SER B 1 136 ? -12.484 -0.826 12.234 1 81.06 136 SER B O 1
ATOM 3606 N N . GLY B 1 137 ? -11.477 -2.033 10.625 1 80.88 137 GLY B N 1
ATOM 3607 C CA . GLY B 1 137 ? -10.219 -1.315 10.719 1 80.88 137 GLY B CA 1
ATOM 3608 C C . GLY B 1 137 ? -10.367 0.18 10.516 1 80.88 137 GLY B C 1
ATOM 3609 O O . GLY B 1 137 ? -9.781 0.974 11.258 1 80.88 137 GLY B O 1
ATOM 3610 N N . GLY B 1 138 ? -11.172 0.508 9.523 1 83.62 138 GLY B N 1
ATOM 3611 C CA . GLY B 1 138 ? -11.414 1.918 9.266 1 83.62 138 GLY B CA 1
ATOM 3612 C C . GLY B 1 138 ? -12.125 2.621 10.406 1 83.62 138 GLY B C 1
ATOM 3613 O O . GLY B 1 138 ? -11.805 3.764 10.734 1 83.62 138 GLY B O 1
ATOM 3614 N N . GLN B 1 139 ? -13.047 1.896 10.977 1 88.5 139 GLN B N 1
ATOM 3615 C CA . GLN B 1 139 ? -13.766 2.447 12.117 1 88.5 139 GLN B CA 1
ATOM 3616 C C . GLN B 1 139 ? -12.836 2.639 13.312 1 88.5 139 GLN B C 1
ATOM 3618 O O . GLN B 1 139 ? -12.906 3.662 14 1 88.5 139 GLN B O 1
ATOM 3623 N N . GLN B 1 140 ? -11.969 1.719 13.484 1 91.69 140 GLN B N 1
ATOM 3624 C CA . GLN B 1 140 ? -11.008 1.814 14.578 1 91.69 140 GLN B CA 1
ATOM 3625 C C . GLN B 1 140 ? -10.078 3.008 14.391 1 91.69 140 GLN B C 1
ATOM 3627 O O . GLN B 1 140 ? -9.781 3.727 15.344 1 91.69 140 GLN B O 1
ATOM 3632 N N . GLN B 1 141 ? -9.672 3.186 13.203 1 88.75 141 GLN B N 1
ATOM 3633 C CA . GLN B 1 141 ? -8.766 4.293 12.922 1 88.75 141 GLN B CA 1
ATOM 3634 C C . GLN B 1 141 ? -9.453 5.637 13.117 1 88.75 141 GLN B C 1
ATOM 3636 O O . GLN B 1 141 ? -8.852 6.574 13.648 1 88.75 141 GLN B O 1
ATOM 3641 N N . ARG B 1 142 ? -10.68 5.715 12.664 1 89.06 142 ARG B N 1
ATOM 3642 C CA . ARG B 1 142 ? -11.445 6.941 12.898 1 89.06 142 ARG B CA 1
ATOM 3643 C C . ARG B 1 142 ? -11.609 7.207 14.391 1 89.06 142 ARG B C 1
ATOM 3645 O O . ARG B 1 142 ? -11.484 8.352 14.836 1 89.06 142 ARG B O 1
ATOM 3652 N N . ALA B 1 143 ? -11.836 6.156 15.07 1 93.69 143 ALA B N 1
ATOM 3653 C CA . ALA B 1 143 ? -11.977 6.277 16.516 1 93.69 143 ALA B CA 1
ATOM 3654 C C . ALA B 1 143 ? -10.68 6.781 17.156 1 93.69 143 ALA B C 1
ATOM 3656 O O . ALA B 1 143 ? -10.711 7.648 18.031 1 93.69 143 ALA B O 1
ATOM 3657 N N . ALA B 1 144 ? -9.609 6.234 16.703 1 93.62 144 ALA B N 1
ATOM 3658 C CA . ALA B 1 144 ? -8.305 6.652 17.219 1 93.62 144 ALA B CA 1
ATOM 3659 C C . ALA B 1 144 ? -8.062 8.133 16.953 1 93.62 144 ALA B C 1
ATOM 3661 O O . ALA B 1 144 ? -7.527 8.852 17.812 1 93.62 144 ALA B O 1
ATOM 3662 N N . LEU B 1 145 ? -8.422 8.578 15.836 1 92.69 145 LEU B N 1
ATOM 3663 C CA . LEU B 1 145 ? -8.266 9.977 15.461 1 92.69 145 LEU B CA 1
ATOM 3664 C C . LEU B 1 145 ? -9.109 10.875 16.375 1 92.69 145 LEU B C 1
ATOM 3666 O O . LEU B 1 145 ? -8.609 11.867 16.891 1 92.69 145 LEU B O 1
ATOM 3670 N N . VAL B 1 146 ? -10.328 10.469 16.562 1 92.94 146 VAL B N 1
ATOM 3671 C CA . VAL B 1 146 ? -11.242 11.25 17.391 1 92.94 146 VAL B CA 1
ATOM 3672 C C . VAL B 1 146 ? -10.742 11.281 18.828 1 92.94 146 VAL B C 1
ATOM 3674 O O . VAL B 1 146 ? -10.789 12.32 19.5 1 92.94 146 VAL B O 1
ATOM 3677 N N . ARG B 1 147 ? -10.305 10.18 19.266 1 94.62 147 ARG B N 1
ATOM 3678 C CA . ARG B 1 147 ? -9.758 10.109 20.609 1 94.62 147 ARG B CA 1
ATOM 3679 C C . ARG B 1 147 ? -8.641 11.133 20.797 1 94.62 147 ARG B C 1
ATOM 3681 O O . ARG B 1 147 ? -8.594 11.836 21.812 1 94.62 147 ARG B O 1
ATOM 3688 N N . ALA B 1 148 ? -7.789 11.203 19.844 1 93.44 148 ALA B N 1
ATOM 3689 C CA . ALA B 1 148 ? -6.68 12.148 19.906 1 93.44 148 ALA B CA 1
ATOM 3690 C C . ALA B 1 148 ? -7.176 13.594 19.812 1 93.44 148 ALA B C 1
ATOM 3692 O O . ALA B 1 148 ? -6.684 14.469 20.531 1 93.44 148 ALA B O 1
ATOM 3693 N N . MET B 1 149 ? -8.195 13.867 19.078 1 92.44 149 MET B N 1
ATOM 3694 C CA . MET B 1 149 ? -8.695 15.211 18.812 1 92.44 149 MET B CA 1
ATOM 3695 C C . MET B 1 149 ? -9.492 15.75 19.984 1 92.44 149 MET B C 1
ATOM 3697 O O . MET B 1 149 ? -9.578 16.969 20.188 1 92.44 149 MET B O 1
ATOM 3701 N N . LEU B 1 150 ? -10.062 14.828 20.688 1 91.81 150 LEU B N 1
ATOM 3702 C CA . LEU B 1 150 ? -10.914 15.219 21.812 1 91.81 150 LEU B CA 1
ATOM 3703 C C . LEU B 1 150 ? -10.133 16.031 22.828 1 91.81 150 LEU B C 1
ATOM 3705 O O . LEU B 1 150 ? -10.703 16.875 23.531 1 91.81 150 LEU B O 1
ATOM 3709 N N . LEU B 1 151 ? -8.891 15.82 22.859 1 90.5 151 LEU B N 1
ATOM 3710 C CA . LEU B 1 151 ? -8.047 16.5 23.828 1 90.5 151 LEU B CA 1
ATOM 3711 C C . LEU B 1 151 ? -7.648 17.891 23.328 1 90.5 151 LEU B C 1
ATOM 3713 O O . LEU B 1 151 ? -6.996 18.656 24.047 1 90.5 151 LEU B O 1
ATOM 3717 N N . LYS B 1 152 ? -7.992 18.156 22.094 1 89.31 152 LYS B N 1
ATOM 3718 C CA . LYS B 1 152 ? -7.727 19.453 21.469 1 89.31 152 LYS B CA 1
ATOM 3719 C C . LYS B 1 152 ? -6.23 19.766 21.469 1 89.31 152 LYS B C 1
ATOM 3721 O O . LYS B 1 152 ? -5.812 20.812 21.953 1 89.31 152 LYS B O 1
ATOM 3726 N N . PRO B 1 153 ? -5.477 18.922 20.953 1 95.25 153 PRO B N 1
ATOM 3727 C CA . PRO B 1 153 ? -4.031 19.156 20.891 1 95.25 153 PRO B CA 1
ATOM 3728 C C . PRO B 1 153 ? -3.664 20.328 19.969 1 95.25 153 PRO B C 1
ATOM 3730 O O . PRO B 1 153 ? -4.48 20.75 19.156 1 95.25 153 PRO B O 1
ATOM 3733 N N . LYS B 1 154 ? -2.451 20.875 20.25 1 96.69 154 LYS B N 1
ATOM 3734 C CA . LYS B 1 154 ? -1.926 21.906 19.359 1 96.69 154 LYS B CA 1
ATOM 3735 C C . LYS B 1 154 ? -1.311 21.297 18.109 1 96.69 154 LYS B C 1
ATOM 3737 O O . LYS B 1 154 ? -1.219 21.953 17.078 1 96.69 154 LYS B O 1
ATOM 3742 N N . LEU B 1 155 ? -0.897 20.062 18.281 1 97.88 155 LEU B N 1
ATOM 3743 C CA . LEU B 1 155 ? -0.267 19.328 17.188 1 97.88 155 LEU B CA 1
ATOM 3744 C C . LEU B 1 155 ? -0.725 17.875 17.172 1 97.88 155 LEU B C 1
ATOM 3746 O O . LEU B 1 155 ? -0.764 17.219 18.219 1 97.88 155 LEU B O 1
ATOM 3750 N N . LEU B 1 156 ? -1.114 17.438 16 1 97.69 156 LEU B N 1
ATOM 3751 C CA . LEU B 1 156 ? -1.502 16.047 15.836 1 97.69 156 LEU B CA 1
ATOM 3752 C C . LEU B 1 156 ? -0.503 15.305 14.953 1 97.69 156 LEU B C 1
ATOM 3754 O O . LEU B 1 156 ? -0.173 15.766 13.859 1 97.69 156 LEU B O 1
ATOM 3758 N N . LEU B 1 157 ? 0.009 14.18 15.477 1 98 157 LEU B N 1
ATOM 3759 C CA . LEU B 1 157 ? 0.964 13.336 14.766 1 98 157 LEU B CA 1
ATOM 3760 C C . LEU B 1 157 ? 0.312 12.031 14.328 1 98 157 LEU B C 1
ATOM 3762 O O . LEU B 1 157 ? -0.305 11.336 15.133 1 98 157 LEU B O 1
ATOM 3766 N N . LEU B 1 158 ? 0.453 11.75 13.039 1 96.62 158 LEU B N 1
ATOM 3767 C CA . LEU B 1 158 ? -0.104 10.523 12.492 1 96.62 158 LEU B CA 1
ATOM 3768 C C . LEU B 1 158 ? 0.992 9.648 11.891 1 96.62 158 LEU B C 1
ATOM 3770 O O . LEU B 1 158 ? 1.629 10.039 10.906 1 96.62 158 LEU B O 1
ATOM 3774 N N . ASP B 1 159 ? 1.176 8.547 12.477 1 94.5 159 ASP B N 1
ATOM 3775 C CA . ASP B 1 159 ? 2.236 7.641 12.047 1 94.5 159 ASP B CA 1
ATOM 3776 C C . ASP B 1 159 ? 1.679 6.504 11.195 1 94.5 159 ASP B C 1
ATOM 3778 O O . ASP B 1 159 ? 1.304 5.453 11.719 1 94.5 159 ASP B O 1
ATOM 3782 N N . GLU B 1 160 ? 1.653 6.664 9.875 1 90.12 160 GLU B N 1
ATOM 3783 C CA . GLU B 1 160 ? 1.178 5.715 8.875 1 90.12 160 GLU B CA 1
ATOM 3784 C C . GLU B 1 160 ? -0.201 5.172 9.242 1 90.12 160 GLU B C 1
ATOM 3786 O O . GLU B 1 160 ? -0.413 3.957 9.242 1 90.12 160 GLU B O 1
ATOM 3791 N N . PRO B 1 161 ? -1.154 6.031 9.359 1 88.44 161 PRO B N 1
ATOM 3792 C CA . PRO B 1 161 ? -2.441 5.621 9.922 1 88.44 161 PRO B CA 1
ATOM 3793 C C . PRO B 1 161 ? -3.26 4.758 8.969 1 88.44 161 PRO B C 1
ATOM 3795 O O . PRO B 1 161 ? -4.215 4.098 9.391 1 88.44 161 PRO B O 1
ATOM 3798 N N . PHE B 1 162 ? -2.842 4.715 7.695 1 86.75 162 PHE B N 1
ATOM 3799 C CA . PHE B 1 162 ? -3.695 4.035 6.73 1 86.75 162 PHE B CA 1
ATOM 3800 C C . PHE B 1 162 ? -2.992 2.809 6.16 1 86.75 162 PHE B C 1
ATOM 3802 O O . PHE B 1 162 ? -3.52 2.145 5.266 1 86.75 162 PHE B O 1
ATOM 3809 N N . SER B 1 163 ? -1.91 2.438 6.652 1 78.12 163 SER B N 1
ATOM 3810 C CA . SER B 1 163 ? -1.045 1.438 6.031 1 78.12 163 SER B CA 1
ATOM 3811 C C . SER B 1 163 ? -1.655 0.044 6.121 1 78.12 163 SER B C 1
ATOM 3813 O O . SER B 1 163 ? -1.362 -0.822 5.293 1 78.12 163 SER B O 1
ATOM 3815 N N . SER B 1 164 ? -2.453 -0.213 7.074 1 71.25 164 SER B N 1
ATOM 3816 C CA . SER B 1 164 ? -2.973 -1.559 7.293 1 71.25 164 SER B CA 1
ATOM 3817 C C . SER B 1 164 ? -4.336 -1.739 6.633 1 71.25 164 SER B C 1
ATOM 3819 O O . SER B 1 164 ? -4.918 -2.824 6.688 1 71.25 164 SER B O 1
ATOM 3821 N N . LEU B 1 165 ? -4.805 -0.693 5.977 1 76.25 165 LEU B N 1
ATOM 3822 C CA . LEU B 1 165 ? -6.152 -0.72 5.422 1 76.25 165 LEU B CA 1
ATOM 3823 C C . LEU B 1 165 ? -6.117 -1.042 3.932 1 76.25 165 LEU B C 1
ATOM 3825 O O . LEU B 1 165 ? -5.094 -0.841 3.271 1 76.25 165 LEU B O 1
ATOM 3829 N N . ASP B 1 166 ? -7.191 -1.601 3.385 1 75.38 166 ASP B N 1
ATOM 3830 C CA . ASP B 1 166 ? -7.285 -1.854 1.951 1 75.38 166 ASP B CA 1
ATOM 3831 C C . ASP B 1 166 ? -7.371 -0.546 1.167 1 75.38 166 ASP B C 1
ATOM 3833 O O . ASP B 1 166 ? -7.746 0.491 1.719 1 75.38 166 ASP B O 1
ATOM 3837 N N . PRO B 1 167 ? -7.082 -0.629 -0.105 1 73.94 167 PRO B N 1
ATOM 3838 C CA . PRO B 1 167 ? -6.953 0.583 -0.918 1 73.94 167 PRO B CA 1
ATOM 3839 C C . PRO B 1 167 ? -8.242 1.401 -0.962 1 73.94 167 PRO B C 1
ATOM 3841 O O . PRO B 1 167 ? -8.203 2.631 -0.868 1 73.94 167 PRO B O 1
ATOM 3844 N N . ASN B 1 168 ? -9.328 0.791 -1.061 1 71.88 168 ASN B N 1
ATOM 3845 C CA . ASN B 1 168 ? -10.578 1.535 -1.154 1 71.88 168 ASN B CA 1
ATOM 3846 C C . ASN B 1 168 ? -10.914 2.234 0.159 1 71.88 168 ASN B C 1
ATOM 3848 O O . ASN B 1 168 ? -11.289 3.408 0.164 1 71.88 168 ASN B O 1
ATOM 3852 N N . LEU B 1 169 ? -10.727 1.52 1.196 1 75.38 169 LEU B N 1
ATOM 3853 C CA . LEU B 1 169 ? -10.969 2.104 2.51 1 75.38 169 LEU B CA 1
ATOM 3854 C C . LEU B 1 169 ? -9.961 3.207 2.811 1 75.38 169 LEU B C 1
ATOM 3856 O O . LEU B 1 169 ? -10.312 4.238 3.391 1 75.38 169 LEU B O 1
ATOM 3860 N N . ARG B 1 170 ? -8.781 3.002 2.338 1 82.94 170 ARG B N 1
ATOM 3861 C CA . ARG B 1 170 ? -7.738 3.998 2.539 1 82.94 170 ARG B CA 1
ATOM 3862 C C . ARG B 1 170 ? -8.109 5.324 1.888 1 82.94 170 ARG B C 1
ATOM 3864 O O . ARG B 1 170 ? -7.961 6.387 2.5 1 82.94 170 ARG B O 1
ATOM 3871 N N . LYS B 1 171 ? -8.555 5.203 0.685 1 79 171 LYS B N 1
ATOM 3872 C CA . LYS B 1 171 ? -8.914 6.41 -0.05 1 79 171 LYS B CA 1
ATOM 3873 C C . LYS B 1 171 ? -10 7.195 0.677 1 79 171 LYS B C 1
ATOM 3875 O O . LYS B 1 171 ? -9.891 8.406 0.854 1 79 171 LYS B O 1
ATOM 3880 N N . ASP B 1 172 ? -10.953 6.48 1.145 1 77.38 172 ASP B N 1
ATOM 3881 C CA . ASP B 1 172 ? -12.078 7.109 1.84 1 77.38 172 ASP B CA 1
ATOM 3882 C C . ASP B 1 172 ? -11.617 7.758 3.145 1 77.38 172 ASP B C 1
ATOM 3884 O O . ASP B 1 172 ? -11.969 8.898 3.436 1 77.38 172 ASP B O 1
ATOM 3888 N N . LEU B 1 173 ? -10.875 7.062 3.809 1 83.31 173 LEU B N 1
ATOM 3889 C CA . LEU B 1 173 ? -10.453 7.539 5.121 1 83.31 173 LEU B CA 1
ATOM 3890 C C . LEU B 1 173 ? -9.492 8.719 4.984 1 83.31 173 LEU B C 1
ATOM 3892 O O . LEU B 1 173 ? -9.562 9.672 5.766 1 83.31 173 LEU B O 1
ATOM 3896 N N . ARG B 1 174 ? -8.664 8.648 4.016 1 86.25 174 ARG B N 1
ATOM 3897 C CA . ARG B 1 174 ? -7.711 9.734 3.795 1 86.25 174 ARG B CA 1
ATOM 3898 C C . ARG B 1 174 ? -8.438 11.047 3.535 1 86.25 174 ARG B C 1
ATOM 3900 O O . ARG B 1 174 ? -8.078 12.086 4.098 1 86.25 174 ARG B O 1
ATOM 3907 N N . GLU B 1 175 ? -9.359 10.984 2.748 1 83.75 175 GLU B N 1
ATOM 3908 C CA . GLU B 1 175 ? -10.125 12.18 2.422 1 83.75 175 GLU B CA 1
ATOM 3909 C C . GLU B 1 175 ? -10.867 12.711 3.645 1 83.75 175 GLU B C 1
ATOM 3911 O O . GLU B 1 175 ? -10.898 13.922 3.887 1 83.75 175 GLU B O 1
ATOM 3916 N N . TRP B 1 176 ? -11.406 11.805 4.211 1 83.25 176 TRP B N 1
ATOM 3917 C CA . TRP B 1 176 ? -12.141 12.195 5.406 1 83.25 176 TRP B CA 1
ATOM 3918 C C . TRP B 1 176 ? -11.219 12.844 6.434 1 83.25 176 TRP B C 1
ATOM 3920 O O . TRP B 1 176 ? -11.539 13.891 6.996 1 83.25 176 TRP B O 1
ATOM 3930 N N . VAL B 1 177 ? -10.156 12.25 6.703 1 88.25 177 VAL B N 1
ATOM 3931 C CA . VAL B 1 177 ? -9.211 12.75 7.699 1 88.25 177 VAL B CA 1
ATOM 3932 C C . VAL B 1 177 ? -8.75 14.148 7.312 1 88.25 177 VAL B C 1
ATOM 3934 O O . VAL B 1 177 ? -8.734 15.055 8.148 1 88.25 177 VAL B O 1
ATOM 3937 N N . ARG B 1 178 ? -8.383 14.312 6.113 1 90.31 178 ARG B N 1
ATOM 3938 C CA . ARG B 1 178 ? -7.926 15.633 5.676 1 90.31 178 ARG B CA 1
ATOM 3939 C C . ARG B 1 178 ? -9.016 16.672 5.855 1 90.31 178 ARG B C 1
ATOM 3941 O O . ARG B 1 178 ? -8.758 17.766 6.371 1 90.31 178 ARG B O 1
ATOM 3948 N N . ALA B 1 179 ? -10.172 16.344 5.41 1 86.94 179 ALA B N 1
ATOM 3949 C CA . ALA B 1 179 ? -11.289 17.281 5.531 1 86.94 179 ALA B CA 1
ATOM 3950 C C . ALA B 1 179 ? -11.539 17.641 6.992 1 86.94 179 ALA B C 1
ATOM 3952 O O . ALA B 1 179 ? -11.789 18.812 7.316 1 86.94 179 ALA B O 1
ATOM 3953 N N . PHE B 1 180 ? -11.453 16.656 7.754 1 87.81 180 PHE B N 1
ATOM 3954 C CA . PHE B 1 180 ? -11.68 16.844 9.18 1 87.81 180 PHE B CA 1
ATOM 3955 C C . PHE B 1 180 ? -10.609 17.75 9.781 1 87.81 180 PHE B C 1
ATOM 3957 O O . PHE B 1 180 ? -10.914 18.688 10.516 1 87.81 180 PHE B O 1
ATOM 3964 N N . LEU B 1 181 ? -9.391 17.484 9.516 1 93 181 LEU B N 1
ATOM 3965 C CA . LEU B 1 181 ? -8.273 18.266 10.055 1 93 181 LEU B CA 1
ATOM 3966 C C . LEU B 1 181 ? -8.32 19.703 9.57 1 93 181 LEU B C 1
ATOM 3968 O O . LEU B 1 181 ? -8.039 20.625 10.336 1 93 181 LEU B O 1
ATOM 3972 N N . LYS B 1 182 ? -8.68 19.922 8.352 1 92.56 182 LYS B N 1
ATOM 3973 C CA . LYS B 1 182 ? -8.797 21.266 7.801 1 92.56 182 LYS B CA 1
ATOM 3974 C C . LYS B 1 182 ? -9.945 22.031 8.445 1 92.56 182 LYS B C 1
ATOM 3976 O O . LYS B 1 182 ? -9.797 23.203 8.789 1 92.56 182 LYS B O 1
ATOM 3981 N N . LYS B 1 183 ? -11.039 21.312 8.594 1 89.69 183 LYS B N 1
ATOM 3982 C CA . LYS B 1 183 ? -12.195 21.938 9.234 1 89.69 183 LYS B CA 1
ATOM 3983 C C . LYS B 1 183 ? -11.852 22.406 10.648 1 89.69 183 LYS B C 1
ATOM 3985 O O . LYS B 1 183 ? -12.242 23.5 11.047 1 89.69 183 LYS B O 1
ATOM 3990 N N . GLU B 1 184 ? -11.102 21.609 11.344 1 91.44 184 GLU B N 1
ATOM 3991 C CA . GLU B 1 184 ? -10.734 21.906 12.719 1 91.44 184 GLU B CA 1
ATOM 3992 C C . GLU B 1 184 ? -9.508 22.812 12.781 1 91.44 184 GLU B C 1
ATOM 3994 O O . GLU B 1 184 ? -9.055 23.172 13.867 1 91.44 184 GLU B O 1
ATOM 3999 N N . GLU B 1 185 ? -8.898 23.109 11.641 1 94.94 185 GLU B N 1
ATOM 4000 C CA . GLU B 1 185 ? -7.672 23.906 11.57 1 94.94 185 GLU B CA 1
ATOM 4001 C C . GLU B 1 185 ? -6.57 23.281 12.43 1 94.94 185 GLU B C 1
ATOM 4003 O O . GLU B 1 185 ? -5.879 23.984 13.164 1 94.94 185 GLU B O 1
ATOM 4008 N N . MET B 1 186 ? -6.5 22.047 12.367 1 95.94 186 MET B N 1
ATOM 4009 C CA . MET B 1 186 ? -5.551 21.281 13.18 1 95.94 186 MET B CA 1
ATOM 4010 C C . MET B 1 186 ? -4.188 21.234 12.508 1 95.94 186 MET B C 1
ATOM 4012 O O . MET B 1 186 ? -4.078 20.828 11.344 1 95.94 186 MET B O 1
ATOM 4016 N N . THR B 1 187 ? -3.193 21.688 13.219 1 97.94 187 THR B N 1
ATOM 4017 C CA . THR B 1 187 ? -1.824 21.5 12.75 1 97.94 187 THR B CA 1
ATOM 4018 C C . THR B 1 187 ? -1.397 20.047 12.883 1 97.94 187 THR B C 1
ATOM 4020 O O . THR B 1 187 ? -1.573 19.438 13.938 1 97.94 187 THR B O 1
ATOM 4023 N N . SER B 1 188 ? -0.854 19.469 11.75 1 98.06 188 SER B N 1
ATOM 4024 C CA . SER B 1 188 ? -0.624 18.031 11.781 1 98.06 188 SER B CA 1
ATOM 4025 C C . SER B 1 188 ? 0.617 17.656 10.984 1 98.06 188 SER B C 1
ATOM 4027 O O . SER B 1 188 ? 0.988 18.344 10.039 1 98.06 188 SER B O 1
ATOM 4029 N N . ILE B 1 189 ? 1.257 16.609 11.438 1 98.25 189 ILE B N 1
ATOM 4030 C CA . ILE B 1 189 ? 2.307 15.93 10.688 1 98.25 189 ILE B CA 1
ATOM 4031 C C . ILE B 1 189 ? 1.887 14.492 10.406 1 98.25 189 ILE B C 1
ATOM 4033 O O . ILE B 1 189 ? 1.523 13.75 11.32 1 98.25 189 ILE B O 1
ATOM 4037 N N . PHE B 1 190 ? 1.982 14.25 9.148 1 96.12 190 PHE B N 1
ATOM 4038 C CA . PHE B 1 190 ? 1.575 12.938 8.664 1 96.12 190 PHE B CA 1
ATOM 4039 C C . PHE B 1 190 ? 2.758 12.195 8.055 1 96.12 190 PHE B C 1
ATOM 4041 O O . PHE B 1 190 ? 3.412 12.703 7.137 1 96.12 190 PHE B O 1
ATOM 4048 N N . VAL B 1 191 ? 2.992 10.977 8.625 1 95.81 191 VAL B N 1
ATOM 4049 C CA . VAL B 1 191 ? 4.086 10.172 8.102 1 95.81 191 VAL B CA 1
ATOM 4050 C C . VAL B 1 191 ? 3.529 9.078 7.188 1 95.81 191 VAL B C 1
ATOM 4052 O O . VAL B 1 191 ? 2.535 8.43 7.52 1 95.81 191 VAL B O 1
ATOM 4055 N N . THR B 1 192 ? 4.199 8.898 6.059 1 91.5 192 THR B N 1
ATOM 4056 C CA . THR B 1 192 ? 3.801 7.852 5.125 1 91.5 192 THR B CA 1
ATOM 4057 C C . THR B 1 192 ? 4.973 7.445 4.234 1 91.5 192 THR B C 1
ATOM 4059 O O . THR B 1 192 ? 5.906 8.227 4.035 1 91.5 192 THR B O 1
ATOM 4062 N N . HIS B 1 193 ? 4.914 6.273 3.809 1 87.88 193 HIS B N 1
ATOM 4063 C CA . HIS B 1 193 ? 5.859 5.848 2.787 1 87.88 193 HIS B CA 1
ATOM 4064 C C . HIS B 1 193 ? 5.223 5.871 1.401 1 87.88 193 HIS B C 1
ATOM 4066 O O . HIS B 1 193 ? 5.895 5.602 0.401 1 87.88 193 HIS B O 1
ATOM 4072 N N . ASP B 1 194 ? 3.996 6.305 1.315 1 87.25 194 ASP B N 1
ATOM 4073 C CA . ASP B 1 194 ? 3.248 6.344 0.063 1 87.25 194 ASP B CA 1
ATOM 4074 C C . ASP B 1 194 ? 3.209 7.758 -0.509 1 87.25 194 ASP B C 1
ATOM 4076 O O . ASP B 1 194 ? 2.666 8.672 0.116 1 87.25 194 ASP B O 1
ATOM 4080 N N . ARG B 1 195 ? 3.666 7.895 -1.722 1 89.56 195 ARG B N 1
ATOM 4081 C CA . ARG B 1 195 ? 3.764 9.219 -2.322 1 89.56 195 ARG B CA 1
ATOM 4082 C C . ARG B 1 195 ? 2.381 9.805 -2.58 1 89.56 195 ARG B C 1
ATOM 4084 O O . ARG B 1 195 ? 2.166 11.008 -2.398 1 89.56 195 ARG B O 1
ATOM 4091 N N . GLU B 1 196 ? 1.513 8.953 -3.113 1 88.81 196 GLU B N 1
ATOM 4092 C CA . GLU B 1 196 ? 0.174 9.453 -3.412 1 88.81 196 GLU B CA 1
ATOM 4093 C C . GLU B 1 196 ? -0.519 9.953 -2.15 1 88.81 196 GLU B C 1
ATOM 4095 O O . GLU B 1 196 ? -1.158 11.008 -2.166 1 88.81 196 GLU B O 1
ATOM 4100 N N . GLU B 1 197 ? -0.371 9.219 -1.139 1 91 197 GLU B N 1
ATOM 4101 C CA . GLU B 1 197 ? -0.928 9.633 0.146 1 91 197 GLU B CA 1
ATOM 4102 C C . GLU B 1 197 ? -0.332 10.961 0.605 1 91 197 GLU B C 1
ATOM 4104 O O . GLU B 1 197 ? -1.052 11.836 1.091 1 91 197 GLU B O 1
ATOM 4109 N N . ALA B 1 198 ? 0.958 11.031 0.435 1 93.81 198 ALA B N 1
ATOM 4110 C CA . ALA B 1 198 ? 1.645 12.258 0.826 1 93.81 198 ALA B CA 1
ATOM 4111 C C . ALA B 1 198 ? 1.111 13.453 0.046 1 93.81 198 ALA B C 1
ATOM 4113 O O . ALA B 1 198 ? 0.878 14.523 0.618 1 93.81 198 ALA B O 1
ATOM 4114 N N . MET B 1 199 ? 0.83 13.258 -1.213 1 92.81 199 MET B N 1
ATOM 4115 C CA . MET B 1 199 ? 0.357 14.328 -2.088 1 92.81 199 MET B CA 1
ATOM 4116 C C . MET B 1 199 ? -1.05 14.766 -1.698 1 92.81 199 MET B C 1
ATOM 4118 O O . MET B 1 199 ? -1.37 15.953 -1.748 1 92.81 199 MET B O 1
ATOM 4122 N N . LEU B 1 200 ? -1.817 13.836 -1.277 1 91.19 200 LEU B N 1
ATOM 4123 C CA . LEU B 1 200 ? -3.24 14.086 -1.078 1 91.19 200 LEU B CA 1
ATOM 4124 C C . LEU B 1 200 ? -3.5 14.68 0.301 1 91.19 200 LEU B C 1
ATOM 4126 O O . LEU B 1 200 ? -4.441 15.453 0.479 1 91.19 200 LEU B O 1
ATOM 4130 N N . LEU B 1 201 ? -2.664 14.398 1.242 1 93.19 201 LEU B N 1
ATOM 4131 C CA . LEU B 1 201 ? -2.984 14.773 2.615 1 93.19 201 LEU B CA 1
ATOM 4132 C C . LEU B 1 201 ? -2.328 16.109 2.98 1 93.19 201 LEU B C 1
ATOM 4134 O O . LEU B 1 201 ? -2.934 16.938 3.666 1 93.19 201 LEU B O 1
ATOM 4138 N N . GLY B 1 202 ? -1.183 16.281 2.523 1 94.56 202 GLY B N 1
ATOM 4139 C CA . GLY B 1 202 ? -0.402 17.406 3.004 1 94.56 202 GLY B CA 1
ATOM 4140 C C . GLY B 1 202 ? -0.642 18.688 2.215 1 94.56 202 GLY B C 1
ATOM 4141 O O . GLY B 1 202 ? -0.84 18.641 0.999 1 94.56 202 GLY B O 1
ATOM 4142 N N . ASP B 1 203 ? -0.595 19.828 2.986 1 95.94 203 ASP B N 1
ATOM 4143 C CA . ASP B 1 203 ? -0.42 21.109 2.312 1 95.94 203 ASP B CA 1
ATOM 4144 C C . ASP B 1 203 ? 0.978 21.219 1.708 1 95.94 203 ASP B C 1
ATOM 4146 O O . ASP B 1 203 ? 1.139 21.734 0.598 1 95.94 203 ASP B O 1
ATOM 4150 N N . ARG B 1 204 ? 1.838 20.781 2.471 1 97.38 20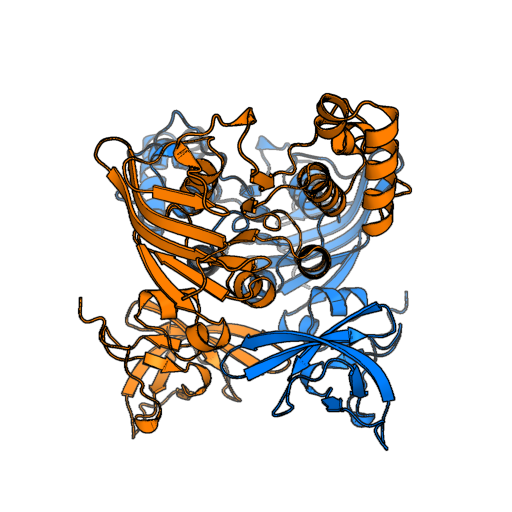4 ARG B N 1
ATOM 4151 C CA . ARG B 1 204 ? 3.223 20.609 2.043 1 97.38 204 ARG B CA 1
ATOM 4152 C C . ARG B 1 204 ? 3.705 19.188 2.305 1 97.38 204 ARG B C 1
ATOM 4154 O O . ARG B 1 204 ? 3.102 18.453 3.094 1 97.38 204 ARG B O 1
ATOM 4161 N N . THR B 1 205 ? 4.762 18.875 1.509 1 97.44 205 THR B N 1
ATOM 4162 C CA . THR B 1 205 ? 5.383 17.562 1.675 1 97.44 205 THR B CA 1
ATOM 4163 C C . THR B 1 205 ? 6.883 17.703 1.913 1 97.44 205 THR B C 1
ATOM 4165 O O . THR B 1 205 ? 7.547 18.516 1.272 1 97.44 205 THR B O 1
ATOM 4168 N N . ALA B 1 206 ? 7.344 16.938 2.885 1 97.81 206 ALA B N 1
ATOM 4169 C CA . ALA B 1 206 ? 8.781 16.781 3.104 1 97.81 206 ALA B CA 1
ATOM 4170 C C . ALA B 1 206 ? 9.227 15.359 2.773 1 97.81 206 ALA B C 1
ATOM 4172 O O . ALA B 1 206 ? 8.602 14.383 3.207 1 97.81 206 ALA B O 1
ATOM 4173 N N . VAL B 1 207 ? 10.273 15.266 1.975 1 96.75 207 VAL B N 1
ATOM 4174 C CA . VAL B 1 207 ? 10.867 13.969 1.668 1 96.75 207 VAL B CA 1
ATOM 4175 C C . VAL B 1 207 ? 12.109 13.75 2.525 1 96.75 207 VAL B C 1
ATOM 4177 O O . VAL B 1 207 ? 13.062 14.531 2.457 1 96.75 207 VAL B O 1
ATOM 4180 N N . MET B 1 208 ? 12.023 12.719 3.326 1 95.25 208 MET B N 1
ATOM 4181 C CA . MET B 1 208 ? 13.125 12.383 4.215 1 95.25 208 MET B CA 1
ATOM 4182 C C . MET B 1 208 ? 13.859 11.133 3.723 1 95.25 208 MET B C 1
ATOM 4184 O O . MET B 1 208 ? 13.227 10.125 3.402 1 95.25 208 MET B O 1
ATOM 4188 N N . ALA B 1 209 ? 15.172 11.273 3.582 1 92.06 209 ALA B N 1
ATOM 4189 C CA . ALA B 1 209 ? 16.047 10.172 3.197 1 92.06 209 ALA B CA 1
ATOM 4190 C C . ALA B 1 209 ? 17.453 10.375 3.744 1 92.06 209 ALA B C 1
ATOM 4192 O O . ALA B 1 209 ? 17.938 11.508 3.824 1 92.06 209 ALA B O 1
ATOM 4193 N N . GLU B 1 210 ? 18.047 9.25 4.105 1 90.56 210 GLU B N 1
ATOM 4194 C CA . GLU B 1 210 ? 19.422 9.258 4.605 1 90.56 210 GLU B CA 1
ATOM 4195 C C . GLU B 1 210 ? 19.562 10.172 5.816 1 90.56 210 GLU B C 1
ATOM 4197 O O . GLU B 1 210 ? 20.531 10.93 5.922 1 90.56 210 GLU B O 1
ATOM 4202 N N . GLY B 1 211 ? 18.547 10.242 6.566 1 91.38 211 GLY B N 1
ATOM 4203 C CA . GLY B 1 211 ? 18.594 10.922 7.848 1 91.38 211 GLY B CA 1
ATOM 4204 C C . GLY B 1 211 ? 18.438 12.43 7.73 1 91.38 211 GLY B C 1
ATOM 4205 O O . GLY B 1 211 ? 18.766 13.164 8.656 1 91.38 211 GLY B O 1
ATOM 4206 N N . ARG B 1 212 ? 18.016 12.859 6.574 1 94.31 212 ARG B N 1
ATOM 4207 C CA . ARG B 1 212 ? 17.828 14.289 6.344 1 94.31 212 ARG B CA 1
ATOM 4208 C C . ARG B 1 212 ? 16.547 14.555 5.555 1 94.31 212 ARG B C 1
ATOM 4210 O O . ARG B 1 212 ? 16.031 13.648 4.895 1 94.31 212 ARG B O 1
ATOM 4217 N N . ILE B 1 213 ? 16.094 15.758 5.719 1 96.06 213 ILE B N 1
ATOM 4218 C CA . ILE B 1 213 ? 15.047 16.219 4.801 1 96.06 213 ILE B CA 1
ATOM 4219 C C . ILE B 1 213 ? 15.68 16.656 3.48 1 96.06 213 ILE B C 1
ATOM 4221 O O . ILE B 1 213 ? 16.438 17.625 3.438 1 96.06 213 ILE B O 1
ATOM 4225 N N . GLN B 1 214 ? 15.375 15.984 2.432 1 95.81 214 GLN B N 1
ATOM 4226 C CA . GLN B 1 214 ? 15.984 16.219 1.126 1 95.81 214 GLN B CA 1
ATOM 4227 C C . GLN B 1 214 ? 15.312 17.391 0.406 1 95.81 214 GLN B C 1
ATOM 4229 O O . GLN B 1 214 ? 15.953 18.094 -0.377 1 95.81 214 GLN B O 1
ATOM 4234 N N . GLN B 1 215 ? 14.086 17.516 0.595 1 96.88 215 GLN B N 1
ATOM 4235 C CA . GLN B 1 215 ? 13.289 18.578 -0.03 1 96.88 215 GLN B CA 1
ATOM 4236 C C . GLN B 1 215 ? 11.953 18.75 0.689 1 96.88 215 GLN B C 1
ATOM 4238 O O . GLN B 1 215 ? 11.344 17.781 1.141 1 96.88 215 GLN B O 1
ATOM 4243 N N . ILE B 1 216 ? 11.547 19.969 0.883 1 97.56 216 ILE B N 1
ATOM 4244 C CA . ILE B 1 216 ? 10.258 20.297 1.467 1 97.56 216 ILE B CA 1
ATOM 4245 C C . ILE B 1 216 ? 9.586 21.406 0.643 1 97.56 216 ILE B C 1
ATOM 4247 O O . ILE B 1 216 ? 10.242 22.359 0.236 1 97.56 216 ILE B O 1
ATOM 4251 N N . GLY B 1 217 ? 8.344 21.219 0.276 1 96.94 217 GLY B N 1
ATOM 4252 C CA . GLY B 1 217 ? 7.59 22.172 -0.523 1 96.94 217 GLY B CA 1
ATOM 4253 C C . GLY B 1 217 ? 6.215 21.672 -0.919 1 96.94 217 GLY B C 1
ATOM 4254 O O . GLY B 1 217 ? 5.684 20.75 -0.299 1 96.94 217 GLY B O 1
ATOM 4255 N N . GLN B 1 218 ? 5.641 22.359 -1.797 1 96.06 218 GLN B N 1
ATOM 4256 C CA . GLN B 1 218 ? 4.344 21.938 -2.303 1 96.06 218 GLN B CA 1
ATOM 4257 C C . GLN B 1 218 ? 4.461 20.609 -3.055 1 96.06 218 GLN B C 1
ATOM 4259 O O . GLN B 1 218 ? 5.441 20.375 -3.764 1 96.06 218 GLN B O 1
ATOM 4264 N N . PRO B 1 219 ? 3.451 19.766 -2.918 1 94.38 219 PRO B N 1
ATOM 4265 C CA . PRO B 1 219 ? 3.494 18.469 -3.57 1 94.38 219 PRO B CA 1
ATOM 4266 C C . PRO B 1 219 ? 3.795 18.562 -5.066 1 94.38 219 PRO B C 1
ATOM 4268 O O . PRO B 1 219 ? 4.637 17.812 -5.578 1 94.38 219 PRO B O 1
ATOM 4271 N N . GLU B 1 220 ? 3.207 19.5 -5.73 1 92.69 220 GLU B N 1
ATOM 4272 C CA . GLU B 1 220 ? 3.396 19.656 -7.168 1 92.69 220 GLU B CA 1
ATOM 4273 C C . GLU B 1 220 ? 4.844 20.016 -7.496 1 92.69 220 GLU B C 1
ATOM 4275 O O . GLU B 1 220 ? 5.41 19.516 -8.461 1 92.69 220 GLU B O 1
ATOM 4280 N N . GLU B 1 221 ? 5.344 20.812 -6.672 1 94.25 221 GLU B N 1
ATOM 4281 C CA . GLU B 1 221 ? 6.719 21.25 -6.879 1 94.25 221 GLU B CA 1
ATOM 4282 C C . GLU B 1 221 ? 7.703 20.094 -6.734 1 94.25 221 GLU B C 1
ATOM 4284 O O . GLU B 1 221 ? 8.586 19.906 -7.574 1 94.25 221 GLU B O 1
ATOM 4289 N N . LEU B 1 222 ? 7.535 19.328 -5.676 1 95.25 222 LEU B N 1
ATOM 4290 C CA . LEU B 1 222 ? 8.422 18.203 -5.453 1 95.25 222 LEU B CA 1
ATOM 4291 C C . LEU B 1 222 ? 8.297 17.188 -6.586 1 95.25 222 LEU B C 1
ATOM 4293 O O . LEU B 1 222 ? 9.297 16.578 -6.988 1 95.25 222 LEU B O 1
ATOM 4297 N N . TYR B 1 223 ? 7.156 17.016 -7.109 1 94.88 223 TYR B N 1
ATOM 4298 C CA . TYR B 1 223 ? 6.906 16.016 -8.148 1 94.88 223 TYR B CA 1
ATOM 4299 C C . TYR B 1 223 ? 7.57 16.406 -9.461 1 94.88 223 TYR B C 1
ATOM 4301 O O . TYR B 1 223 ? 8.211 15.586 -10.109 1 94.88 223 TYR B O 1
ATOM 4309 N N . HIS B 1 224 ? 7.5 17.672 -9.789 1 93.38 224 HIS B N 1
ATOM 4310 C CA . HIS B 1 224 ? 7.953 18.125 -11.102 1 93.38 224 HIS B CA 1
ATOM 4311 C C . HIS B 1 224 ? 9.398 18.594 -11.055 1 93.38 224 HIS B C 1
ATOM 4313 O O . HIS B 1 224 ? 10.086 18.625 -12.078 1 93.38 224 HIS B O 1
ATOM 4319 N N . SER B 1 225 ? 9.766 19.031 -9.836 1 94.38 225 SER B N 1
ATOM 4320 C CA . SER B 1 225 ? 11.094 19.609 -9.703 1 94.38 225 SER B CA 1
ATOM 4321 C C . SER B 1 225 ? 11.828 19.047 -8.484 1 94.38 225 SER B C 1
ATOM 4323 O O . SER B 1 225 ? 12.164 19.781 -7.559 1 94.38 225 SER B O 1
ATOM 4325 N N . PRO B 1 226 ? 12.133 17.781 -8.594 1 96.25 226 PRO B N 1
ATOM 4326 C CA . PRO B 1 226 ? 12.898 17.203 -7.492 1 96.25 226 PRO B CA 1
ATOM 4327 C C . PRO B 1 226 ? 14.297 17.812 -7.363 1 96.25 226 PRO B C 1
ATOM 4329 O O . PRO B 1 226 ? 14.953 18.062 -8.375 1 96.25 226 PRO B O 1
ATOM 4332 N N . HIS B 1 227 ? 14.711 17.984 -6.129 1 96.31 227 HIS B N 1
ATOM 4333 C CA . HIS B 1 227 ? 15.977 18.656 -5.867 1 96.31 227 HIS B CA 1
ATOM 4334 C C . HIS B 1 227 ? 17.156 17.734 -6.164 1 96.31 227 HIS B C 1
ATOM 4336 O O . HIS B 1 227 ? 18.266 18.203 -6.453 1 96.31 227 HIS B O 1
ATOM 4342 N N . ASN B 1 228 ? 16.969 16.422 -6.051 1 95.06 228 ASN B N 1
ATOM 4343 C CA . ASN B 1 228 ? 18.031 15.438 -6.262 1 95.06 228 ASN B CA 1
ATOM 4344 C C . ASN B 1 228 ? 17.469 14.07 -6.633 1 95.06 228 ASN B C 1
ATOM 4346 O O . ASN B 1 228 ? 16.25 13.898 -6.715 1 95.06 228 ASN B O 1
ATOM 4350 N N . ALA B 1 229 ? 18.391 13.125 -6.859 1 92.62 229 ALA B N 1
ATOM 4351 C CA . ALA B 1 229 ? 18 11.797 -7.34 1 92.62 229 ALA B CA 1
ATOM 4352 C C . ALA B 1 229 ? 17.172 11.055 -6.301 1 92.62 229 ALA B C 1
ATOM 4354 O O . ALA B 1 229 ? 16.266 10.289 -6.648 1 92.62 229 ALA B O 1
ATOM 4355 N N . LEU B 1 230 ? 17.406 11.328 -5.098 1 91.19 230 LEU B N 1
ATOM 4356 C CA . LEU B 1 230 ? 16.672 10.656 -4.031 1 91.19 230 LEU B CA 1
ATOM 4357 C C . LEU B 1 230 ? 15.211 11.102 -4.016 1 91.19 230 LEU B C 1
ATOM 4359 O O . LEU B 1 230 ? 14.305 10.258 -3.998 1 91.19 230 LEU B O 1
ATOM 4363 N N . VAL B 1 231 ? 14.984 12.383 -4.098 1 94.88 231 VAL B N 1
ATOM 4364 C CA . VAL B 1 231 ? 13.625 12.914 -4.129 1 94.88 231 VAL B CA 1
ATOM 4365 C C . VAL B 1 231 ? 12.906 12.422 -5.383 1 94.88 231 VAL B C 1
ATOM 4367 O O . VAL B 1 231 ? 11.75 12 -5.324 1 94.88 231 VAL B O 1
ATOM 4370 N N . ALA B 1 232 ? 13.656 12.438 -6.441 1 93.56 232 ALA B N 1
ATOM 4371 C CA . ALA B 1 232 ? 13.086 12.008 -7.715 1 93.56 232 ALA B CA 1
ATOM 4372 C C . ALA B 1 232 ? 12.617 10.555 -7.648 1 93.56 232 ALA B C 1
ATOM 4374 O O . ALA B 1 232 ? 11.516 10.234 -8.086 1 93.56 232 ALA B O 1
ATOM 4375 N N . SER B 1 233 ? 13.383 9.727 -7.066 1 88.88 233 SER B N 1
ATOM 4376 C CA . SER B 1 233 ? 13.094 8.305 -7.004 1 88.88 233 SER B CA 1
ATOM 4377 C C . SER B 1 233 ? 11.938 8.016 -6.047 1 88.88 233 SER B C 1
ATOM 4379 O O . SER B 1 233 ? 11.172 7.074 -6.254 1 88.88 233 SER B O 1
ATOM 4381 N N . LEU B 1 234 ? 11.734 8.867 -5.109 1 89.62 234 LEU B N 1
ATOM 4382 C CA . LEU B 1 234 ? 10.758 8.602 -4.062 1 89.62 234 LEU B CA 1
ATOM 4383 C C . LEU B 1 234 ? 9.438 9.297 -4.363 1 89.62 234 LEU B C 1
ATOM 4385 O O . LEU B 1 234 ? 8.375 8.812 -3.959 1 89.62 234 LEU B O 1
ATOM 4389 N N . TYR B 1 235 ? 9.492 10.359 -5.133 1 93 235 TYR B N 1
ATOM 4390 C CA . TYR B 1 235 ? 8.32 11.227 -5.148 1 93 235 TYR B CA 1
ATOM 4391 C C . TYR B 1 235 ? 7.938 11.609 -6.574 1 93 235 TYR B C 1
ATOM 4393 O O . TYR B 1 235 ? 6.887 12.211 -6.801 1 93 235 TYR B O 1
ATOM 4401 N N . SER B 1 236 ? 8.734 11.273 -7.566 1 93.12 236 SER B N 1
ATOM 4402 C CA . SER B 1 236 ? 8.484 11.695 -8.938 1 93.12 236 SER B CA 1
ATOM 4403 C C . SER B 1 236 ? 8.398 10.492 -9.875 1 93.12 236 SER B C 1
ATOM 4405 O O . SER B 1 236 ? 8.75 9.375 -9.492 1 93.12 236 SER B O 1
ATOM 4407 N N . ASP B 1 237 ? 7.785 10.719 -11.008 1 93.62 237 ASP B N 1
ATOM 4408 C CA . ASP B 1 237 ? 7.828 9.758 -12.109 1 93.62 237 ASP B CA 1
ATOM 4409 C C . ASP B 1 237 ? 8.844 10.18 -13.172 1 93.62 237 ASP B C 1
ATOM 4411 O O . ASP B 1 237 ? 8.477 10.773 -14.188 1 93.62 237 ASP B O 1
ATOM 4415 N N . VAL B 1 238 ? 10.094 9.867 -12.867 1 93.62 238 VAL B N 1
ATOM 4416 C CA . VAL B 1 238 ? 11.164 10.312 -13.75 1 93.62 238 VAL B CA 1
ATOM 4417 C C . VAL B 1 238 ? 12.172 9.188 -13.953 1 93.62 238 VAL B C 1
ATOM 4419 O O . VAL B 1 238 ? 12.148 8.188 -13.227 1 93.62 238 VAL B O 1
ATOM 4422 N N . ILE B 1 239 ? 12.93 9.344 -14.961 1 93.06 239 ILE B N 1
ATOM 4423 C CA . ILE B 1 239 ? 14.109 8.516 -15.195 1 93.06 239 ILE B CA 1
ATOM 4424 C C . ILE B 1 239 ? 15.359 9.281 -14.781 1 93.06 239 ILE B C 1
ATOM 4426 O O . ILE B 1 239 ? 15.695 10.305 -15.375 1 93.06 239 ILE B O 1
ATOM 4430 N N . VAL B 1 240 ? 15.969 8.758 -13.727 1 93.25 240 VAL B N 1
ATOM 4431 C CA . VAL B 1 240 ? 17.219 9.367 -13.297 1 93.25 240 VAL B CA 1
ATOM 4432 C C . VAL B 1 240 ? 18.359 8.906 -14.219 1 93.25 240 VAL B C 1
ATOM 4434 O O . VAL B 1 240 ? 18.656 7.715 -14.289 1 93.25 240 VAL B O 1
ATOM 4437 N N . LEU B 1 241 ? 18.906 9.805 -14.898 1 91.88 241 LEU B N 1
ATOM 4438 C CA . LEU B 1 241 ? 19.938 9.492 -15.875 1 91.88 241 LEU B CA 1
ATOM 4439 C C . LEU B 1 241 ? 21.312 9.445 -15.211 1 91.88 241 LEU B C 1
ATOM 4441 O O . LEU B 1 241 ? 22.141 8.586 -15.531 1 91.88 241 LEU B O 1
ATOM 4445 N N . ASP B 1 242 ? 21.547 10.32 -14.375 1 90.56 242 ASP B N 1
ATOM 4446 C CA . ASP B 1 242 ? 22.734 10.398 -13.531 1 90.56 242 ASP B CA 1
ATOM 4447 C C . ASP B 1 242 ? 22.531 11.344 -12.359 1 90.56 242 ASP B C 1
ATOM 4449 O O . ASP B 1 242 ? 21.391 11.688 -12.031 1 90.56 242 ASP B O 1
ATOM 4453 N N . GLU B 1 243 ? 23.609 11.727 -11.719 1 90.06 243 GLU B N 1
ATOM 4454 C CA . GLU B 1 243 ? 23.516 12.516 -10.5 1 90.06 243 GLU B CA 1
ATOM 4455 C C . GLU B 1 243 ? 22.969 13.906 -10.781 1 90.06 243 GLU B C 1
ATOM 4457 O O . GLU B 1 243 ? 22.422 14.562 -9.891 1 90.06 243 GLU B O 1
ATOM 4462 N N . ALA B 1 244 ? 23.109 14.305 -12.023 1 93.12 244 ALA B N 1
ATOM 4463 C CA . ALA B 1 244 ? 22.766 15.688 -12.336 1 93.12 244 ALA B CA 1
ATOM 4464 C C . ALA B 1 244 ? 21.5 15.758 -13.195 1 93.12 244 ALA B C 1
ATOM 4466 O O . ALA B 1 244 ? 20.844 16.797 -13.258 1 93.12 244 ALA B O 1
ATOM 4467 N N . ARG B 1 245 ? 21.25 14.688 -13.875 1 94.5 245 ARG B N 1
ATOM 4468 C CA . ARG B 1 245 ? 20.234 14.781 -14.922 1 94.5 245 ARG B CA 1
ATOM 4469 C C . ARG B 1 245 ? 19.109 13.773 -14.695 1 94.5 245 ARG B C 1
ATOM 4471 O O . ARG B 1 245 ? 19.359 12.656 -14.242 1 94.5 245 ARG B O 1
ATOM 4478 N N . TYR B 1 246 ? 17.875 14.148 -15.047 1 95.81 246 TYR B N 1
ATOM 4479 C CA . TYR B 1 246 ? 16.719 13.258 -15.07 1 95.81 246 TYR B CA 1
ATOM 4480 C C . TYR B 1 246 ? 15.789 13.609 -16.234 1 95.81 246 TYR B C 1
ATOM 4482 O O . TYR B 1 246 ? 15.938 14.664 -16.859 1 95.81 246 TYR B O 1
ATOM 4490 N N . CYS B 1 247 ? 14.969 12.719 -16.609 1 95.75 247 CYS B N 1
ATOM 4491 C CA . CYS B 1 247 ? 13.953 12.922 -17.641 1 95.75 247 CYS B CA 1
ATOM 4492 C C . CYS B 1 247 ? 12.586 12.461 -17.156 1 95.75 247 CYS B C 1
ATOM 4494 O O . CYS B 1 247 ? 12.445 11.344 -16.656 1 95.75 247 CYS B O 1
ATOM 4496 N N . PRO B 1 248 ? 11.555 13.391 -17.234 1 95.56 248 PRO B N 1
ATOM 4497 C CA . PRO B 1 248 ? 10.211 12.898 -16.938 1 95.56 248 PRO B CA 1
ATOM 4498 C C . PRO B 1 248 ? 9.852 11.648 -17.75 1 95.56 248 PRO B C 1
ATOM 4500 O O . PRO B 1 248 ? 10.055 11.617 -18.969 1 95.56 248 PRO B O 1
ATOM 4503 N N . ALA B 1 249 ? 9.32 10.633 -17.031 1 94 249 ALA B N 1
ATOM 4504 C CA . ALA B 1 249 ? 9.086 9.32 -17.625 1 94 249 ALA B CA 1
ATOM 4505 C C . ALA B 1 249 ? 8.078 9.422 -18.781 1 94 249 ALA B C 1
ATOM 4507 O O . ALA B 1 249 ? 8.133 8.641 -19.734 1 94 249 ALA B O 1
ATOM 4508 N N . GLU B 1 250 ? 7.234 10.422 -18.703 1 93 250 GLU B N 1
ATOM 4509 C CA . GLU B 1 250 ? 6.191 10.586 -19.719 1 93 250 GLU B CA 1
ATOM 4510 C C . GLU B 1 250 ? 6.789 10.906 -21.078 1 93 250 GLU B C 1
ATOM 4512 O O . GLU B 1 250 ? 6.141 10.711 -22.109 1 93 250 GLU B O 1
ATOM 4517 N N . HIS B 1 251 ? 7.984 11.367 -21.109 1 93.75 251 HIS B N 1
ATOM 4518 C CA . HIS B 1 251 ? 8.594 11.805 -22.359 1 93.75 251 HIS B CA 1
ATOM 4519 C C . HIS B 1 251 ? 9.523 10.734 -22.922 1 93.75 251 HIS B C 1
ATOM 4521 O O . HIS B 1 251 ? 10.023 10.867 -24.047 1 93.75 251 HIS B O 1
ATOM 4527 N N . ALA B 1 252 ? 9.734 9.68 -22.125 1 93.19 252 ALA B N 1
ATOM 4528 C CA . ALA B 1 252 ? 10.547 8.57 -22.609 1 93.19 252 ALA B CA 1
ATOM 4529 C C . ALA B 1 252 ? 9.734 7.652 -23.531 1 93.19 252 ALA B C 1
ATOM 4531 O O . ALA B 1 252 ? 8.516 7.539 -23.375 1 93.19 252 ALA B O 1
ATOM 4532 N N . GLU B 1 253 ? 10.516 7.031 -24.453 1 91.75 253 GLU B N 1
ATOM 4533 C CA . GLU B 1 253 ? 9.828 6.164 -25.406 1 91.75 253 GLU B CA 1
ATOM 4534 C C . GLU B 1 253 ? 10.523 4.809 -25.516 1 91.75 253 GLU B C 1
ATOM 4536 O O . GLU B 1 253 ? 11.742 4.715 -25.375 1 91.75 253 GLU B O 1
ATOM 4541 N N . TRP B 1 254 ? 9.664 3.781 -25.719 1 93.19 254 TRP B N 1
ATOM 4542 C CA . TRP B 1 254 ? 10.195 2.453 -26 1 93.19 254 TRP B CA 1
ATOM 4543 C C . TRP B 1 254 ? 10.477 2.291 -27.484 1 93.19 254 TRP B C 1
ATOM 4545 O O . TRP B 1 254 ? 9.703 2.754 -28.328 1 93.19 254 TRP B O 1
ATOM 4555 N N . SER B 1 255 ? 11.625 1.634 -27.828 1 91.94 255 SER B N 1
ATOM 4556 C CA . SER B 1 255 ? 11.961 1.369 -29.219 1 91.94 255 SER B CA 1
ATOM 4557 C C . SER B 1 255 ? 12.727 0.057 -29.359 1 91.94 255 SER B C 1
ATOM 4559 O O . SER B 1 255 ? 13.492 -0.32 -28.469 1 91.94 255 SER B O 1
ATOM 4561 N N . ILE B 1 256 ? 12.453 -0.61 -30.438 1 90.62 256 ILE B N 1
ATOM 4562 C CA . ILE B 1 256 ? 13.188 -1.839 -30.703 1 90.62 256 ILE B CA 1
ATOM 4563 C C . ILE B 1 256 ? 14.477 -1.513 -31.469 1 90.62 256 ILE B C 1
ATOM 4565 O O . ILE B 1 256 ? 15.352 -2.367 -31.609 1 90.62 256 ILE B O 1
ATOM 4569 N N . GLU B 1 257 ? 14.516 -0.301 -31.906 1 87.5 257 GLU B N 1
ATOM 4570 C CA . GLU B 1 257 ? 15.711 0.153 -32.625 1 87.5 257 GLU B CA 1
ATOM 4571 C C . GLU B 1 257 ? 16.391 1.289 -31.859 1 87.5 257 GLU B C 1
ATOM 4573 O O . GLU B 1 257 ? 15.75 2.039 -31.125 1 87.5 257 GLU B O 1
ATOM 4578 N N . LYS B 1 258 ? 17.719 1.215 -31.984 1 83 258 LYS B N 1
ATOM 4579 C CA . LYS B 1 258 ? 18.469 2.312 -31.391 1 83 258 LYS B CA 1
ATOM 4580 C C . LYS B 1 258 ? 18.062 3.654 -31.984 1 83 258 LYS B C 1
ATOM 4582 O O . LYS B 1 258 ? 17.812 3.754 -33.188 1 83 258 LYS B O 1
ATOM 4587 N N . GLY B 1 259 ? 17.609 4.555 -31.203 1 68.38 259 GLY B N 1
ATOM 4588 C CA . GLY B 1 259 ? 17.203 5.863 -31.688 1 68.38 259 GLY B CA 1
ATOM 4589 C C . GLY B 1 259 ? 18.312 6.629 -32.375 1 68.38 259 GLY B C 1
ATOM 4590 O O . GLY B 1 259 ? 19.484 6.266 -32.25 1 68.38 259 GLY B O 1
ATOM 4591 N N . THR B 1 260 ? 17.859 7.492 -33.281 1 68.44 260 THR B N 1
ATOM 4592 C CA . THR B 1 260 ? 18.812 8.328 -34 1 68.44 260 THR B CA 1
ATOM 4593 C C . THR B 1 260 ? 19.109 9.609 -33.219 1 68.44 260 THR B C 1
ATOM 4595 O O . THR B 1 260 ? 20.125 10.273 -33.469 1 68.44 260 THR B O 1
ATOM 4598 N N . ALA B 1 261 ? 18.234 9.938 -32.344 1 73.81 261 ALA B N 1
ATOM 4599 C CA . ALA B 1 261 ? 18.375 11.18 -31.609 1 73.81 261 ALA B CA 1
ATOM 4600 C C . ALA B 1 261 ? 18.094 10.953 -30.125 1 73.81 261 ALA B C 1
ATOM 4602 O O . ALA B 1 261 ? 17.297 10.086 -29.766 1 73.81 261 ALA B O 1
ATOM 4603 N N . GLY B 1 262 ? 18.953 11.594 -29.281 1 81.81 262 GLY B N 1
ATOM 4604 C CA . GLY B 1 262 ? 18.781 11.516 -27.844 1 81.81 262 GLY B CA 1
ATOM 4605 C C . GLY B 1 262 ? 19.609 10.414 -27.203 1 81.81 262 GLY B C 1
ATOM 4606 O O . GLY B 1 262 ? 20.516 9.859 -27.828 1 81.81 262 GLY B O 1
ATOM 4607 N N . GLU B 1 263 ? 19.344 10.219 -26.031 1 90.38 263 GLU B N 1
ATOM 4608 C CA . GLU B 1 263 ? 20.016 9.141 -25.297 1 90.38 263 GLU B CA 1
ATOM 4609 C C . GLU B 1 263 ? 19.188 7.859 -25.344 1 90.38 263 GLU B C 1
ATOM 4611 O O . GLU B 1 263 ? 17.953 7.91 -25.281 1 90.38 263 GLU B O 1
ATOM 4616 N N . TRP B 1 264 ? 19.875 6.809 -25.688 1 91.62 264 TRP B N 1
ATOM 4617 C CA . TRP B 1 264 ? 19.203 5.52 -25.672 1 91.62 264 TRP B CA 1
ATOM 4618 C C . TRP B 1 264 ? 19.844 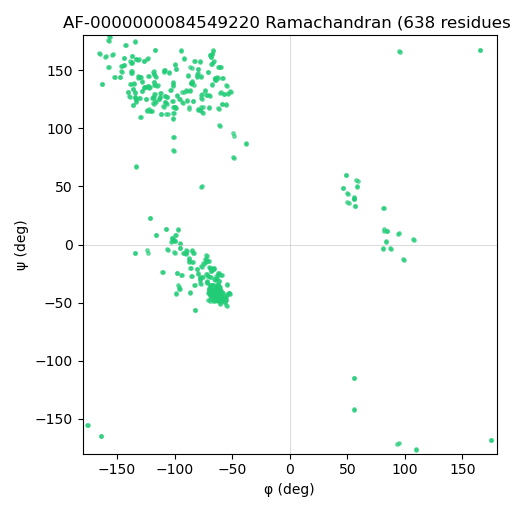4.574 -24.672 1 91.62 264 TRP B C 1
ATOM 4620 O O . TRP B 1 264 ? 21.062 4.512 -24.547 1 91.62 264 TRP B O 1
ATOM 4630 N N . ILE B 1 265 ? 19.016 3.875 -23.953 1 92.69 265 ILE B N 1
ATOM 4631 C CA . ILE B 1 265 ? 19.469 2.947 -22.922 1 92.69 265 ILE B CA 1
ATOM 4632 C C . ILE B 1 265 ? 18.938 1.547 -23.219 1 92.69 265 ILE B C 1
ATOM 4634 O O . ILE B 1 265 ? 17.719 1.339 -23.281 1 92.69 265 ILE B O 1
ATOM 4638 N N . PRO B 1 266 ? 19.828 0.577 -23.469 1 94.06 266 PRO B N 1
ATOM 4639 C CA . PRO B 1 266 ? 19.328 -0.798 -23.625 1 94.06 266 PRO B CA 1
ATOM 4640 C C . PRO B 1 266 ? 18.516 -1.265 -22.422 1 94.06 266 PRO B C 1
ATOM 4642 O O . PRO B 1 266 ? 18.859 -0.957 -21.266 1 94.06 266 PRO B O 1
ATOM 4645 N N . ALA B 1 267 ? 17.391 -1.934 -22.766 1 94.25 267 ALA B N 1
ATOM 4646 C CA . ALA B 1 267 ? 16.469 -2.277 -21.672 1 94.25 267 ALA B CA 1
ATOM 4647 C C . ALA B 1 267 ? 15.633 -3.5 -22.031 1 94.25 267 ALA B C 1
ATOM 4649 O O . ALA B 1 267 ? 15.625 -3.945 -23.188 1 94.25 267 ALA B O 1
ATOM 4650 N N . GLU B 1 268 ? 15.055 -4.051 -20.969 1 93.25 268 GLU B N 1
ATOM 4651 C CA . GLU B 1 268 ? 14.148 -5.188 -21.094 1 93.25 268 GLU B CA 1
ATOM 4652 C C . GLU B 1 268 ? 12.75 -4.836 -20.594 1 93.25 268 GLU B C 1
ATOM 4654 O O . GLU B 1 268 ? 12.586 -4.367 -19.469 1 93.25 268 GLU B O 1
ATOM 4659 N N . TRP B 1 269 ? 11.781 -4.969 -21.484 1 92.69 269 TRP B N 1
ATOM 4660 C CA . TRP B 1 269 ? 10.383 -4.855 -21.094 1 92.69 269 TRP B CA 1
ATOM 4661 C C . TRP B 1 269 ? 9.922 -6.113 -20.359 1 92.69 269 TRP B C 1
ATOM 4663 O O . TRP B 1 269 ? 9.75 -7.168 -20.984 1 92.69 269 TRP B O 1
ATOM 4673 N N . VAL B 1 270 ? 9.633 -5.934 -19.078 1 87.44 270 VAL B N 1
ATOM 4674 C CA . VAL B 1 270 ? 9.422 -7.086 -18.203 1 87.44 270 VAL B CA 1
ATOM 4675 C C . VAL B 1 270 ? 7.926 -7.344 -18.047 1 87.44 270 VAL B C 1
ATOM 4677 O O . VAL B 1 270 ? 7.488 -8.5 -18.031 1 87.44 270 VAL B O 1
ATOM 4680 N N . ASN B 1 271 ? 7.188 -6.316 -17.891 1 88.5 271 ASN B N 1
ATOM 4681 C CA . ASN B 1 271 ? 5.754 -6.406 -17.625 1 88.5 271 ASN B CA 1
ATOM 4682 C C . ASN B 1 271 ? 5.027 -5.121 -18.016 1 88.5 271 ASN B C 1
ATOM 4684 O O . ASN B 1 271 ? 5.648 -4.18 -18.516 1 88.5 271 ASN B O 1
ATOM 4688 N N . GLU B 1 272 ? 3.717 -5.238 -17.844 1 89.38 272 GLU B N 1
ATOM 4689 C CA . GLU B 1 272 ? 2.932 -4.047 -18.156 1 89.38 272 GLU B CA 1
ATOM 4690 C C . GLU B 1 272 ? 1.714 -3.932 -17.25 1 89.38 272 GLU B C 1
ATOM 4692 O O . GLU B 1 272 ? 1.262 -4.93 -16.672 1 89.38 272 GLU B O 1
ATOM 4697 N N . THR B 1 273 ? 1.294 -2.74 -17.078 1 91.44 273 THR B N 1
ATOM 4698 C CA . THR B 1 273 ? 0.081 -2.422 -16.328 1 91.44 273 THR B CA 1
ATOM 4699 C C . THR B 1 273 ? -0.762 -1.396 -17.078 1 91.44 273 THR B C 1
ATOM 4701 O O . THR B 1 273 ? -0.386 -0.953 -18.172 1 91.44 273 THR B O 1
ATOM 4704 N N . TYR B 1 274 ? -1.934 -1.168 -16.469 1 90.5 274 TYR B N 1
ATOM 4705 C CA . TYR B 1 274 ? -2.859 -0.207 -17.062 1 90.5 274 TYR B CA 1
ATOM 4706 C C . TYR B 1 274 ? -3.312 0.816 -16.031 1 90.5 274 TYR B C 1
ATOM 4708 O O . TYR B 1 274 ? -3.605 0.462 -14.883 1 90.5 274 TYR B O 1
ATOM 4716 N N . HIS B 1 275 ? -3.23 2.074 -16.469 1 89.88 275 HIS B N 1
ATOM 4717 C CA . HIS B 1 275 ? -3.715 3.172 -15.641 1 89.88 275 HIS B CA 1
ATOM 4718 C C . HIS B 1 275 ? -4.527 4.168 -16.469 1 89.88 275 HIS B C 1
ATOM 4720 O O . HIS B 1 275 ? -4 4.797 -17.391 1 89.88 275 HIS B O 1
ATOM 4726 N N . PHE B 1 276 ? -5.723 4.332 -16.094 1 89.75 276 PHE B N 1
ATOM 4727 C CA . PHE B 1 276 ? -6.652 5.242 -16.75 1 89.75 276 PHE B CA 1
ATOM 4728 C C . PHE B 1 276 ? -6.59 5.07 -18.266 1 89.75 276 PHE B C 1
ATOM 4730 O O . PHE B 1 276 ? -6.441 6.047 -19 1 89.75 276 PHE B O 1
ATOM 4737 N N . GLY B 1 277 ? -6.656 3.842 -18.672 1 86.94 277 GLY B N 1
ATOM 4738 C CA . GLY B 1 277 ? -6.758 3.484 -20.078 1 86.94 277 GLY B CA 1
ATOM 4739 C C . GLY B 1 277 ? -5.418 3.5 -20.797 1 86.94 277 GLY B C 1
ATOM 4740 O O . GLY B 1 277 ? -5.336 3.145 -21.969 1 86.94 277 GLY B O 1
ATOM 4741 N N . ARG B 1 278 ? -4.461 3.877 -20.094 1 89.19 278 ARG B N 1
ATOM 4742 C CA . ARG B 1 278 ? -3.131 3.916 -20.688 1 89.19 278 ARG B CA 1
ATOM 4743 C C . ARG B 1 278 ? -2.309 2.701 -20.266 1 89.19 278 ARG B C 1
ATOM 4745 O O . ARG B 1 278 ? -2.355 2.279 -19.109 1 89.19 278 ARG B O 1
ATOM 4752 N N . ARG B 1 279 ? -1.618 2.221 -21.25 1 93.31 279 ARG B N 1
ATOM 4753 C CA . ARG B 1 279 ? -0.727 1.086 -21.047 1 93.31 279 ARG B CA 1
ATOM 4754 C C . ARG B 1 279 ? 0.667 1.552 -20.641 1 93.31 279 ARG B C 1
ATOM 4756 O O . ARG B 1 279 ? 1.212 2.486 -21.234 1 93.31 279 ARG B O 1
ATOM 4763 N N . PHE B 1 280 ? 1.201 0.905 -19.562 1 93.31 280 PHE B N 1
ATOM 4764 C CA . PHE B 1 280 ? 2.523 1.263 -19.062 1 93.31 280 PHE B CA 1
ATOM 4765 C C . PHE B 1 280 ? 3.453 0.054 -19.078 1 93.31 280 PHE B C 1
ATOM 4767 O O . PHE B 1 280 ? 3.051 -1.048 -18.703 1 93.31 280 PHE B O 1
ATOM 4774 N N . ALA B 1 281 ? 4.664 0.323 -19.562 1 93.56 281 ALA B N 1
ATOM 4775 C CA . ALA B 1 281 ? 5.684 -0.722 -19.609 1 93.56 281 ALA B CA 1
ATOM 4776 C C . ALA B 1 281 ? 6.586 -0.673 -18.391 1 93.56 281 ALA B C 1
ATOM 4778 O O . ALA B 1 281 ? 7.082 0.393 -18.016 1 93.56 281 ALA B O 1
ATOM 4779 N N . HIS B 1 282 ? 6.684 -1.742 -17.734 1 91.19 282 HIS B N 1
ATOM 4780 C CA . HIS B 1 282 ? 7.695 -1.916 -16.703 1 91.19 282 HIS B CA 1
ATOM 4781 C C . HIS B 1 282 ? 9 -2.439 -17.281 1 91.19 282 HIS B C 1
ATOM 4783 O O . HIS B 1 282 ? 9.039 -3.547 -17.828 1 91.19 282 HIS B O 1
ATOM 4789 N N . ILE B 1 283 ? 10.023 -1.587 -17.141 1 92 283 ILE B N 1
ATOM 4790 C CA . ILE B 1 283 ? 11.242 -1.803 -17.906 1 92 283 ILE B CA 1
ATOM 4791 C C . ILE B 1 283 ? 12.43 -1.95 -16.953 1 92 283 ILE B C 1
ATOM 4793 O O . ILE B 1 283 ? 12.539 -1.219 -15.969 1 92 283 ILE B O 1
ATOM 4797 N N . ARG B 1 284 ? 13.211 -2.9 -17.234 1 90.56 284 ARG B N 1
ATOM 4798 C CA . ARG B 1 284 ? 14.508 -3.035 -16.562 1 90.56 284 ARG B CA 1
ATOM 4799 C C . ARG B 1 284 ? 15.625 -2.488 -17.438 1 90.56 284 ARG B C 1
ATOM 4801 O O . ARG B 1 284 ? 15.875 -3.006 -18.531 1 90.56 284 ARG B O 1
ATOM 4808 N N . LEU B 1 285 ? 16.25 -1.48 -16.938 1 91.06 285 LEU B N 1
ATOM 4809 C CA . LEU B 1 285 ? 17.359 -0.906 -17.672 1 91.06 285 LEU B CA 1
ATOM 4810 C C . LEU B 1 285 ? 18.609 -1.77 -17.516 1 91.06 285 LEU B C 1
ATOM 4812 O O . LEU B 1 285 ? 18.75 -2.514 -16.547 1 91.06 285 LEU B O 1
ATOM 4816 N N . ASP B 1 286 ? 19.469 -1.635 -18.406 1 87.31 286 ASP B N 1
ATOM 4817 C CA . ASP B 1 286 ? 20.719 -2.385 -18.328 1 87.31 286 ASP B CA 1
ATOM 4818 C C . ASP B 1 286 ? 21.516 -2.004 -17.078 1 87.31 286 ASP B C 1
ATOM 4820 O O . ASP B 1 286 ? 22.312 -2.795 -16.578 1 87.31 286 ASP B O 1
ATOM 4824 N N . THR B 1 287 ? 21.25 -0.806 -16.594 1 79.12 287 THR B N 1
ATOM 4825 C CA . THR B 1 287 ? 21.906 -0.355 -15.367 1 79.12 287 THR B CA 1
ATOM 4826 C C . THR B 1 287 ? 21.328 -1.078 -14.148 1 79.12 287 THR B C 1
ATOM 4828 O O . THR B 1 287 ? 21.891 -1.004 -13.055 1 79.12 287 THR B O 1
ATOM 4831 N N . GLY B 1 288 ? 20.281 -1.794 -14.352 1 77.88 288 GLY B N 1
ATOM 4832 C CA . GLY B 1 288 ? 19.656 -2.516 -13.258 1 77.88 288 GLY B CA 1
ATOM 4833 C C . GLY B 1 288 ? 18.469 -1.791 -12.664 1 77.88 288 GLY B C 1
ATOM 4834 O O . GLY B 1 288 ? 17.656 -2.393 -11.953 1 77.88 288 GLY B O 1
ATOM 4835 N N . ASN B 1 289 ? 18.344 -0.558 -13.039 1 82 289 ASN B N 1
ATOM 4836 C CA . ASN B 1 289 ? 17.234 0.232 -12.508 1 82 289 ASN B CA 1
ATOM 4837 C C . ASN B 1 289 ? 15.914 -0.111 -13.195 1 82 289 ASN B C 1
ATOM 4839 O O . ASN B 1 289 ? 15.891 -0.411 -14.391 1 82 289 ASN B O 1
ATOM 4843 N N . ARG B 1 290 ? 14.938 -0.071 -12.414 1 86.5 290 ARG B N 1
ATOM 4844 C CA . ARG B 1 290 ? 13.609 -0.318 -12.969 1 86.5 290 ARG B CA 1
ATOM 4845 C C . ARG B 1 290 ? 12.836 0.984 -13.125 1 86.5 290 ARG B C 1
ATOM 4847 O O . ARG B 1 290 ? 12.883 1.854 -12.258 1 86.5 290 ARG B O 1
ATOM 4854 N N . ILE B 1 291 ? 12.281 1.054 -14.32 1 89.88 291 ILE B N 1
ATOM 4855 C CA . ILE B 1 291 ? 11.492 2.252 -14.586 1 89.88 291 ILE B CA 1
ATOM 4856 C C . ILE B 1 291 ? 10.164 1.865 -15.219 1 89.88 291 ILE B C 1
ATOM 4858 O O . ILE B 1 291 ? 9.984 0.726 -15.656 1 89.88 291 ILE B O 1
ATOM 4862 N N . THR B 1 292 ? 9.25 2.734 -15.125 1 92.25 292 THR B N 1
ATOM 4863 C CA . THR B 1 292 ? 7.957 2.602 -15.781 1 92.25 292 THR B CA 1
ATOM 4864 C C . THR B 1 292 ? 7.727 3.75 -16.766 1 92.25 292 THR B C 1
ATOM 4866 O O . THR B 1 292 ? 7.91 4.918 -16.406 1 92.25 292 THR B O 1
ATOM 4869 N N . ILE B 1 293 ? 7.422 3.395 -18.031 1 94.25 293 ILE B N 1
ATOM 4870 C CA . ILE B 1 293 ? 7.148 4.422 -19.031 1 94.25 293 ILE B CA 1
ATOM 4871 C C . ILE B 1 293 ? 5.863 4.078 -19.781 1 94.25 293 ILE B C 1
ATOM 4873 O O . ILE B 1 293 ? 5.418 2.93 -19.766 1 94.25 293 ILE B O 1
ATOM 4877 N N . PRO B 1 294 ? 5.285 5.098 -20.375 1 92.38 294 PRO B N 1
ATOM 4878 C CA . PRO B 1 294 ? 4.164 4.773 -21.266 1 92.38 294 PRO B CA 1
ATOM 4879 C C . PRO B 1 294 ? 4.562 3.846 -22.406 1 92.38 294 PRO B C 1
ATOM 4881 O O . PRO B 1 294 ? 5.59 4.062 -23.047 1 92.38 294 PRO B O 1
ATOM 4884 N N . ALA B 1 295 ? 3.771 2.82 -22.562 1 92.06 295 ALA B N 1
ATOM 4885 C CA . ALA B 1 295 ? 4.07 1.821 -23.578 1 92.06 295 ALA B CA 1
ATOM 4886 C C . ALA B 1 295 ? 3.609 2.289 -24.953 1 92.06 295 ALA B C 1
ATOM 4888 O O . ALA B 1 295 ? 4.09 1.796 -25.984 1 92.06 295 ALA B O 1
ATOM 4889 N N . GLY B 1 296 ? 2.705 3.217 -24.969 1 86.12 296 GLY B N 1
ATOM 4890 C CA . GLY B 1 296 ? 2.098 3.576 -26.25 1 86.12 296 GLY B CA 1
ATOM 4891 C C . GLY B 1 296 ? 1.479 2.395 -26.969 1 86.12 296 GLY B C 1
ATOM 4892 O O . GLY B 1 296 ? 0.877 1.522 -26.344 1 86.12 296 GLY B O 1
ATOM 4893 N N . ASP B 1 297 ? 1.601 2.371 -28.281 1 84.25 297 ASP B N 1
ATOM 4894 C CA . ASP B 1 297 ? 0.981 1.314 -29.078 1 84.25 297 ASP B CA 1
ATOM 4895 C C . ASP B 1 297 ? 1.982 0.207 -29.391 1 84.25 297 ASP B C 1
ATOM 4897 O O . ASP B 1 297 ? 1.707 -0.669 -30.219 1 84.25 297 ASP B O 1
ATOM 4901 N N . HIS B 1 298 ? 3.018 0.254 -28.734 1 85.56 298 HIS B N 1
ATOM 4902 C CA . HIS B 1 298 ? 4.047 -0.745 -29 1 85.56 298 HIS B CA 1
ATOM 4903 C C . HIS B 1 298 ? 3.646 -2.109 -28.438 1 85.56 298 HIS B C 1
ATOM 4905 O O . HIS B 1 298 ? 3.205 -2.213 -27.297 1 85.56 298 HIS B O 1
ATOM 4911 N N . PRO B 1 299 ? 3.82 -3.021 -29.281 1 84.5 299 PRO B N 1
ATOM 4912 C CA . PRO B 1 299 ? 3.59 -4.359 -28.734 1 84.5 299 PRO B CA 1
ATOM 4913 C C . PRO B 1 299 ? 4.648 -4.766 -27.703 1 84.5 299 PRO B C 1
ATOM 4915 O O . PRO B 1 299 ? 5.758 -4.23 -27.719 1 84.5 299 PRO B O 1
ATOM 4918 N N . PHE B 1 300 ? 4.246 -5.629 -26.891 1 83.5 300 PHE B N 1
ATOM 4919 C CA . PHE B 1 300 ? 5.203 -6.121 -25.906 1 83.5 300 PHE B CA 1
ATOM 4920 C C . PHE B 1 300 ? 6.371 -6.82 -26.594 1 83.5 300 PHE B C 1
ATOM 4922 O O . PHE B 1 300 ? 6.176 -7.742 -27.375 1 83.5 300 PHE B O 1
ATOM 4929 N N . THR B 1 301 ? 7.547 -6.23 -26.391 1 81.62 301 THR B N 1
ATOM 4930 C CA . THR B 1 301 ? 8.805 -6.852 -26.797 1 81.62 301 THR B CA 1
ATOM 4931 C C . THR B 1 301 ? 9.781 -6.918 -25.625 1 81.62 301 THR B C 1
ATOM 4933 O O . THR B 1 301 ? 10 -5.914 -24.938 1 81.62 301 THR B O 1
ATOM 4936 N N . SER B 1 302 ? 10.367 -8 -25.469 1 82.75 302 SER B N 1
ATOM 4937 C CA . SER B 1 302 ? 11.188 -8.211 -24.281 1 82.75 302 SER B CA 1
ATOM 4938 C C . SER B 1 302 ? 12.453 -7.363 -24.328 1 82.75 302 SER B C 1
ATOM 4940 O O . SER B 1 302 ? 12.828 -6.734 -23.344 1 82.75 302 SER B O 1
ATOM 4942 N N . GLU B 1 303 ? 13.07 -7.305 -25.562 1 92.25 303 GLU B N 1
ATOM 4943 C CA . GLU B 1 303 ? 14.328 -6.566 -25.641 1 92.25 303 GLU B CA 1
ATOM 4944 C C . GLU B 1 303 ? 14.195 -5.336 -26.531 1 92.25 303 GLU B C 1
ATOM 4946 O O . GLU B 1 303 ? 13.555 -5.387 -27.578 1 92.25 303 GLU B O 1
ATOM 4951 N N . GLY B 1 304 ? 14.773 -4.168 -26.047 1 94.06 304 GLY B N 1
ATOM 4952 C CA . GLY B 1 304 ? 14.75 -2.912 -26.781 1 94.06 304 GLY B CA 1
ATOM 4953 C C . GLY B 1 304 ? 15.531 -1.806 -26.094 1 94.06 304 GLY B C 1
ATOM 4954 O O . GLY B 1 304 ? 16.578 -2.059 -25.5 1 94.06 304 GLY B O 1
ATOM 4955 N N . TYR B 1 305 ? 15.062 -0.559 -2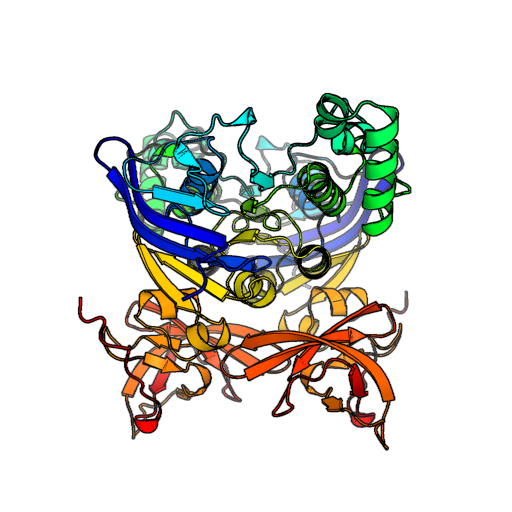6.484 1 94.19 305 TYR B N 1
ATOM 4956 C CA . TYR B 1 305 ? 15.727 0.627 -25.953 1 94.19 305 TYR B CA 1
ATOM 4957 C C . TYR B 1 305 ? 14.719 1.625 -25.406 1 94.19 305 TYR B C 1
ATOM 4959 O O . TYR B 1 305 ? 13.594 1.724 -25.906 1 94.19 305 TYR B O 1
ATOM 4967 N N . VAL B 1 306 ? 15.156 2.229 -24.359 1 94.38 306 VAL B N 1
ATOM 4968 C CA . VAL B 1 306 ? 14.438 3.42 -23.922 1 94.38 306 VAL B CA 1
ATOM 4969 C C . VAL B 1 306 ? 15.078 4.664 -24.516 1 94.38 306 VAL B C 1
ATOM 4971 O O . VAL B 1 306 ? 16.281 4.902 -24.344 1 94.38 306 VAL B O 1
ATOM 4974 N N . ILE B 1 307 ? 14.281 5.402 -25.234 1 93.75 307 ILE B N 1
ATOM 4975 C CA . ILE B 1 307 ? 14.773 6.613 -25.875 1 93.75 307 ILE B CA 1
ATOM 4976 C C . ILE B 1 307 ? 14.422 7.832 -25.031 1 93.75 307 ILE B C 1
ATOM 4978 O O . ILE B 1 307 ? 13.266 8.016 -24.641 1 93.75 307 ILE B O 1
ATOM 4982 N N . ILE B 1 308 ? 15.445 8.602 -24.781 1 94.56 308 ILE B N 1
ATOM 4983 C CA . ILE B 1 308 ? 15.281 9.836 -24.016 1 94.56 308 ILE B CA 1
ATOM 4984 C C . ILE B 1 308 ? 15.531 11.031 -24.938 1 94.56 308 ILE B C 1
ATOM 4986 O O . ILE B 1 308 ? 16.672 11.312 -25.312 1 94.56 308 ILE B O 1
ATOM 4990 N N . PRO B 1 309 ? 14.492 11.781 -25.203 1 93.25 309 PRO B N 1
ATOM 4991 C CA . PRO B 1 309 ? 14.719 12.969 -26.016 1 93.25 309 PRO B CA 1
ATOM 4992 C C . PRO B 1 309 ? 15.562 14.023 -25.312 1 93.25 309 PRO B C 1
ATOM 4994 O O . PRO B 1 309 ? 15.297 14.367 -24.156 1 93.25 309 PRO B O 1
ATOM 4997 N N . GLU B 1 310 ? 16.484 14.633 -25.984 1 92.81 310 GLU B N 1
ATOM 4998 C CA . GLU B 1 310 ? 17.438 15.586 -25.406 1 92.81 310 GLU B CA 1
ATOM 4999 C C . GLU B 1 310 ? 16.703 16.812 -24.859 1 92.81 310 GLU B C 1
ATOM 5001 O O . GLU B 1 310 ? 17.078 17.328 -23.797 1 92.81 310 GLU B O 1
ATOM 5006 N N . LYS B 1 311 ? 15.68 17.188 -25.469 1 94.12 311 LYS B N 1
ATOM 5007 C CA . LYS B 1 311 ? 14.969 18.406 -25.109 1 94.12 311 LYS B CA 1
ATOM 5008 C C . LYS B 1 311 ? 14.211 18.219 -23.797 1 94.12 311 LYS B C 1
ATOM 5010 O O . LYS B 1 311 ? 13.797 19.203 -23.172 1 94.12 311 LYS B O 1
ATOM 5015 N N . GLU B 1 312 ? 14.102 16.938 -23.438 1 94.5 312 GLU B N 1
ATOM 5016 C CA . GLU B 1 312 ? 13.297 16.672 -22.266 1 94.5 312 GLU B CA 1
ATOM 5017 C C . GLU B 1 312 ? 14.172 16.391 -21.047 1 94.5 312 GLU B C 1
ATOM 5019 O O . GLU B 1 312 ? 13.656 16.109 -19.953 1 94.5 312 GLU B O 1
ATOM 5024 N N . ILE B 1 313 ? 15.453 16.484 -21.234 1 94.75 313 ILE B N 1
ATOM 5025 C CA . ILE B 1 313 ? 16.375 16.266 -20.125 1 94.75 313 ILE B CA 1
ATOM 5026 C C . ILE B 1 313 ? 16.391 17.484 -19.219 1 94.75 313 ILE B C 1
ATOM 5028 O O . ILE B 1 313 ? 16.469 18.625 -19.688 1 94.75 313 ILE B O 1
ATOM 5032 N N . ARG B 1 314 ? 16.219 17.25 -17.938 1 95.5 314 ARG B N 1
ATOM 5033 C CA . ARG B 1 314 ? 16.219 18.297 -16.906 1 95.5 314 ARG B CA 1
ATOM 5034 C C . ARG B 1 314 ? 17.375 18.078 -15.922 1 95.5 314 ARG B C 1
ATOM 5036 O O . ARG B 1 314 ? 17.984 17.016 -15.906 1 95.5 314 ARG B O 1
ATOM 5043 N N . TYR B 1 315 ? 17.609 19.141 -15.094 1 95.38 315 TYR B N 1
ATOM 5044 C CA . TYR B 1 315 ? 18.734 19.094 -14.164 1 95.38 315 TYR B CA 1
ATOM 5045 C C . TYR B 1 315 ? 18.266 19.297 -12.727 1 95.38 315 TYR B C 1
ATOM 5047 O O . TYR B 1 315 ? 17.391 20.141 -12.469 1 95.38 315 TYR B O 1
ATOM 5055 N N . PHE B 1 316 ? 18.828 18.453 -11.859 1 94.81 316 PHE B N 1
ATOM 5056 C CA . PHE B 1 316 ? 18.531 18.641 -10.438 1 94.81 316 PHE B CA 1
ATOM 5057 C C . PHE B 1 316 ? 19.062 19.969 -9.938 1 94.81 316 PHE B C 1
ATOM 5059 O O . PHE B 1 316 ? 20.047 20.484 -10.453 1 94.81 316 PHE B O 1
ATOM 5066 N N . LYS B 1 317 ? 18.203 20.625 -9.016 1 82.62 317 LYS B N 1
ATOM 5067 C CA . LYS B 1 317 ? 18.641 21.891 -8.43 1 82.62 317 LYS B CA 1
ATOM 5068 C C . LYS B 1 317 ? 19.938 21.688 -7.633 1 82.62 317 LYS B C 1
ATOM 5070 O O . LYS B 1 317 ? 20.109 20.672 -6.965 1 82.62 317 LYS B O 1
ATOM 5075 N N . GLN B 1 318 ? 21.172 22.031 -8.086 1 61.25 318 GLN B N 1
ATOM 5076 C CA . GLN B 1 318 ? 22.484 21.922 -7.445 1 61.25 318 GLN B CA 1
ATOM 5077 C C . GLN B 1 318 ? 22.391 22.25 -5.957 1 61.25 318 GLN B C 1
ATOM 5079 O O . GLN B 1 318 ? 21.797 23.25 -5.57 1 61.25 318 GLN B O 1
ATOM 5084 N N 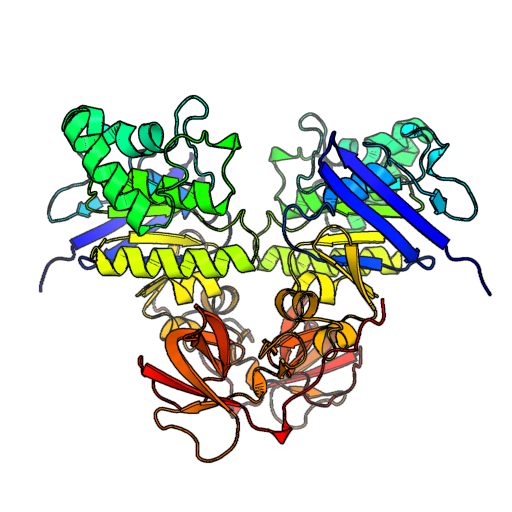. HIS B 1 319 ? 22.109 21.344 -5.121 1 49.06 319 HIS B N 1
ATOM 5085 C CA . HIS B 1 319 ? 22.312 21.609 -3.701 1 49.06 319 HIS B CA 1
ATOM 5086 C C . HIS B 1 319 ? 23.703 22.188 -3.443 1 49.06 319 HIS B C 1
ATOM 5088 O O . HIS B 1 319 ? 24.703 21.594 -3.834 1 49.06 319 HIS B O 1
ATOM 5094 N N . HIS B 1 320 ? 23.922 23.375 -3.744 1 37.09 320 HIS B N 1
ATOM 5095 C CA . HIS B 1 320 ? 25.062 23.875 -2.975 1 37.09 320 HIS B CA 1
ATOM 5096 C C . HIS B 1 320 ? 24.922 23.531 -1.496 1 37.09 320 HIS B C 1
ATOM 5098 O O . HIS B 1 320 ? 23.906 23.859 -0.875 1 37.09 320 HIS B O 1
ATOM 5104 N N . ALA B 1 321 ? 25.516 22.422 -1.182 1 31.31 321 ALA B N 1
ATOM 5105 C CA . ALA B 1 321 ? 25.859 22.406 0.236 1 31.31 321 ALA B CA 1
ATOM 5106 C C . ALA B 1 321 ? 26.453 23.734 0.674 1 31.31 321 ALA B C 1
ATOM 5108 O O . ALA B 1 321 ? 27.234 24.344 -0.055 1 31.31 321 ALA B O 1
#

Radius of gyration: 25.96 Å; Cα contacts (8 Å, |Δi|>4): 1422; chains: 2; bounding box: 54×74×68 Å

Nearest PDB structures (foldseek):
  2it1-assembly1_B  TM=8.853E-01  e=7.881E-33  Pyrococcus horikoshii
  2d62-assembly1_A-2  TM=8.207E-01  e=5.876E-33  Pyrococcus horikoshii
  1z47-assembly1_B-2  TM=8.482E-01  e=4.031E-31  Alicyclobacillus acidocaldarius
  8w9m-assembly1_D  TM=8.583E-01  e=3.740E-20  Nostoc sp. PCC 7120 = FACHB-418
  8w9m-assembly1_C  TM=8.498E-01  e=3.967E-20  Nostoc sp. PCC 7120 = FACHB-418

InterPro domains:
  IPR003439 ABC transporter-like, ATP-binding domain [PF00005] (21-162)
  IPR003439 ABC transporter-like, ATP-binding domain [PS50893] (6-235)
  IPR003593 AAA+ ATPase domain [SM00382] (30-220)
  IPR015853 ABC transporter, ferric cation import, FbpC [cd03259] (6-217)
  IPR017871 ABC transporter-like, conserved site [PS00211] (135-149)
  IPR027417 P-loop containing nucleoside triphosphate hydrolase [G3DSA:3.40.50.300] (5-264)
  IPR027417 P-loop containing nucleoside triphosphate hydrolase [SSF52540] (6-237)
  IPR050093 ABC Transporter, Small Molecule Importer [PTHR42781] (3-261)

pLDDT: mean 90.56, std 8.31, range [31.31, 98.31]

Sequence (642 aa):
MSLPYLHVKNVSKAFGTSDIFKDLSFSLKKGEILSLAGPSGTGKSTLLRCIAGLDYFSDGEVMIDGADLLTQPVKQRPVGMVFQQALLFPHMTLLENVAYGKKITDGKKKAYEMALSYLKEVGLDQQVNQYPHELSGGQQQRAALVRAMLLKPKLLLLDEPFSSLDPNLRKDLREWVRAFLKKEEMTSIFVTHDREEAMLLGDRTAVMAEGRIQQIGQPEELYHSPHNALVASLYSDVIVLDEARYCPAEHAEWSIEKGTAGEWIPAEWVNETYHFGRRFAHIRLDTGNRITIPAGDHPFTSEGYVIIPEKEIRYFKQHHAMSLPYLHVKNVSKAFGTSDIFKDLSFSLKKGEILSLAGPSGTGKSTLLRCIAGLDYFSDGEVMIDGADLLTQPVKQRPVGMVFQQALLFPHMTLLENVAYGKKITDGKKKAYEMALSYLKEVGLDQQVNQYPHELSGGQQQRAALVRAMLLKPKLLLLDEPFSSLDPNLRKDLREWVRAFLKKEEMTSIFVTHDREEAMLLGDRTAVMAEGRIQQIGQPEELYHSPHNALVASLYSDVIVLDEARYCPAEHAEWSIEKGTAGEWIPAEWVNETYHFGRRFAHIRLDTGNRITIPAGDHPFTSEGYVIIPEKEIRYFKQHHA

Solvent-accessible surface area (backbone atoms only — not comparable to full-atom values): 33674 Å² total; per-residue (Å²): 129,86,76,54,30,31,36,38,41,45,29,22,32,60,58,88,91,44,72,44,30,54,61,34,65,53,69,35,51,78,34,36,29,36,12,41,29,35,61,79,90,33,38,66,65,56,51,53,31,30,74,52,48,78,40,74,65,72,41,62,48,40,32,44,75,84,37,64,50,80,80,44,54,50,90,69,42,54,54,24,68,33,47,52,57,48,80,68,53,70,92,30,30,42,46,50,50,31,15,50,69,32,27,76,76,66,33,60,70,57,17,47,53,53,36,50,54,52,31,44,74,71,71,38,59,89,45,36,81,35,36,55,89,76,46,53,71,68,52,40,38,52,44,30,49,48,28,33,51,65,64,60,43,67,31,38,36,32,42,35,58,52,69,88,49,47,65,72,59,31,55,54,48,49,53,49,50,41,52,49,35,55,74,68,45,39,22,32,40,36,36,36,65,45,50,66,58,30,43,66,54,22,66,28,30,31,37,36,49,92,19,28,70,70,46,73,40,44,46,68,49,44,39,78,55,30,48,38,60,66,46,27,71,63,53,30,54,55,41,75,73,50,86,52,33,31,28,55,18,58,66,33,38,78,33,79,52,85,65,93,63,56,49,66,42,56,27,31,46,75,48,57,50,76,56,58,88,37,47,31,29,32,30,38,33,75,86,67,51,74,47,64,30,51,38,70,89,58,72,94,51,52,67,33,23,40,33,36,48,64,89,53,55,44,67,37,53,75,72,76,124,130,86,75,55,30,31,38,36,41,46,29,22,32,59,58,87,91,44,72,43,30,53,61,35,66,54,69,36,51,80,34,36,30,36,11,41,30,34,63,82,90,32,38,67,66,56,51,53,30,31,75,52,49,79,41,74,64,73,41,61,47,41,32,44,74,85,37,65,50,79,80,45,55,50,90,69,43,55,52,24,68,35,47,50,58,47,80,70,53,71,90,30,30,43,45,52,49,32,16,49,67,32,28,77,76,66,31,59,69,58,16,48,53,53,36,50,52,52,29,45,75,72,70,38,58,87,44,36,79,36,35,54,88,77,47,54,72,69,54,40,39,52,44,30,48,47,30,33,50,64,64,61,43,67,33,39,38,32,43,33,59,52,68,87,49,47,64,69,58,31,55,54,49,49,52,48,50,41,53,49,34,55,74,67,44,39,21,31,43,34,37,36,65,46,50,68,57,31,42,65,55,22,66,29,29,32,36,36,50,91,20,30,72,69,46,71,42,43,46,67,50,44,39,77,55,29,47,38,62,67,47,29,71,64,54,30,55,55,41,74,74,49,88,53,34,32,27,52,19,58,67,34,38,76,31,80,52,84,64,94,63,55,49,66,41,58,27,31,44,75,47,55,50,76,55,57,88,38,46,32,29,33,29,37,34,76,87,67,50,74,47,64,30,51,38,70,89,57,70,95,50,52,67,33,23,40,32,36,48,63,88,53,56,43,67,37,52,75,72,74,123

Secondary structure (DSSP, 8-state):
-PPPSEEEEEEEEEETTEEEEEEEEEEE-TT-EEEEE--TTSSHHHHHHHHHTSS--SEEEEEETTEESTTS-GGG--EEEE-SS----TTS-HHHHHHHHHHHHH-HHHHHHHHHHHHHHTT-GGGTT--GGGS-HHHHHHHHHHHHHHT--SEEEEESTTTTS-HHHHHHHHHHHHHHHHHTT--EEEEES-HHHHHHH-SEEEEEETTEEEEEE-HHHHHHS-SSHHHHHHH--EEE-SSSEEEEGGG-EEESS--SSSEEEEEEEEEEEEETTEEEEEEEETTS-EEEEE-TTPPP-SEEEEEE-GGG-EE------/-PPPSEEEEEEEEEETTEEEEEEEEEEE-TT-EEEEE--TTSSHHHHHHHHHTSS--SEEEEEETTEESTTS-GGG--EEEE-SS----TTS-HHHHHHHHHHHHH-HHHHHHHHHHHHHHTT-GGGTT--GGGS-HHHHHHHHHHHHHHT--SEEEEESTTTTS-HHHHHHHHHHHHHHHHHTT--EEEEES-HHHHHHH-SEEEEEETTEEEEEE-HHHHHHS-SSHHHHHHH--EEE-SSSEEEEGGG-EEESS--SSSEEEEEEEEEEEEETTEEEEEEEETTS-EEEEE-TTPPP-SEEEEEE-GGG-EE------

Foldseek 3Di:
DDDFQKWWFQWWDDDPPRTLATGETDGHHFLFEEEEAEDPSSCPVVVLCCQLQVDHTPDTFMDHNRDTQNPDHNLPALEFEAELQLPFDQVDFLLCRLLVVVCVVPNDVVSSVLSCVQCVVVPNNVRRGPGPVVDDLLSSLSSSVSSRCSSPGQEYEYYANCVVDDPVSSVVSLVVVQVVSNVSSHHYYYYDNDQVSSLSRGCKYWYGDPNYTQDIGHLVCLAVAPQFPRSCVRHYQWADPDGWKIFRQAQKAWDQDDDPAADKFKWFFDDWDDDPRFIKTWIQTPVRDIHIHTHPPDDHDGTTIIGDHPVRMDTRNPPPD/DDDFQKWWFQWWDDDVPRTLATGETDGHHQLFEEEEAEDPSSCPVVVLCCQLQVDHTPDTFMDHNRDTQNVDHNLPALEFEAELQLPFDQVDFLLCRLLVVVCVVPNDVVSSVLSLVQCVVVPNNVRRGPGPVVDDLLSSLSSSVSSRCSSPGQEYEYYNNCVVDDPVSSVVSLVVVQVVSNVSSHHYYYYDNDQVSSLSRGCKYWYGDPNYTQDIGHLVCLAVAPQFPRSCVRHYQWADPDGWKIFRQAQKAWDQDDDPAADKFKWFFDDWDDDPRWIKTWIQTPVRDIHIHTHPPDDHDGTTIIGGHPVRMDTRNPPPD

Organism: NCBI:txid1508404